Protein AF-0000000084599319 (afdb_homodimer)

Radius of gyration: 26.61 Å; Cα contacts (8 Å, |Δi|>4): 1616; chains: 2; bounding box: 60×81×65 Å

Foldseek 3Di:
DEAEEEEEDCPLQVLLLLVCCVVCVVVLCVPQNYHYFYAKYAYPPQWIKGHQVGDDSVLQVVQCVVPVHSVSRDDDVRIDTDQHLLSCLQPHPGQEYEYEDDEDQPQRPPVLVSLLSNLVNNHAYAYQHLRCLLAPVVVSVVSCVVSLAYYHHQNVFQALFRPQVCCVPPVPPWQFFKKKKQRQLLLQALQQVLLVPDDSVVSNVVCCVVPSAPPPRCCRQFCVSVLSNLSSCCCRRNVDHDHSVQEATGGNVVDDSVNQVVLVVVQKGKGQMWMWGQDPVRDIYTYTGIDIDHCPDPCRPDHHSKMKMWTATDPPGIDMTIDHRDDSNRNSNSRVVSSSVSVVSVVVVVVVVVVD/DEAEEEEEDCPLQVLLLLVCCVVCVVVLCVPQNYHYFYAKYAYPPQWIKGAQVGDDSVLQVVQCVVPVHSVSRDDDVRIDTDQHLLSCLQPHPGQEYEYEDDEDQPQRPPVLVSLLSNLVNNHAYAYQHLRCLLAPVVVSVVSCVVSLAYYHHQCVFQALFRPQVCCVPPVPPWQFFKKKKQRQLLLQALQQVLLVPDDSVRSNVVCCVVPSAPPPRCCRQFCVSVLSNLSSCCCRRNVDHDHSVQEATGGNVVDDSVNQVVLVVVQKGKGQMWMWGQDPVRDIYTYTGIDIDHCPDPCNPDHHSKMKMWTATDPPGIDMTIDHRDDSNRNSNSRVVSSSVSVVSVVVVVVVVVVD

Secondary structure (DSSP, 8-state):
-EEEEEEE--SHHHHHHHHHHHHHHHHHHHHH--EEEEEEEEETTTEEEE-TT---HHHHHHHHHHHS-GGGSPP-TT-EE---HHHHHHHS--SEEEE-----TTT-TTHHHHHHHHHHTT-EEEE--HHHHHHHHHHHHHHHHHTT--EE-GGGTTTTS-TTHHHHHHSTT--EEEEEEE--HHHHHHHHHHHTT--HHHHHHHHHHTTSS-SS-HHHHTTHHHHHHHHHHHHHTS-----GGGEEE--GGG--HHHHHHHHHTTEEEEEEEEEEE-TTS-EEEEEEEEEEETTSTTTT--TT-EEEEEEETTTEEEEEEE-S--HHHHHHHHHHHHHHHHHHHHHHHHHHTT-/-EEEEEEE--SHHHHHHHHHHHHHHHHHHHHH--EEEEEEEEETTTEEEE-TT---HHHHHHHHHHHS-GGGSPP-TT-EE---HHHHHHHS--SEEEE-----TTT-TTHHHHHHHHHHTT-EEEE--HHHHHHHHHHHHHHHHHTT--EE-GGGTTTTS-TTHHHHHHSTT--EEEEEEE--HHHHHHHHHHHTT--HHHHHHHHHHTTSS-SS-HHHHTTHHHHHHHHHHHHHTS-----GGGEEE--GGG--HHHHHHHHHTTEEEEEEEEEEE-TTS-EEEEEEEEEEETTSTTTT--TT-EEEEEEETTTEEEEEEE-S--HHHHHHHHHHHHHHHHHHHHHHHHHHTT-

Nearest PDB structures (foldseek):
  3do5-assembly1_A-2  TM=9.505E-01  e=8.852E-35  Archaeoglobus fulgidus
  3mtj-assembly1_A  TM=9.165E-01  e=1.891E-30  Thiobacillus denitrificans ATCC 25259
  4xb1-assembly1_B  TM=9.194E-01  e=4.320E-30  Pyrococcus horikoshii OT3
  3c8m-assembly1_A-2  TM=9.284E-01  e=1.318E-26  Thermoplasma volcanium GSS1
  3ing-assembly1_A-2  TM=8.716E-01  e=7.290E-26  Thermoplasma acidophilum

pLDDT: mean 95.16, std 7.66, range [28.17, 98.94]

Sequence (712 aa):
MKLKLALLGFGVVGQGLVEHLIQHGEKAKEEVGFHPVVVAISDFKKGSLYDPEGLDLELLLHTLETTGSLEDYPQSKGLIRDLDAIATIIESNADVVVEATYTNVKTGEPAITHCKTAFQHKKSVVMTNKGPIALALKELESLAKENNVFLGYEGTVMSGTPSLRLPKTTLIGNKITKISGILNGTTNYMITQMEKGFSYESALKEAQEKGYAEADPTSDVEGYDAMYKVVILANAVMGKDITVEQVEREGLNTLTREAILASKEKQSCWKMLGTVEERENGVVLASVKPVEIPLTHPLASIGGATNAITYSCNMSGDITLTGAGAGKRETGYALFIDLIYCHLHVQSQSNTTMINMKLKLALLGFGVVGQGLVEHLIQHGEKAKEEVGFHPVVVAISDFKKGSLYDPEGLDLELLLHTLETTGSLEDYPQSKGLIRDLDAIATIIESNADVVVEATYTNVKTGEPAITHCKTAFQHKKSVVMTNKGPIALALKELESLAKENNVFLGYEGTVMSGTPSLRLPKTTLIGNKITKISGILNGTTNYMITQMEKGFSYESALKEAQEKGYAEADPTSDVEGYDAMYKVVILANAVMGKDITVEQVEREGLNTLTREAILASKEKQSCWKMLGTVEERENGVVLASVKPVEIPLTHPLASIGGATNAITYSCNMSGDITLTGAGAGKRETGYALFIDLIYCHLHVQSQSNTTMIN

Solvent-accessible surface area (backbone atoms only — not comparable to full-atom values): 35926 Å² total; per-residue (Å²): 112,76,44,29,28,26,34,30,23,69,51,64,45,40,46,23,29,51,52,45,46,72,75,42,33,67,57,31,28,74,72,74,49,40,39,78,36,50,24,31,38,22,24,96,87,38,37,22,42,33,20,87,89,40,58,62,64,70,60,47,56,50,31,32,72,75,70,61,26,52,71,69,48,80,87,53,94,73,55,42,64,81,39,50,59,67,52,43,60,71,71,45,84,45,47,30,37,38,42,43,51,81,70,27,76,86,76,13,52,65,54,45,57,51,50,53,55,26,29,76,69,59,18,19,39,34,31,46,43,43,17,32,47,39,75,38,41,69,61,51,52,52,48,22,56,75,46,73,37,46,78,31,52,43,21,39,40,40,11,28,29,51,69,57,50,40,56,68,71,56,41,57,81,47,54,64,44,31,40,42,21,37,67,45,27,47,53,36,28,29,48,46,39,35,71,74,66,43,50,73,67,57,23,50,51,48,33,35,74,72,62,60,30,56,95,76,39,57,49,58,44,44,27,51,57,31,37,44,36,39,32,33,48,38,32,73,72,62,67,49,86,66,50,70,89,63,41,48,69,40,32,54,83,74,64,48,71,66,57,56,59,55,26,56,80,66,56,28,42,73,42,59,33,27,31,38,35,50,45,94,86,65,52,73,49,36,34,18,30,71,42,79,40,48,58,85,40,88,67,56,58,64,51,43,53,50,17,34,39,34,42,36,28,76,42,41,39,54,39,34,44,35,24,43,46,59,54,42,52,16,31,7,34,18,50,50,43,36,49,46,50,42,49,52,52,54,52,55,51,52,59,53,53,76,50,104,114,76,43,29,28,27,34,29,22,69,50,64,46,39,46,24,31,51,52,44,47,72,76,44,34,67,57,31,28,73,72,74,48,42,39,76,35,51,23,32,38,20,23,97,87,39,38,22,44,32,20,88,89,42,57,61,62,70,59,48,54,50,31,30,73,72,70,61,25,52,70,69,47,79,88,53,95,73,54,42,64,80,38,50,60,69,51,42,60,70,70,45,81,45,47,29,38,37,40,44,49,84,70,28,78,87,77,13,51,66,55,45,57,52,49,53,54,27,28,74,69,59,17,21,38,33,32,46,45,42,16,32,46,40,76,38,41,68,61,52,52,51,49,22,57,75,46,73,36,46,77,33,51,44,20,39,40,40,10,29,30,50,69,55,51,39,57,68,71,56,41,58,80,47,55,63,44,32,40,42,21,36,67,44,26,45,52,34,28,30,48,48,38,34,72,73,66,42,48,73,67,57,23,51,51,47,34,35,74,72,62,60,30,54,94,78,38,57,49,59,45,44,26,50,56,31,38,43,36,39,34,32,46,37,31,74,72,62,67,48,86,64,50,69,87,64,40,47,69,40,34,55,85,76,61,49,71,66,57,56,59,54,26,57,79,67,56,28,41,71,42,62,33,25,33,37,35,51,44,95,88,65,52,73,48,35,34,17,29,71,41,81,41,48,58,84,40,88,68,56,58,66,52,43,53,50,18,34,38,35,40,36,28,75,41,42,40,52,40,34,43,35,25,41,46,59,54,42,52,16,31,7,35,18,50,50,42,38,50,47,51,41,50,52,52,54,52,55,51,53,60,53,54,76,50,103

InterPro domains:
  IPR001342 Homoserine dehydrogenase, catalytic [PF00742] (164-340)
  IPR006096 Glutamate/phenylalanine/leucine/valine/L-tryptophan dehydrogenase, C-terminal [PF00208] (5-112)
  IPR019811 Homoserine dehydrogenase, conserved site [PS01042] (207-229)
  IPR022697 Homoserine dehydrogenase lacking ACT domain [PIRSF036497] (2-344)
  IPR036291 NAD(P)-binding domain superfamily [SSF51735] (3-183)

Organism: NCBI:txid1246626

Structure (mmCIF, N/CA/C/O backbone):
data_AF-0000000084599319-model_v1
#
loop_
_entity.id
_entity.type
_entity.pdbx_description
1 polymer 'Homoserine dehydrogenase'
#
loop_
_atom_site.group_PDB
_atom_site.id
_atom_site.type_symbol
_atom_site.label_atom_id
_atom_site.label_alt_id
_atom_site.label_comp_id
_atom_site.label_asym_id
_atom_site.label_entity_id
_atom_site.label_seq_id
_atom_site.pdbx_PDB_ins_code
_atom_site.Cartn_x
_atom_site.Cartn_y
_atom_site.Cartn_z
_atom_site.occupancy
_atom_site.B_iso_or_equiv
_atom_site.auth_seq_id
_atom_site.auth_comp_id
_atom_site.auth_asym_id
_atom_site.auth_atom_id
_atom_site.pdbx_PDB_model_num
ATOM 1 N N . MET A 1 1 ? -6.105 -21.359 16.391 1 79.88 1 MET A N 1
ATOM 2 C CA . MET A 1 1 ? -6.703 -22.469 15.648 1 79.88 1 MET A CA 1
ATOM 3 C C . MET A 1 1 ? -5.895 -22.781 14.398 1 79.88 1 MET A C 1
ATOM 5 O O . MET A 1 1 ? -5.352 -21.891 13.758 1 79.88 1 MET A O 1
ATOM 9 N N . LYS A 1 2 ? -5.77 -24.094 14.078 1 93.44 2 LYS A N 1
ATOM 10 C CA . LYS A 1 2 ? -5.055 -24.531 12.883 1 93.44 2 LYS A CA 1
ATOM 11 C C . LYS A 1 2 ? -5.879 -24.281 11.625 1 93.44 2 LYS A C 1
ATOM 13 O O . LYS A 1 2 ? -7.102 -24.453 11.625 1 93.44 2 LYS A O 1
ATOM 18 N N . LEU A 1 3 ? -5.289 -23.828 10.648 1 97.5 3 LEU A N 1
ATOM 19 C CA . LEU A 1 3 ? -5.902 -23.688 9.336 1 97.5 3 LEU A CA 1
ATOM 20 C C . LEU A 1 3 ? -5.41 -24.766 8.383 1 97.5 3 LEU A C 1
ATOM 22 O O . LEU A 1 3 ? -4.246 -24.766 7.973 1 97.5 3 LEU A O 1
ATOM 26 N N . LYS A 1 4 ? -6.242 -25.75 8.047 1 98.62 4 LYS A N 1
ATOM 27 C CA . LYS A 1 4 ? -5.859 -26.875 7.207 1 98.62 4 LYS A CA 1
ATOM 28 C C . LYS A 1 4 ? -5.969 -26.516 5.727 1 98.62 4 LYS A C 1
ATOM 30 O O . LYS A 1 4 ? -6.996 -26.016 5.277 1 98.62 4 LYS A O 1
ATOM 35 N N . LEU A 1 5 ? -4.914 -26.844 4.969 1 98.88 5 LEU A N 1
ATOM 36 C CA . LEU A 1 5 ? -4.805 -26.406 3.58 1 98.88 5 LEU A CA 1
ATOM 37 C C . LEU A 1 5 ? -4.789 -27.609 2.633 1 98.88 5 LEU A C 1
ATOM 39 O O . LEU A 1 5 ? -4.152 -28.625 2.918 1 98.88 5 LEU A O 1
ATOM 43 N N . ALA A 1 6 ? -5.469 -27.516 1.547 1 98.94 6 ALA A N 1
ATOM 44 C CA . ALA A 1 6 ? -5.324 -28.391 0.394 1 98.94 6 ALA A CA 1
ATOM 45 C C . ALA A 1 6 ? -4.785 -27.641 -0.816 1 98.94 6 ALA A C 1
ATOM 47 O O . ALA A 1 6 ? -5.379 -26.656 -1.254 1 98.94 6 ALA A O 1
ATOM 48 N N . LEU A 1 7 ? -3.689 -28.094 -1.34 1 98.88 7 LEU A N 1
ATOM 49 C CA . LEU A 1 7 ? -3.072 -27.438 -2.486 1 98.88 7 LEU A CA 1
ATOM 50 C C . LEU A 1 7 ? -3.441 -28.156 -3.785 1 98.88 7 LEU A C 1
ATOM 52 O O . LEU A 1 7 ? -3.197 -29.359 -3.932 1 98.88 7 LEU A O 1
ATOM 56 N N . LEU A 1 8 ? -4.094 -27.438 -4.668 1 98.81 8 LEU A N 1
ATOM 57 C CA . LEU A 1 8 ? -4.316 -27.906 -6.031 1 98.81 8 LEU A CA 1
ATOM 58 C C . LEU A 1 8 ? -3.281 -27.328 -6.988 1 98.81 8 LEU A C 1
ATOM 60 O O . LEU A 1 8 ? -3.281 -26.125 -7.254 1 98.81 8 LEU A O 1
ATOM 64 N N . GLY A 1 9 ? -2.486 -28.125 -7.559 1 97.44 9 GLY A N 1
ATOM 65 C CA . GLY A 1 9 ? -1.31 -27.672 -8.281 1 97.44 9 GLY A CA 1
ATOM 66 C C . GLY A 1 9 ? -0.09 -27.5 -7.398 1 97.44 9 GLY A C 1
ATOM 67 O O . GLY A 1 9 ? -0.118 -26.734 -6.434 1 97.44 9 GLY A O 1
ATOM 68 N N . PHE A 1 10 ? 0.963 -28.234 -7.715 1 97.69 10 PHE A N 1
ATOM 69 C CA . PHE A 1 10 ? 2.18 -28.188 -6.91 1 97.69 10 PHE A CA 1
ATOM 70 C C . PHE A 1 10 ? 3.398 -27.922 -7.785 1 97.69 10 PHE A C 1
ATOM 72 O O . PHE A 1 10 ? 4.395 -28.641 -7.707 1 97.69 10 PHE A O 1
ATOM 79 N N . GLY A 1 11 ? 3.203 -26.938 -8.703 1 95.56 11 GLY A N 1
ATOM 80 C CA . GLY A 1 11 ? 4.309 -26.422 -9.5 1 95.56 11 GLY A CA 1
ATOM 81 C C . GLY A 1 11 ? 5.156 -25.406 -8.75 1 95.56 11 GLY A C 1
ATOM 82 O O . GLY A 1 11 ? 5.336 -25.516 -7.535 1 95.56 11 GLY A O 1
ATOM 83 N N . VAL A 1 12 ? 5.691 -24.438 -9.477 1 94.25 12 VAL A N 1
ATOM 84 C CA . VAL A 1 12 ? 6.629 -23.453 -8.953 1 94.25 12 VAL A CA 1
ATOM 85 C C . VAL A 1 12 ? 5.965 -22.641 -7.84 1 94.25 12 VAL A C 1
ATOM 87 O O . VAL A 1 12 ? 6.543 -22.453 -6.77 1 94.25 12 VAL A O 1
ATOM 90 N N . VAL A 1 13 ? 4.75 -22.219 -8.016 1 96.56 13 VAL A N 1
ATOM 91 C CA . VAL A 1 13 ? 4.059 -21.328 -7.082 1 96.56 13 VAL A CA 1
ATOM 92 C C . VAL A 1 13 ? 3.682 -22.109 -5.82 1 96.56 13 VAL A C 1
ATOM 94 O O . VAL A 1 13 ? 3.918 -21.641 -4.703 1 96.56 13 VAL A O 1
ATOM 97 N N . GLY A 1 14 ? 3.084 -23.281 -6.012 1 97.56 14 GLY A N 1
ATOM 98 C CA . GLY A 1 14 ? 2.742 -24.094 -4.863 1 97.56 14 GLY A CA 1
ATOM 99 C C . GLY A 1 14 ? 3.941 -24.453 -4.004 1 97.56 14 GLY A C 1
ATOM 100 O O . GLY A 1 14 ? 3.867 -24.406 -2.773 1 97.56 14 GLY A O 1
ATOM 101 N N . GLN A 1 15 ? 5.02 -24.781 -4.648 1 97.69 15 GLN A N 1
ATOM 102 C CA . GLN A 1 15 ? 6.254 -25.094 -3.934 1 97.69 15 GLN A CA 1
ATOM 103 C C . GLN A 1 15 ? 6.805 -23.859 -3.221 1 97.69 15 GLN A C 1
ATOM 105 O O . GLN A 1 15 ? 7.328 -23.969 -2.109 1 97.69 15 GLN A O 1
ATOM 110 N N . GLY A 1 16 ? 6.68 -22.688 -3.895 1 97.88 16 GLY A N 1
ATOM 111 C CA . GLY A 1 16 ? 7.07 -21.438 -3.252 1 97.88 16 GLY A CA 1
ATOM 112 C C . GLY A 1 16 ? 6.328 -21.188 -1.955 1 97.88 16 GLY A C 1
ATOM 113 O O . GLY A 1 16 ? 6.93 -20.766 -0.964 1 97.88 16 GLY A O 1
ATOM 114 N N . LEU A 1 17 ? 5.055 -21.453 -1.984 1 98.5 17 LEU A N 1
ATOM 115 C CA . LEU A 1 17 ? 4.266 -21.297 -0.764 1 98.5 17 LEU A CA 1
ATOM 116 C C . LEU A 1 17 ? 4.777 -22.234 0.329 1 98.5 17 LEU A C 1
ATOM 118 O O . LEU A 1 17 ? 4.973 -21.812 1.472 1 98.5 17 LEU A O 1
ATOM 122 N N . VAL A 1 18 ? 4.996 -23.484 0.005 1 98.5 18 VAL A N 1
ATOM 123 C CA . VAL A 1 18 ? 5.426 -24.484 0.975 1 98.5 18 VAL A CA 1
ATOM 124 C C . VAL A 1 18 ? 6.777 -24.094 1.562 1 98.5 18 VAL A C 1
ATOM 126 O O . VAL A 1 18 ? 7.004 -24.234 2.768 1 98.5 18 VAL A O 1
ATOM 129 N N . GLU A 1 19 ? 7.648 -23.594 0.731 1 98.44 19 GLU A N 1
ATOM 130 C CA . GLU A 1 19 ? 8.93 -23.109 1.225 1 98.44 19 GLU A CA 1
ATOM 131 C C . GLU A 1 19 ? 8.742 -22 2.254 1 98.44 19 GLU A C 1
ATOM 133 O O . GLU A 1 19 ? 9.414 -21.984 3.287 1 98.44 19 GLU A O 1
ATOM 138 N N . HIS A 1 20 ? 7.859 -21.078 1.994 1 98.25 20 HIS A N 1
ATOM 139 C CA . HIS A 1 20 ? 7.574 -20.016 2.941 1 98.25 20 HIS A CA 1
ATOM 140 C C . HIS A 1 20 ? 6.984 -20.562 4.234 1 98.25 20 HIS A C 1
ATOM 142 O O . HIS A 1 20 ? 7.32 -20.094 5.324 1 98.25 20 HIS A O 1
ATOM 148 N N . LEU A 1 21 ? 6.074 -21.531 4.094 1 98.06 21 LEU A N 1
ATOM 149 C CA . LEU A 1 21 ? 5.457 -22.109 5.281 1 98.06 21 LEU A CA 1
ATOM 150 C C . LEU A 1 21 ? 6.508 -22.766 6.176 1 98.06 21 LEU A C 1
ATOM 152 O O . LEU A 1 21 ? 6.434 -22.656 7.402 1 98.06 21 LEU A O 1
ATOM 156 N N . ILE A 1 22 ? 7.465 -23.438 5.555 1 97.62 22 ILE A N 1
ATOM 157 C CA . ILE A 1 22 ? 8.539 -24.094 6.297 1 97.62 22 ILE A CA 1
ATOM 158 C C . ILE A 1 22 ? 9.406 -23.031 6.984 1 97.62 22 ILE A C 1
ATOM 160 O O . ILE A 1 22 ? 9.688 -23.141 8.18 1 97.62 22 ILE A O 1
ATOM 164 N N . GLN A 1 23 ? 9.719 -21.984 6.309 1 96.94 23 GLN A N 1
ATOM 165 C CA . GLN A 1 23 ? 10.727 -21.031 6.758 1 96.94 23 GLN A CA 1
ATOM 166 C C . GLN A 1 23 ? 10.117 -19.984 7.699 1 96.94 23 GLN A C 1
ATOM 168 O O . GLN A 1 23 ? 10.781 -19.516 8.617 1 96.94 23 GLN A O 1
ATOM 173 N N . HIS A 1 24 ? 8.82 -19.641 7.48 1 94.75 24 HIS A N 1
ATOM 174 C CA . HIS A 1 24 ? 8.281 -18.469 8.148 1 94.75 24 HIS A CA 1
ATOM 175 C C . HIS A 1 24 ? 6.992 -18.797 8.891 1 94.75 24 HIS A C 1
ATOM 177 O O . HIS A 1 24 ? 6.391 -17.906 9.508 1 94.75 24 HIS A O 1
ATOM 183 N N . GLY A 1 25 ? 6.531 -19.984 8.875 1 91.69 25 GLY A N 1
ATOM 184 C CA . GLY A 1 25 ? 5.289 -20.375 9.516 1 91.69 25 GLY A CA 1
ATOM 185 C C . GLY A 1 25 ? 5.266 -20.078 11 1 91.69 25 GLY A C 1
ATOM 186 O O . GLY A 1 25 ? 4.266 -19.594 11.531 1 91.69 25 GLY A O 1
ATOM 187 N N . GLU A 1 26 ? 6.367 -20.312 11.672 1 90.75 26 GLU A N 1
ATOM 188 C CA . GLU A 1 26 ? 6.453 -20.094 13.109 1 90.75 26 GLU A CA 1
ATOM 189 C C . GLU A 1 26 ? 6.344 -18.609 13.453 1 90.75 26 GLU A C 1
ATOM 191 O O . GLU A 1 26 ? 5.656 -18.234 14.406 1 90.75 26 GLU A O 1
ATOM 196 N N . LYS A 1 27 ? 6.949 -17.828 12.703 1 89.06 27 LYS A N 1
ATOM 197 C CA . LYS A 1 27 ? 6.879 -16.375 12.922 1 89.06 27 LYS A CA 1
ATOM 198 C C . LYS A 1 27 ? 5.453 -15.867 12.742 1 89.06 27 LYS A C 1
ATOM 200 O O . LYS A 1 27 ? 4.98 -15.039 13.523 1 89.06 27 LYS A O 1
ATOM 205 N N . ALA A 1 28 ? 4.875 -16.328 11.719 1 91 28 ALA A N 1
ATOM 206 C CA . ALA A 1 28 ? 3.502 -15.906 11.445 1 91 28 ALA A CA 1
ATOM 207 C C . ALA A 1 28 ? 2.566 -16.344 12.57 1 91 28 ALA A C 1
ATOM 209 O O . ALA A 1 28 ? 1.645 -15.602 12.938 1 91 28 ALA A O 1
ATOM 210 N N . LYS A 1 29 ? 2.803 -17.516 13.125 1 93.06 29 LYS A N 1
ATOM 211 C CA . LYS A 1 29 ? 2.021 -18 14.258 1 93.06 29 LYS A CA 1
ATOM 212 C C . LYS A 1 29 ? 2.176 -17.078 15.461 1 93.06 29 LYS A C 1
ATOM 214 O O . LYS A 1 29 ? 1.186 -16.688 16.094 1 93.06 29 LYS A O 1
ATOM 219 N N . GLU A 1 30 ? 3.295 -16.656 15.703 1 90.75 30 GLU A N 1
ATOM 220 C CA . GLU A 1 30 ? 3.584 -15.773 16.828 1 90.75 30 GLU A CA 1
ATOM 221 C C . GLU A 1 30 ? 2.994 -14.383 16.609 1 90.75 30 GLU A C 1
ATOM 223 O O . GLU A 1 30 ? 2.482 -13.766 17.547 1 90.75 30 GLU A O 1
ATOM 228 N N . GLU A 1 31 ? 2.982 -13.961 15.438 1 88 31 GLU A N 1
ATOM 229 C CA . GLU A 1 31 ? 2.611 -12.586 15.125 1 88 31 GLU A CA 1
ATOM 230 C C . GLU A 1 31 ? 1.096 -12.422 15.047 1 88 31 GLU A C 1
ATOM 232 O O . GLU A 1 31 ? 0.542 -11.453 15.578 1 88 31 GLU A O 1
ATOM 237 N N . VAL A 1 32 ? 0.439 -13.344 14.406 1 90.12 32 VAL A N 1
ATOM 238 C CA . VAL A 1 32 ? -0.978 -13.094 14.156 1 90.12 32 VAL A CA 1
ATOM 239 C C . VAL A 1 32 ? -1.787 -14.344 14.477 1 90.12 32 VAL A C 1
ATOM 241 O O . VAL A 1 32 ? -2.986 -14.406 14.195 1 90.12 32 VAL A O 1
ATOM 244 N N . GLY A 1 33 ? -1.135 -15.414 14.93 1 93.19 33 GLY A N 1
ATOM 245 C CA . GLY A 1 33 ? -1.834 -16.625 15.305 1 93.19 33 GLY A CA 1
ATOM 246 C C . GLY A 1 33 ? -2.086 -17.562 14.125 1 93.19 33 GLY A C 1
ATOM 247 O O . GLY A 1 33 ? -2.805 -18.547 14.258 1 93.19 33 GLY A O 1
ATOM 248 N N . PHE A 1 34 ? -1.476 -17.25 13.008 1 94.38 34 PHE A N 1
ATOM 249 C CA . PHE A 1 34 ? -1.645 -18.031 11.789 1 94.38 34 PHE A CA 1
ATOM 250 C C . PHE A 1 34 ? -0.888 -19.359 11.883 1 94.38 34 PHE A C 1
ATOM 252 O O . PHE A 1 34 ? 0.345 -19.375 11.883 1 94.38 34 PHE A O 1
ATOM 259 N N . HIS A 1 35 ? -1.61 -20.438 11.992 1 95.75 35 HIS A N 1
ATOM 260 C CA . HIS A 1 35 ? -1.052 -21.781 12.117 1 95.75 35 HIS A CA 1
ATOM 261 C C . HIS A 1 35 ? -1.538 -22.688 10.984 1 95.75 35 HIS A C 1
ATOM 263 O O . HIS A 1 35 ? -2.457 -23.484 11.18 1 95.75 35 HIS A O 1
ATOM 269 N N . PRO A 1 36 ? -0.845 -22.703 9.859 1 97.12 36 PRO A N 1
ATOM 270 C CA . PRO A 1 36 ? -1.26 -23.484 8.695 1 97.12 36 PRO A CA 1
ATOM 271 C C . PRO A 1 36 ? -0.758 -24.938 8.75 1 97.12 36 PRO A C 1
ATOM 273 O O . PRO A 1 36 ? 0.355 -25.188 9.219 1 97.12 36 PRO A O 1
ATOM 276 N N . VAL A 1 37 ? -1.562 -25.875 8.359 1 97.94 37 VAL A N 1
ATOM 277 C CA . VAL A 1 37 ? -1.215 -27.281 8.211 1 97.94 37 VAL A CA 1
ATOM 278 C C . VAL A 1 37 ? -1.64 -27.766 6.832 1 97.94 37 VAL A C 1
ATOM 280 O O . VAL A 1 37 ? -2.83 -27.797 6.512 1 97.94 37 VAL A O 1
ATOM 283 N N . VAL A 1 38 ? -0.653 -28.188 6 1 98.69 38 VAL A N 1
ATOM 284 C CA . VAL A 1 38 ? -0.994 -28.75 4.699 1 98.69 38 VAL A CA 1
ATOM 285 C C . VAL A 1 38 ? -1.423 -30.203 4.863 1 98.69 38 VAL A C 1
ATOM 287 O O . VAL A 1 38 ? -0.625 -31.047 5.277 1 98.69 38 VAL A O 1
ATOM 290 N N . VAL A 1 39 ? -2.643 -30.484 4.488 1 98.75 39 VAL A N 1
ATOM 291 C CA . VAL A 1 39 ? -3.154 -31.828 4.73 1 98.75 39 VAL A CA 1
ATOM 292 C C . VAL A 1 39 ? -3.287 -32.562 3.404 1 98.75 39 VAL A C 1
ATOM 294 O O . VAL A 1 39 ? -3.375 -33.812 3.385 1 98.75 39 VAL A O 1
ATOM 297 N N . ALA A 1 40 ? -3.338 -31.812 2.324 1 98.81 40 ALA A N 1
ATOM 298 C CA . ALA A 1 40 ? -3.527 -32.5 1.039 1 98.81 40 ALA A CA 1
ATOM 299 C C . ALA A 1 40 ? -2.844 -31.719 -0.086 1 98.81 40 ALA A C 1
ATOM 301 O O . ALA A 1 40 ? -2.764 -30.484 -0.045 1 98.81 40 ALA A O 1
ATOM 302 N N . ILE A 1 41 ? -2.34 -32.406 -1.041 1 98.75 41 ILE A N 1
ATOM 303 C CA . ILE A 1 41 ? -1.81 -31.891 -2.297 1 98.75 41 ILE A CA 1
ATOM 304 C C . ILE A 1 41 ? -2.316 -32.719 -3.461 1 98.75 41 ILE A C 1
ATOM 306 O O . ILE A 1 41 ? -2.311 -33.969 -3.387 1 98.75 41 ILE A O 1
ATOM 310 N N . SER A 1 42 ? -2.795 -32.094 -4.477 1 98.5 42 SER A N 1
ATOM 311 C CA . SER A 1 42 ? -3.195 -32.781 -5.699 1 98.5 42 SER A CA 1
ATOM 312 C C . SER A 1 42 ? -2.611 -32.094 -6.934 1 98.5 42 SER A C 1
ATOM 314 O O . SER A 1 42 ? -2.93 -30.938 -7.219 1 98.5 42 SER A O 1
ATOM 316 N N . ASP A 1 43 ? -1.756 -32.75 -7.598 1 97.5 43 ASP A N 1
ATOM 317 C CA . ASP A 1 43 ? -1.158 -32.312 -8.852 1 97.5 43 ASP A CA 1
ATOM 318 C C . ASP A 1 43 ? -1.335 -33.344 -9.945 1 97.5 43 ASP A C 1
ATOM 320 O O . ASP A 1 43 ? -1.089 -34.531 -9.727 1 97.5 43 ASP A O 1
ATOM 324 N N . PHE A 1 44 ? -1.714 -32.969 -11.117 1 93.38 44 PHE A N 1
ATOM 325 C CA . PHE A 1 44 ? -2.08 -33.906 -12.156 1 93.38 44 PHE A CA 1
ATOM 326 C C . PHE A 1 44 ? -0.846 -34.625 -12.688 1 93.38 44 PHE A C 1
ATOM 328 O O . PHE A 1 44 ? -0.945 -35.75 -13.203 1 93.38 44 PHE A O 1
ATOM 335 N N . LYS A 1 45 ? 0.376 -34.062 -12.609 1 93.81 45 LYS A N 1
ATOM 336 C CA . LYS A 1 45 ? 1.6 -34.688 -13.117 1 93.81 45 LYS A CA 1
ATOM 337 C C . LYS A 1 45 ? 2.395 -35.312 -11.984 1 93.81 45 LYS A C 1
ATOM 339 O O . LYS A 1 45 ? 2.957 -36.406 -12.156 1 93.81 45 LYS A O 1
ATOM 344 N N . LYS A 1 46 ? 2.4 -34.719 -10.797 1 96.44 46 LYS A N 1
ATOM 345 C CA . LYS A 1 46 ? 3.324 -35.125 -9.734 1 96.44 46 LYS A CA 1
ATOM 346 C C . LYS A 1 46 ? 2.668 -36.094 -8.773 1 96.44 46 LYS A C 1
ATOM 348 O O . LYS A 1 46 ? 3.352 -36.781 -7.988 1 96.44 46 LYS A O 1
ATOM 353 N N . GLY A 1 47 ? 1.28 -36.156 -8.797 1 96.62 47 GLY A N 1
ATOM 354 C CA . GLY A 1 47 ? 0.571 -37.062 -7.914 1 96.62 47 GLY A CA 1
ATOM 355 C C . GLY A 1 47 ? -0.205 -36.344 -6.824 1 96.62 47 GLY A C 1
ATOM 356 O O . GLY A 1 47 ? -0.356 -35.125 -6.859 1 96.62 47 GLY A O 1
ATOM 357 N N . SER A 1 48 ? -0.769 -37.156 -5.859 1 98 48 SER A N 1
ATOM 358 C CA . SER A 1 48 ? -1.612 -36.594 -4.816 1 98 48 SER A CA 1
ATOM 359 C C . SER A 1 48 ? -1.37 -37.281 -3.473 1 98 48 SER A C 1
ATOM 361 O O . SER A 1 48 ? -1.079 -38.469 -3.42 1 98 48 SER A O 1
ATOM 363 N N . LEU A 1 49 ? -1.436 -36.531 -2.463 1 98.5 49 LEU A N 1
ATOM 364 C CA . LEU A 1 49 ? -1.291 -36.938 -1.076 1 98.5 49 LEU A CA 1
ATOM 365 C C . LEU A 1 49 ? -2.361 -36.312 -0.196 1 98.5 49 LEU A C 1
ATOM 367 O O . LEU A 1 49 ? -2.693 -35.125 -0.368 1 98.5 49 LEU A O 1
ATOM 371 N N . TYR A 1 50 ? -2.936 -37.062 0.681 1 98.75 50 TYR A N 1
ATOM 372 C CA . TYR A 1 50 ? -3.832 -36.531 1.713 1 98.75 50 TYR A CA 1
ATOM 373 C C . TYR A 1 50 ? -3.582 -37.25 3.045 1 98.75 50 TYR A C 1
ATOM 375 O O . TYR A 1 50 ? -3.619 -38.469 3.125 1 98.75 50 TYR A O 1
ATOM 383 N N . ASP A 1 51 ? -3.246 -36.531 4.004 1 98.38 51 ASP A N 1
ATOM 384 C CA . ASP A 1 51 ? -3.135 -36.938 5.395 1 98.38 51 ASP A CA 1
ATOM 385 C C . ASP A 1 51 ? -3.895 -36 6.32 1 98.38 51 ASP A C 1
ATOM 387 O O . ASP A 1 51 ? -3.475 -34.875 6.535 1 98.38 51 ASP A O 1
ATOM 391 N N . PRO A 1 52 ? -5.023 -36.531 6.914 1 97.75 52 PRO A N 1
ATOM 392 C CA . PRO A 1 52 ? -5.867 -35.656 7.723 1 97.75 52 PRO A CA 1
ATOM 393 C C . PRO A 1 52 ? -5.105 -35 8.867 1 97.75 52 PRO A C 1
ATOM 395 O O . PRO A 1 52 ? -5.539 -33.969 9.391 1 97.75 52 PRO A O 1
ATOM 398 N N . GLU A 1 53 ? -4.023 -35.531 9.258 1 96.88 53 GLU A N 1
ATOM 399 C CA . GLU A 1 53 ? -3.27 -35 10.391 1 96.88 53 GLU A CA 1
ATOM 400 C C . GLU A 1 53 ? -2.15 -34.062 9.914 1 96.88 53 GLU A C 1
ATOM 402 O O . GLU A 1 53 ? -1.473 -33.438 10.734 1 96.88 53 GLU A O 1
ATOM 407 N N . GLY A 1 54 ? -1.898 -33.969 8.617 1 97.88 54 GLY A N 1
ATOM 408 C CA . GLY A 1 54 ? -0.898 -33.062 8.07 1 97.88 54 GLY A CA 1
ATOM 409 C C . GLY A 1 54 ? 0.26 -33.781 7.406 1 97.88 54 GLY A C 1
ATOM 410 O O . GLY A 1 54 ? 0.651 -34.875 7.84 1 97.88 54 GLY A O 1
ATOM 411 N N . LEU A 1 55 ? 0.783 -33.219 6.426 1 98.31 55 LEU A N 1
ATOM 412 C CA . LEU A 1 55 ? 1.936 -33.75 5.699 1 98.31 55 LEU A CA 1
ATOM 413 C C . LEU A 1 55 ? 3.234 -33.156 6.25 1 98.31 55 LEU A C 1
ATOM 415 O O . LEU A 1 55 ? 3.25 -32.031 6.754 1 98.31 55 LEU A O 1
ATOM 419 N N . ASP A 1 56 ? 4.301 -33.938 6.211 1 98 56 ASP A N 1
ATOM 420 C CA . ASP A 1 56 ? 5.633 -33.406 6.512 1 98 56 ASP A CA 1
ATOM 421 C C . ASP A 1 56 ? 6.203 -32.625 5.328 1 98 56 ASP A C 1
ATOM 423 O O . ASP A 1 56 ? 6.664 -33.219 4.352 1 98 56 ASP A O 1
ATOM 427 N N . LEU A 1 57 ? 6.254 -31.359 5.469 1 98.12 57 LEU A N 1
ATOM 428 C CA . LEU A 1 57 ? 6.543 -30.484 4.336 1 98.12 57 LEU A CA 1
ATOM 429 C C . LEU A 1 57 ? 8 -30.609 3.906 1 98.12 57 LEU A C 1
ATOM 431 O O . LEU A 1 57 ? 8.312 -30.562 2.713 1 98.12 57 LEU A O 1
ATOM 435 N N . GLU A 1 58 ? 8.922 -30.719 4.824 1 97.88 58 GLU A N 1
ATOM 436 C CA . GLU A 1 58 ? 10.336 -30.906 4.488 1 97.88 58 GLU A CA 1
ATOM 437 C C . GLU A 1 58 ? 10.555 -32.219 3.727 1 97.88 58 GLU A C 1
ATOM 439 O O . GLU A 1 58 ? 11.266 -32.25 2.721 1 97.88 58 GLU A O 1
ATOM 444 N N . LEU A 1 59 ? 9.93 -33.25 4.262 1 97.44 59 LEU A N 1
ATOM 445 C CA . LEU A 1 59 ? 10.031 -34.531 3.605 1 97.44 59 LEU A CA 1
ATOM 446 C C . LEU A 1 59 ? 9.398 -34.5 2.219 1 97.44 59 LEU A C 1
ATOM 448 O O . LEU A 1 59 ? 9.906 -35.125 1.278 1 97.44 59 LEU A O 1
ATOM 452 N N . LEU A 1 60 ? 8.352 -33.844 2.139 1 97.44 60 LEU A N 1
ATOM 453 C CA . LEU A 1 60 ? 7.629 -33.656 0.882 1 97.44 60 LEU A CA 1
ATOM 454 C C . LEU A 1 60 ? 8.516 -33.031 -0.178 1 97.44 60 LEU A C 1
ATOM 456 O O . LEU A 1 60 ? 8.633 -33.531 -1.292 1 97.44 60 LEU A O 1
ATOM 460 N N . LEU A 1 61 ? 9.141 -31.875 0.107 1 97.38 61 LEU A N 1
ATOM 461 C CA . LEU A 1 61 ? 10 -31.172 -0.836 1 97.38 61 LEU A CA 1
ATOM 462 C C . LEU A 1 61 ? 11.219 -32 -1.198 1 97.38 61 LEU A C 1
ATOM 464 O O . LEU A 1 61 ? 11.633 -32.031 -2.357 1 97.38 61 LEU A O 1
ATOM 468 N N . HIS A 1 62 ? 11.773 -32.688 -0.208 1 97 62 HIS A N 1
ATOM 469 C CA . HIS A 1 62 ? 12.922 -33.562 -0.447 1 97 62 HIS A CA 1
ATOM 470 C C . HIS A 1 62 ? 12.562 -34.688 -1.398 1 97 62 HIS A C 1
ATOM 472 O O . HIS A 1 62 ? 13.336 -35 -2.307 1 97 62 HIS A O 1
ATOM 478 N N . THR A 1 63 ? 11.43 -35.312 -1.156 1 96.81 63 THR A N 1
ATOM 479 C CA . THR A 1 63 ? 10.961 -36.406 -2.002 1 96.81 63 THR A CA 1
ATOM 480 C C . THR A 1 63 ? 10.789 -35.938 -3.445 1 96.81 63 THR A C 1
ATOM 482 O O . THR A 1 63 ? 11.258 -36.594 -4.375 1 96.81 63 THR A O 1
ATOM 485 N N . LEU A 1 64 ? 10.156 -34.844 -3.582 1 95.88 64 LEU A N 1
ATOM 486 C CA . LEU A 1 64 ? 9.914 -34.312 -4.918 1 95.88 64 LEU A CA 1
ATOM 487 C C . LEU A 1 64 ? 11.227 -34 -5.621 1 95.88 64 LEU A C 1
ATOM 489 O O . LEU A 1 64 ? 11.383 -34.25 -6.816 1 95.88 64 LEU A O 1
ATOM 493 N N . GLU A 1 65 ? 12.125 -33.375 -4.922 1 95.12 65 GLU A N 1
ATOM 494 C CA . GLU A 1 65 ? 13.422 -33 -5.477 1 95.12 65 GLU A CA 1
ATOM 495 C C . GLU A 1 65 ? 14.219 -34.219 -5.906 1 95.12 65 GLU A C 1
ATOM 497 O O . GLU A 1 65 ? 14.922 -34.188 -6.918 1 95.12 65 GLU A O 1
ATOM 502 N N . THR A 1 66 ? 14.102 -35.281 -5.184 1 96.19 66 THR A N 1
ATOM 503 C CA . THR A 1 66 ? 14.906 -36.469 -5.391 1 96.19 66 THR A CA 1
ATOM 504 C C . THR A 1 66 ? 14.297 -37.344 -6.48 1 96.19 66 THR A C 1
ATOM 506 O O . THR A 1 66 ? 15.023 -37.906 -7.309 1 96.19 66 THR A O 1
ATOM 509 N N . THR A 1 67 ? 12.961 -37.438 -6.496 1 96 67 THR A N 1
ATOM 510 C CA . THR A 1 67 ? 12.359 -38.469 -7.355 1 96 67 THR A CA 1
ATOM 511 C C . THR A 1 67 ? 11.484 -37.812 -8.422 1 96 67 THR A C 1
ATOM 513 O O . THR A 1 67 ? 11.133 -38.438 -9.414 1 96 67 THR A O 1
ATOM 516 N N . GLY A 1 68 ? 10.992 -36.531 -8.109 1 94.75 68 GLY A N 1
ATOM 517 C CA . GLY A 1 68 ? 10.133 -35.844 -9.047 1 94.75 68 GLY A CA 1
ATOM 518 C C . GLY A 1 68 ? 8.664 -36.188 -8.906 1 94.75 68 GLY A C 1
ATOM 519 O O . GLY A 1 68 ? 7.824 -35.719 -9.672 1 94.75 68 GLY A O 1
ATOM 520 N N . SER A 1 69 ? 8.406 -37.094 -7.875 1 96.31 69 SER A N 1
ATOM 521 C CA . SER A 1 69 ? 7.043 -37.594 -7.758 1 96.31 69 SER A CA 1
ATOM 522 C C . SER A 1 69 ? 6.582 -37.625 -6.305 1 96.31 69 SER A C 1
ATOM 524 O O . SER A 1 69 ? 7.316 -38.062 -5.422 1 96.31 69 SER A O 1
ATOM 526 N N . LEU A 1 70 ? 5.32 -37.125 -6.098 1 96.19 70 LEU A N 1
ATOM 527 C CA . LEU A 1 70 ? 4.715 -37.156 -4.773 1 96.19 70 LEU A CA 1
ATOM 528 C C . LEU A 1 70 ? 4.395 -38.594 -4.371 1 96.19 70 LEU A C 1
ATOM 530 O O . LEU A 1 70 ? 4.238 -38.906 -3.186 1 96.19 70 LEU A O 1
ATOM 534 N N . GLU A 1 71 ? 4.344 -39.406 -5.352 1 93.88 71 GLU A N 1
ATOM 535 C CA . GLU A 1 71 ? 3.998 -40.812 -5.102 1 93.88 71 GLU A CA 1
ATOM 536 C C . GLU A 1 71 ? 5.09 -41.5 -4.301 1 93.88 71 GLU A C 1
ATOM 538 O O . GLU A 1 71 ? 4.844 -42.562 -3.688 1 93.88 71 GLU A O 1
ATOM 543 N N . ASP A 1 72 ? 6.266 -40.938 -4.312 1 96.44 72 ASP A N 1
ATOM 544 C CA . ASP A 1 72 ? 7.398 -41.562 -3.621 1 96.44 72 ASP A CA 1
ATOM 545 C C . ASP A 1 72 ? 7.473 -41.094 -2.172 1 96.44 72 ASP A C 1
ATOM 547 O O . ASP A 1 72 ? 8.352 -41.5 -1.419 1 96.44 72 ASP A O 1
ATOM 551 N N . TYR A 1 73 ? 6.562 -40.188 -1.801 1 97 73 TYR A N 1
ATOM 552 C CA . TYR A 1 73 ? 6.418 -39.844 -0.395 1 97 73 TYR A CA 1
ATOM 553 C C . TYR A 1 73 ? 6.117 -41.062 0.454 1 97 73 TYR A C 1
ATOM 555 O O . TYR A 1 73 ? 5.258 -41.875 0.098 1 97 73 TYR A O 1
ATOM 563 N N . PRO A 1 74 ? 6.805 -41.281 1.588 1 95.56 74 PRO A N 1
ATOM 564 C CA . PRO A 1 74 ? 6.66 -42.5 2.357 1 95.56 74 PRO A CA 1
ATOM 565 C C . PRO A 1 74 ? 5.234 -42.719 2.854 1 95.56 74 PRO A C 1
ATOM 567 O O . PRO A 1 74 ? 4.559 -41.781 3.256 1 95.56 74 PRO A O 1
ATOM 570 N N . GLN A 1 75 ? 4.887 -44 2.855 1 93.81 75 GLN A N 1
ATOM 571 C CA . GLN A 1 75 ? 3.549 -44.344 3.316 1 93.81 75 GLN A CA 1
ATOM 572 C C . GLN A 1 75 ? 3.449 -44.281 4.836 1 93.81 75 GLN A C 1
ATOM 574 O O . GLN A 1 75 ? 4.391 -44.625 5.547 1 93.81 75 GLN A O 1
ATOM 579 N N . SER A 1 76 ? 2.398 -43.656 5.262 1 90.06 76 SER A N 1
ATOM 580 C CA . SER A 1 76 ? 2.08 -43.625 6.688 1 90.06 76 SER A CA 1
ATOM 581 C C . SER A 1 76 ? 0.617 -43.969 6.934 1 90.06 76 SER A C 1
ATOM 583 O O . SER A 1 76 ? -0.167 -44.094 5.988 1 90.06 76 SER A O 1
ATOM 585 N N . LYS A 1 77 ? 0.322 -44.219 8.297 1 90.5 77 LYS A N 1
ATOM 586 C CA . LYS A 1 77 ? -1.062 -44.531 8.656 1 90.5 77 LYS A CA 1
ATOM 587 C C . LYS A 1 77 ? -1.984 -43.375 8.312 1 90.5 77 LYS A C 1
ATOM 589 O O . LYS A 1 77 ? -1.702 -42.219 8.672 1 90.5 77 LYS A O 1
ATOM 594 N N . GLY A 1 78 ? -2.953 -43.594 7.477 1 92.94 78 GLY A N 1
ATOM 595 C CA . GLY A 1 78 ? -3.965 -42.594 7.199 1 92.94 78 GLY A CA 1
ATOM 596 C C . GLY A 1 78 ? -3.707 -41.844 5.914 1 92.94 78 GLY A C 1
ATOM 597 O O . GLY A 1 78 ? -4.547 -41.031 5.477 1 92.94 78 GLY A O 1
ATOM 598 N N . LEU A 1 79 ? -2.471 -42.062 5.328 1 97.19 79 LEU A N 1
ATOM 599 C CA . LEU A 1 79 ? -2.131 -41.375 4.094 1 97.19 79 LEU A CA 1
ATOM 600 C C . LEU A 1 79 ? -2.918 -41.938 2.914 1 97.19 79 LEU A C 1
ATOM 602 O O . LEU A 1 79 ? -2.922 -43.125 2.684 1 97.19 79 LEU A O 1
ATOM 606 N N . ILE A 1 80 ? -3.586 -41.094 2.215 1 97.62 80 ILE A N 1
ATOM 607 C CA . ILE A 1 80 ? -4.387 -41.438 1.049 1 97.62 80 ILE A CA 1
ATOM 608 C C . ILE A 1 80 ? -3.754 -40.844 -0.212 1 97.62 80 ILE A C 1
ATOM 610 O O . ILE A 1 80 ? -3.254 -39.719 -0.199 1 97.62 80 ILE A O 1
ATOM 614 N N . ARG A 1 81 ? -3.785 -41.594 -1.29 1 97.19 81 ARG A N 1
ATOM 615 C CA . ARG A 1 81 ? -3.26 -41.156 -2.58 1 97.19 81 ARG A CA 1
ATOM 616 C C . ARG A 1 81 ? -4.348 -41.188 -3.65 1 97.19 81 ARG A C 1
ATOM 618 O O . ARG A 1 81 ? -5.48 -41.594 -3.381 1 97.19 81 ARG A O 1
ATOM 625 N N . ASP A 1 82 ? -4.059 -40.625 -4.805 1 95.81 82 ASP A N 1
ATOM 626 C CA . ASP A 1 82 ? -4.82 -40.75 -6.047 1 95.81 82 ASP A CA 1
ATOM 627 C C . ASP A 1 82 ? -6.141 -40 -5.957 1 95.81 82 ASP A C 1
ATOM 629 O O . ASP A 1 82 ? -7.152 -40.438 -6.523 1 95.81 82 ASP A O 1
ATOM 633 N N . LEU A 1 83 ? -6.203 -38.969 -5.121 1 97.38 83 LEU A N 1
ATOM 634 C CA . LEU A 1 83 ? -7.328 -38.062 -5.168 1 97.38 83 LEU A CA 1
ATOM 635 C C . LEU A 1 83 ? -7.094 -36.969 -6.211 1 97.38 83 LEU A C 1
ATOM 637 O O . LEU A 1 83 ? -6.102 -36.219 -6.145 1 97.38 83 LEU A O 1
ATOM 641 N N . ASP A 1 84 ? -8.008 -36.906 -7.148 1 97.62 84 ASP A N 1
ATOM 642 C CA . ASP A 1 84 ? -7.887 -35.781 -8.062 1 97.62 84 ASP A CA 1
ATOM 643 C C . ASP A 1 84 ? -8.312 -34.469 -7.383 1 97.62 84 ASP A C 1
ATOM 645 O O . ASP A 1 84 ? -8.609 -34.469 -6.188 1 97.62 84 ASP A O 1
ATOM 649 N N . ALA A 1 85 ? -8.32 -33.406 -8.094 1 98.38 85 ALA A N 1
ATOM 650 C CA . ALA A 1 85 ? -8.539 -32.094 -7.516 1 98.38 85 ALA A CA 1
ATOM 651 C C . ALA A 1 85 ? -9.906 -32 -6.844 1 98.38 85 ALA A C 1
ATOM 653 O O . ALA A 1 85 ? -10.023 -31.578 -5.695 1 98.38 85 ALA A O 1
ATOM 654 N N . ILE A 1 86 ? -10.961 -32.438 -7.539 1 98.69 86 ILE A N 1
ATOM 655 C CA . ILE A 1 86 ? -12.328 -32.344 -7.035 1 98.69 86 ILE A CA 1
ATOM 656 C C . ILE A 1 86 ? -12.477 -33.25 -5.805 1 98.69 86 ILE A C 1
ATOM 658 O O . ILE A 1 86 ? -13.031 -32.812 -4.785 1 98.69 86 ILE A O 1
ATOM 662 N N . ALA A 1 87 ? -11.984 -34.469 -5.91 1 98.69 87 ALA A N 1
ATOM 663 C CA . ALA A 1 87 ? -12.039 -35.375 -4.773 1 98.69 87 ALA A CA 1
ATOM 664 C C . ALA A 1 87 ? -11.273 -34.812 -3.578 1 98.69 87 ALA A C 1
ATOM 666 O O . ALA A 1 87 ? -11.695 -34.969 -2.432 1 98.69 87 ALA A O 1
ATOM 667 N N . THR A 1 88 ? -10.148 -34.219 -3.848 1 98.75 88 THR A N 1
ATOM 668 C CA . THR A 1 88 ? -9.352 -33.625 -2.789 1 98.75 88 THR A CA 1
ATOM 669 C C . THR A 1 88 ? -10.156 -32.531 -2.066 1 98.75 88 THR A C 1
ATOM 671 O O . THR A 1 88 ? -10.141 -32.469 -0.835 1 98.75 88 THR A O 1
ATOM 674 N N . ILE A 1 89 ? -10.844 -31.688 -2.818 1 98.88 89 ILE A N 1
ATOM 675 C CA . ILE A 1 89 ? -11.664 -30.641 -2.23 1 98.88 89 ILE A CA 1
ATOM 676 C C . ILE A 1 89 ? -12.75 -31.25 -1.351 1 98.88 89 ILE A C 1
ATOM 678 O O . ILE A 1 89 ? -12.922 -30.844 -0.198 1 98.88 89 ILE A O 1
ATOM 682 N N . ILE A 1 90 ? -13.391 -32.25 -1.865 1 98.69 90 ILE A N 1
ATOM 683 C CA . ILE A 1 90 ? -14.594 -32.781 -1.229 1 98.69 90 ILE A CA 1
ATOM 684 C C . ILE A 1 90 ? -14.203 -33.656 -0.035 1 98.69 90 ILE A C 1
ATOM 686 O O . ILE A 1 90 ? -14.797 -33.531 1.042 1 98.69 90 ILE A O 1
ATOM 690 N N . GLU A 1 91 ? -13.164 -34.469 -0.185 1 98.38 91 GLU A N 1
ATOM 691 C CA . GLU A 1 91 ? -12.914 -35.531 0.757 1 98.38 91 GLU A CA 1
ATOM 692 C C . GLU A 1 91 ? -11.922 -35.125 1.839 1 98.38 91 GLU A C 1
ATOM 694 O O . GLU A 1 91 ? -11.867 -35.75 2.906 1 98.38 91 GLU A O 1
ATOM 699 N N . SER A 1 92 ? -11.102 -34.156 1.587 1 98.62 92 SER A N 1
ATOM 700 C CA . SER A 1 92 ? -10.133 -33.781 2.604 1 98.62 92 SER A CA 1
ATOM 701 C C . SER A 1 92 ? -10.789 -32.969 3.709 1 98.62 92 SER A C 1
ATOM 703 O O . SER A 1 92 ? -11.883 -32.406 3.52 1 98.62 92 SER A O 1
ATOM 705 N N . ASN A 1 93 ? -10.148 -32.844 4.824 1 98.5 93 ASN A N 1
ATOM 706 C CA . ASN A 1 93 ? -10.648 -32.031 5.93 1 98.5 93 ASN A CA 1
ATOM 707 C C . ASN A 1 93 ? -10.086 -30.625 5.887 1 98.5 93 ASN A C 1
ATOM 709 O O . ASN A 1 93 ? -10.008 -29.953 6.918 1 98.5 93 ASN A O 1
ATOM 713 N N . ALA A 1 94 ? -9.695 -30.172 4.699 1 98.62 94 ALA A N 1
ATOM 714 C CA . ALA A 1 94 ? -9.109 -28.844 4.543 1 98.62 94 ALA A CA 1
ATOM 715 C C . ALA A 1 94 ? -10.148 -27.766 4.84 1 98.62 94 ALA A C 1
ATOM 717 O O . ALA A 1 94 ? -11.336 -27.938 4.59 1 98.62 94 ALA A O 1
ATOM 718 N N . ASP A 1 95 ? -9.648 -26.625 5.406 1 98.31 95 ASP A N 1
ATOM 719 C CA . ASP A 1 95 ? -10.453 -25.422 5.594 1 98.31 95 ASP A CA 1
ATOM 720 C C . ASP A 1 95 ? -10.352 -24.5 4.379 1 98.31 95 ASP A C 1
ATOM 722 O O . ASP A 1 95 ? -11.266 -23.734 4.105 1 98.31 95 ASP A O 1
ATOM 726 N N . VAL A 1 96 ? -9.234 -24.609 3.695 1 98.81 96 VAL A N 1
ATOM 727 C CA . VAL A 1 96 ? -8.922 -23.703 2.6 1 98.81 96 VAL A CA 1
ATOM 728 C C . VAL A 1 96 ? -8.297 -24.469 1.443 1 98.81 96 VAL A C 1
ATOM 730 O O . VAL A 1 96 ? -7.461 -25.359 1.66 1 98.81 96 VAL A O 1
ATOM 733 N N . VAL A 1 97 ? -8.734 -24.156 0.255 1 98.94 97 VAL A N 1
ATOM 734 C CA . VAL A 1 97 ? -8.133 -24.672 -0.973 1 98.94 97 VAL A CA 1
ATOM 735 C C . VAL A 1 97 ? -7.203 -23.625 -1.57 1 98.94 97 VAL A C 1
ATOM 737 O O . VAL A 1 97 ? -7.602 -22.469 -1.767 1 98.94 97 VAL A O 1
ATOM 740 N N . VAL A 1 98 ? -5.949 -23.984 -1.758 1 98.94 98 VAL A N 1
ATOM 741 C CA . VAL A 1 98 ? -5.004 -23.172 -2.518 1 98.94 98 VAL A CA 1
ATOM 742 C C . VAL A 1 98 ? -5.027 -23.594 -3.986 1 98.94 98 VAL A C 1
ATOM 744 O O . VAL A 1 98 ? -4.609 -24.703 -4.328 1 98.94 98 VAL A O 1
ATOM 747 N N . GLU A 1 99 ? -5.523 -22.75 -4.809 1 98.75 99 GLU A N 1
ATOM 748 C CA . GLU A 1 99 ? -5.715 -23.062 -6.223 1 98.75 99 GLU A CA 1
ATOM 749 C C . GLU A 1 99 ? -4.59 -22.469 -7.07 1 98.75 99 GLU A C 1
ATOM 751 O O . GLU A 1 99 ? -4.559 -21.266 -7.32 1 98.75 99 GLU A O 1
ATOM 756 N N . ALA A 1 100 ? -3.672 -23.25 -7.422 1 97.06 100 ALA A N 1
ATOM 757 C CA . ALA A 1 100 ? -2.508 -22.859 -8.211 1 97.06 100 ALA A CA 1
ATOM 758 C C . ALA A 1 100 ? -2.309 -23.781 -9.406 1 97.06 100 ALA A C 1
ATOM 760 O O . ALA A 1 100 ? -1.178 -24.141 -9.734 1 97.06 100 ALA A O 1
ATOM 761 N N . THR A 1 101 ? -3.428 -24.234 -9.984 1 96 101 THR A N 1
ATOM 762 C CA . THR A 1 101 ? -3.35 -25.047 -11.195 1 96 101 THR A CA 1
ATOM 763 C C . THR A 1 101 ? -3.064 -24.188 -12.414 1 96 101 THR A C 1
ATOM 765 O O . THR A 1 101 ? -2.807 -22.984 -12.281 1 96 101 THR A O 1
ATOM 768 N N . TYR A 1 102 ? -3.035 -24.766 -13.57 1 92.31 102 TYR A N 1
ATOM 769 C CA . TYR A 1 102 ? -2.703 -24.047 -14.789 1 92.31 102 TYR A CA 1
ATOM 770 C C . TYR A 1 102 ? -3.787 -23.031 -15.133 1 92.31 102 TYR A C 1
ATOM 772 O O . TYR A 1 102 ? -4.961 -23.234 -14.805 1 92.31 102 TYR A O 1
ATOM 780 N N . THR A 1 103 ? -3.398 -22.047 -15.797 1 92 103 THR A N 1
ATOM 781 C CA . THR A 1 103 ? -4.301 -20.953 -16.141 1 92 103 THR A CA 1
ATOM 782 C C . THR A 1 103 ? -4.934 -21.172 -17.5 1 92 103 THR A C 1
ATOM 784 O O . THR A 1 103 ? -4.234 -21.5 -18.469 1 92 103 THR A O 1
ATOM 787 N N . ASN A 1 104 ? -6.203 -21.188 -17.547 1 93.75 104 ASN A N 1
ATOM 788 C CA . ASN A 1 104 ? -6.992 -21.156 -18.781 1 93.75 104 ASN A CA 1
ATOM 789 C C . ASN A 1 104 ? -7.781 -19.844 -18.906 1 93.75 104 ASN A C 1
ATOM 791 O O . ASN A 1 104 ? -8.828 -19.688 -18.266 1 93.75 104 ASN A O 1
ATOM 795 N N . VAL A 1 105 ? -7.32 -18.984 -19.719 1 88.88 105 VAL A N 1
ATOM 796 C CA . VAL A 1 105 ? -7.883 -17.641 -19.781 1 88.88 105 VAL A CA 1
ATOM 797 C C . VAL A 1 105 ? -9.094 -17.625 -20.719 1 88.88 105 VAL A C 1
ATOM 799 O O . VAL A 1 105 ? -9.797 -16.625 -20.797 1 88.88 105 VAL A O 1
ATOM 802 N N . LYS A 1 106 ? -9.328 -18.672 -21.406 1 91.38 106 LYS A N 1
ATOM 803 C CA . LYS A 1 106 ? -10.477 -18.75 -22.297 1 91.38 106 LYS A CA 1
ATOM 804 C C . LYS A 1 106 ? -11.734 -19.172 -21.547 1 91.38 106 LYS A C 1
ATOM 806 O O . LYS A 1 106 ? -12.812 -18.609 -21.75 1 91.38 106 LYS A O 1
ATOM 811 N N . THR A 1 107 ? -11.516 -20.156 -20.656 1 95.12 107 THR A N 1
ATOM 812 C CA . THR A 1 107 ? -12.711 -20.688 -20 1 95.12 107 THR A CA 1
ATOM 813 C C . THR A 1 107 ? -12.641 -20.484 -18.5 1 95.12 107 THR A C 1
ATOM 815 O O . THR A 1 107 ? -13.664 -20.562 -17.812 1 95.12 107 THR A O 1
ATOM 818 N N . GLY A 1 108 ? -11.445 -20.266 -18 1 96.19 108 GLY A N 1
ATOM 819 C CA . GLY A 1 108 ? -11.266 -20.188 -16.562 1 96.19 108 GLY A CA 1
ATOM 820 C C . GLY A 1 108 ? -11.352 -21.547 -15.875 1 96.19 108 GLY A C 1
ATOM 821 O O . GLY A 1 108 ? -11.242 -21.641 -14.656 1 96.19 108 GLY A O 1
ATOM 822 N N . GLU A 1 109 ? -11.641 -22.609 -16.625 1 97.31 109 GLU A N 1
ATOM 823 C CA . GLU A 1 109 ? -11.734 -23.969 -16.094 1 97.31 109 GLU A CA 1
ATOM 824 C C . GLU A 1 109 ? -10.383 -24.656 -16.094 1 97.31 109 GLU A C 1
ATOM 826 O O . GLU A 1 109 ? -9.523 -24.344 -16.922 1 97.31 109 GLU A O 1
ATOM 831 N N . PRO A 1 110 ? -10.164 -25.531 -15.211 1 97.44 110 PRO A N 1
ATOM 832 C CA . PRO A 1 110 ? -11.086 -26.094 -14.227 1 97.44 110 PRO A CA 1
ATOM 833 C C . PRO A 1 110 ? -11.148 -25.266 -12.938 1 97.44 110 PRO A C 1
ATOM 835 O O . PRO A 1 110 ? -11.844 -25.641 -11.992 1 97.44 110 PRO A O 1
ATOM 838 N N . ALA A 1 111 ? -10.5 -24.203 -12.867 1 98.38 111 ALA A N 1
ATOM 839 C CA . ALA A 1 111 ? -10.32 -23.469 -11.617 1 98.38 111 ALA A CA 1
ATOM 840 C C . ALA A 1 111 ? -11.648 -22.906 -11.109 1 98.38 111 ALA A C 1
ATOM 842 O O . ALA A 1 111 ? -11.883 -22.859 -9.898 1 98.38 111 ALA A O 1
ATOM 843 N N . ILE A 1 112 ? -12.5 -22.469 -12.023 1 98.69 112 ILE A N 1
ATOM 844 C CA . ILE A 1 112 ? -13.812 -21.984 -11.609 1 98.69 112 ILE A CA 1
ATOM 845 C C . ILE A 1 112 ? -14.57 -23.109 -10.891 1 98.69 112 ILE A C 1
ATOM 847 O O . ILE A 1 112 ? -15.156 -22.891 -9.836 1 98.69 112 ILE A O 1
ATOM 851 N N . THR A 1 113 ? -14.5 -24.297 -11.484 1 98.75 113 THR A N 1
ATOM 852 C CA . THR A 1 113 ? -15.148 -25.453 -10.875 1 98.75 113 THR A CA 1
ATOM 853 C C . THR A 1 113 ? -14.531 -25.766 -9.516 1 98.75 113 THR A C 1
ATOM 855 O O . THR A 1 113 ? -15.234 -26.109 -8.57 1 98.75 113 THR A O 1
ATOM 858 N N . HIS A 1 114 ? -13.234 -25.672 -9.406 1 98.81 114 HIS A N 1
ATOM 859 C CA . HIS A 1 114 ? -12.578 -25.844 -8.117 1 98.81 114 HIS A CA 1
ATOM 860 C C . HIS A 1 114 ? -13.148 -24.906 -7.07 1 98.81 114 HIS A C 1
ATOM 862 O O . HIS A 1 114 ? -13.477 -25.328 -5.957 1 98.81 114 HIS A O 1
ATOM 868 N N . CYS A 1 115 ? -13.258 -23.641 -7.418 1 98.81 115 CYS A N 1
ATOM 869 C CA . CYS A 1 115 ? -13.766 -22.625 -6.5 1 98.81 115 CYS A CA 1
ATOM 870 C C . CYS A 1 115 ? -15.188 -22.938 -6.07 1 98.81 115 CYS A C 1
ATOM 872 O O . CYS A 1 115 ? -15.492 -22.969 -4.879 1 98.81 115 CYS A O 1
ATOM 874 N N . LYS A 1 116 ? -16.016 -23.156 -7.062 1 98.81 116 LYS A N 1
ATOM 875 C CA . LYS A 1 116 ? -17.422 -23.406 -6.773 1 98.81 116 LYS A CA 1
ATOM 876 C C . LYS A 1 116 ? -17.578 -24.641 -5.879 1 98.81 116 LYS A C 1
ATOM 878 O O . LYS A 1 116 ? -18.359 -24.609 -4.926 1 98.81 116 LYS A O 1
ATOM 883 N N . THR A 1 117 ? -16.844 -25.688 -6.219 1 98.81 117 THR A N 1
ATOM 884 C CA . THR A 1 117 ? -16.891 -26.906 -5.414 1 98.81 117 THR A CA 1
ATOM 885 C C . THR A 1 117 ? -16.422 -26.625 -3.988 1 98.81 117 THR A C 1
ATOM 887 O O . THR A 1 117 ? -17.062 -27.078 -3.027 1 98.81 117 THR A O 1
ATOM 890 N N . ALA A 1 118 ? -15.359 -25.906 -3.809 1 98.94 118 ALA A N 1
ATOM 891 C CA . ALA A 1 118 ? -14.836 -25.562 -2.486 1 98.94 118 ALA A CA 1
ATOM 892 C C . ALA A 1 118 ? -15.867 -24.781 -1.674 1 98.94 118 ALA A C 1
ATOM 894 O O . ALA A 1 118 ? -16.141 -25.125 -0.523 1 98.94 118 ALA A O 1
ATOM 895 N N . PHE A 1 119 ? -16.438 -23.766 -2.285 1 98.81 119 PHE A N 1
ATOM 896 C CA . PHE A 1 119 ? -17.406 -22.922 -1.598 1 98.81 119 PHE A CA 1
ATOM 897 C C . PHE A 1 119 ? -18.625 -23.734 -1.158 1 98.81 119 PHE A C 1
ATOM 899 O O . PHE A 1 119 ? -19.109 -23.578 -0.034 1 98.81 119 PHE A O 1
ATOM 906 N N . GLN A 1 120 ? -19.047 -24.594 -2.041 1 98.25 120 GLN A N 1
ATOM 907 C CA . GLN A 1 120 ? -20.203 -25.438 -1.734 1 98.25 120 GLN A CA 1
ATOM 908 C C . GLN A 1 120 ? -19.922 -26.328 -0.523 1 98.25 120 GLN A C 1
ATOM 910 O O . GLN A 1 120 ? -20.844 -26.703 0.202 1 98.25 120 GLN A O 1
ATOM 915 N N . HIS A 1 121 ? -18.75 -26.656 -0.302 1 98.56 121 HIS A N 1
ATOM 916 C CA . HIS A 1 121 ? -18.359 -27.5 0.819 1 98.56 121 HIS A CA 1
ATOM 917 C C . HIS A 1 121 ? -17.781 -26.672 1.964 1 98.56 121 HIS A C 1
ATOM 919 O O . HIS A 1 121 ? -17.031 -27.188 2.799 1 98.56 121 HIS A O 1
ATOM 925 N N . LYS A 1 122 ? -18.016 -25.344 1.919 1 98.06 122 LYS A N 1
ATOM 926 C CA . LYS A 1 122 ? -17.719 -24.391 2.984 1 98.06 122 LYS A CA 1
ATOM 927 C C . LYS A 1 122 ? -16.203 -24.266 3.186 1 98.06 122 LYS A C 1
ATOM 929 O O . LYS A 1 122 ? -15.734 -24.156 4.32 1 98.06 122 LYS A O 1
ATOM 934 N N . LYS A 1 123 ? -15.508 -24.391 2.133 1 98.75 123 LYS A N 1
ATOM 935 C CA . LYS A 1 123 ? -14.062 -24.188 2.158 1 98.75 123 LYS A CA 1
ATOM 936 C C . LYS A 1 123 ? -13.688 -22.875 1.471 1 98.75 123 LYS A C 1
ATOM 938 O O . LYS A 1 123 ? -14.227 -22.547 0.417 1 98.75 123 LYS A O 1
ATOM 943 N N . SER A 1 124 ? -12.812 -22.078 2.082 1 98.88 124 SER A N 1
ATOM 944 C CA . SER A 1 124 ? -12.281 -20.875 1.474 1 98.88 124 SER A CA 1
ATOM 945 C C . SER A 1 124 ? -11.328 -21.188 0.33 1 98.88 124 SER A C 1
ATOM 947 O O . SER A 1 124 ? -10.898 -22.344 0.184 1 98.88 124 SER A O 1
ATOM 949 N N . VAL A 1 125 ? -11.078 -20.203 -0.531 1 98.94 125 VAL A N 1
ATOM 950 C CA . VAL A 1 125 ? -10.133 -20.391 -1.626 1 98.94 125 VAL A CA 1
ATOM 951 C C . VAL A 1 125 ? -9.156 -19.219 -1.681 1 98.94 125 VAL A C 1
ATOM 953 O O . VAL A 1 125 ? -9.57 -18.062 -1.532 1 98.94 125 VAL A O 1
ATOM 956 N N . VAL A 1 126 ? -7.895 -19.516 -1.79 1 98.88 126 VAL A N 1
ATOM 957 C CA . VAL A 1 126 ? -6.891 -18.531 -2.174 1 98.88 126 VAL A CA 1
ATOM 958 C C . VAL A 1 126 ? -6.211 -18.969 -3.471 1 98.88 126 VAL A C 1
ATOM 960 O O . VAL A 1 126 ? -5.965 -20.156 -3.686 1 98.88 126 VAL A O 1
ATOM 963 N N . MET A 1 127 ? -5.898 -18.016 -4.367 1 98.75 127 MET A N 1
ATOM 964 C CA . MET A 1 127 ? -5.391 -18.453 -5.668 1 98.75 127 MET A CA 1
ATOM 965 C C . MET A 1 127 ? -4.504 -17.375 -6.285 1 98.75 127 MET A C 1
ATOM 967 O O . MET A 1 127 ? -4.539 -16.219 -5.863 1 98.75 127 MET A O 1
ATOM 971 N N . THR A 1 128 ? -3.684 -17.734 -7.266 1 97.5 128 THR A N 1
ATOM 972 C CA . THR A 1 128 ? -2.934 -16.828 -8.125 1 97.5 128 THR A CA 1
ATOM 973 C C . THR A 1 128 ? -3.354 -16.984 -9.586 1 97.5 128 THR A C 1
ATOM 975 O O . THR A 1 128 ? -2.795 -16.344 -10.469 1 97.5 128 THR A O 1
ATOM 978 N N . ASN A 1 129 ? -4.332 -17.859 -9.828 1 97.31 129 ASN A N 1
ATOM 979 C CA . ASN A 1 129 ? -4.844 -18.141 -11.164 1 97.31 129 ASN A CA 1
ATOM 980 C C . ASN A 1 129 ? -5.688 -17 -11.703 1 97.31 129 ASN A C 1
ATOM 982 O O . ASN A 1 129 ? -6.809 -16.781 -11.25 1 97.31 129 ASN A O 1
ATOM 986 N N . LYS A 1 130 ? -5.195 -16.344 -12.719 1 96.44 130 LYS A N 1
ATOM 987 C CA . LYS A 1 130 ? -5.84 -15.125 -13.227 1 96.44 130 LYS A CA 1
ATOM 988 C C . LYS A 1 130 ? -7.102 -15.469 -14.016 1 96.44 130 LYS A C 1
ATOM 990 O O . LYS A 1 130 ? -8.016 -14.648 -14.117 1 96.44 130 LYS A O 1
ATOM 995 N N . GLY A 1 131 ? -7.195 -16.656 -14.594 1 96.56 131 GLY A N 1
ATOM 996 C CA . GLY A 1 131 ? -8.297 -17.047 -15.469 1 96.56 131 GLY A CA 1
ATOM 997 C C . GLY A 1 131 ? -9.656 -16.859 -14.82 1 96.56 131 GLY A C 1
ATOM 998 O O . GLY A 1 131 ? -10.461 -16.031 -15.266 1 96.56 131 GLY A O 1
ATOM 999 N N . PRO A 1 132 ? -9.867 -17.594 -13.703 1 97.94 132 PRO A N 1
ATOM 1000 C CA . PRO A 1 132 ? -11.172 -17.5 -13.047 1 97.94 132 PRO A CA 1
ATOM 1001 C C . PRO A 1 132 ? -11.492 -16.094 -12.57 1 97.94 132 PRO A C 1
ATOM 1003 O O . PRO A 1 132 ? -12.648 -15.664 -12.633 1 97.94 132 PRO A O 1
ATOM 1006 N N . ILE A 1 133 ? -10.531 -15.312 -12.156 1 98.25 133 ILE A N 1
ATOM 1007 C CA . ILE A 1 133 ? -10.758 -13.984 -11.602 1 98.25 133 ILE A CA 1
ATOM 1008 C C . ILE A 1 133 ? -11.078 -13 -12.719 1 98.25 133 ILE A C 1
ATOM 1010 O O . ILE A 1 133 ? -11.953 -12.141 -12.578 1 98.25 133 ILE A O 1
ATOM 1014 N N . ALA A 1 134 ? -10.391 -13.117 -13.82 1 97.75 134 ALA A N 1
ATOM 1015 C CA . ALA A 1 134 ? -10.648 -12.25 -14.961 1 97.75 134 ALA A CA 1
ATOM 1016 C C . ALA A 1 134 ? -12.016 -12.531 -15.57 1 97.75 134 ALA A C 1
ATOM 1018 O O . ALA A 1 134 ? -12.688 -11.625 -16.062 1 97.75 134 ALA A O 1
ATOM 1019 N N . LEU A 1 135 ? -12.477 -13.805 -15.484 1 97.38 135 LEU A N 1
ATOM 1020 C CA . LEU A 1 135 ? -13.648 -14.211 -16.266 1 97.38 135 LEU A CA 1
ATOM 1021 C C . LEU A 1 135 ? -14.891 -14.281 -15.391 1 97.38 135 LEU A C 1
ATOM 1023 O O . LEU A 1 135 ? -16.016 -14.117 -15.875 1 97.38 135 LEU A O 1
ATOM 1027 N N . ALA A 1 136 ? -14.688 -14.477 -14.023 1 97.88 136 ALA A N 1
ATOM 1028 C CA . ALA A 1 136 ? -15.859 -14.82 -13.227 1 97.88 136 ALA A CA 1
ATOM 1029 C C . ALA A 1 136 ? -15.781 -14.203 -11.836 1 97.88 136 ALA A C 1
ATOM 1031 O O . ALA A 1 136 ? -16.375 -14.727 -10.883 1 97.88 136 ALA A O 1
ATOM 1032 N N . LEU A 1 137 ? -15.141 -13.125 -11.672 1 98.25 137 LEU A N 1
ATOM 1033 C CA . LEU A 1 137 ? -14.883 -12.547 -10.359 1 98.25 137 LEU A CA 1
ATOM 1034 C C . LEU A 1 137 ? -16.188 -12.312 -9.602 1 98.25 137 LEU A C 1
ATOM 1036 O O . LEU A 1 137 ? -16.344 -12.758 -8.469 1 98.25 137 LEU A O 1
ATOM 1040 N N . LYS A 1 138 ? -17.141 -11.648 -10.164 1 97.62 138 LYS A N 1
ATOM 1041 C CA . LYS A 1 138 ? -18.391 -11.281 -9.484 1 97.62 138 LYS A CA 1
ATOM 1042 C C . LYS A 1 138 ? -19.156 -12.516 -9.023 1 97.62 138 LYS A C 1
ATOM 1044 O O . LYS A 1 138 ? -19.672 -12.555 -7.91 1 97.62 138 LYS A O 1
ATOM 1049 N N . GLU A 1 139 ? -19.219 -13.453 -9.914 1 98.06 139 GLU A N 1
ATOM 1050 C CA . GLU A 1 139 ? -19.891 -14.695 -9.562 1 98.06 139 GLU A CA 1
ATOM 1051 C C . GLU A 1 139 ? -19.203 -15.391 -8.398 1 98.06 139 GLU A C 1
ATOM 1053 O O . GLU A 1 139 ? -19.859 -15.828 -7.449 1 98.06 139 GLU A O 1
ATOM 1058 N N . LEU A 1 140 ? -17.938 -15.484 -8.477 1 98.69 140 LEU A N 1
ATOM 1059 C CA . LEU A 1 140 ? -17.172 -16.172 -7.438 1 98.69 140 LEU A CA 1
ATOM 1060 C C . LEU A 1 140 ? -17.266 -15.438 -6.109 1 98.69 140 LEU A C 1
ATOM 1062 O O . LEU A 1 140 ? -17.422 -16.062 -5.055 1 98.69 140 LEU A O 1
ATOM 1066 N N . GLU A 1 141 ? -17.172 -14.133 -6.145 1 98.44 141 GLU A N 1
ATOM 1067 C CA . GLU A 1 141 ? -17.312 -13.352 -4.922 1 98.44 141 GLU A CA 1
ATOM 1068 C C . GLU A 1 141 ? -18.688 -13.516 -4.301 1 98.44 141 GLU A C 1
ATOM 1070 O O . GLU A 1 141 ? -18.812 -13.625 -3.08 1 98.44 141 GLU A O 1
ATOM 1075 N N . SER A 1 142 ? -19.719 -13.461 -5.117 1 98.19 142 SER A N 1
ATOM 1076 C CA . SER A 1 142 ? -21.078 -13.648 -4.633 1 98.19 142 SER A CA 1
ATOM 1077 C C . SER A 1 142 ? -21.25 -15.008 -3.977 1 98.19 142 SER A C 1
ATOM 1079 O O . SER A 1 142 ? -21.828 -15.117 -2.896 1 98.19 142 SER A O 1
ATOM 1081 N N . LEU A 1 143 ? -20.734 -16.016 -4.605 1 98.44 143 LEU A N 1
ATOM 1082 C CA . LEU A 1 143 ? -20.844 -17.359 -4.078 1 98.44 143 LEU A CA 1
ATOM 1083 C C . LEU A 1 143 ? -20.078 -17.5 -2.766 1 98.44 143 LEU A C 1
ATOM 1085 O O . LEU A 1 143 ? -20.547 -18.172 -1.838 1 98.44 143 LEU A O 1
ATOM 1089 N N . ALA A 1 144 ? -18.875 -16.938 -2.709 1 98.56 144 ALA A N 1
ATOM 1090 C CA . ALA A 1 144 ? -18.094 -16.969 -1.471 1 98.56 144 ALA A CA 1
ATOM 1091 C C . ALA A 1 144 ? -18.859 -16.312 -0.328 1 98.56 144 ALA A C 1
ATOM 1093 O O . ALA A 1 144 ? -18.938 -16.859 0.775 1 98.56 144 ALA A O 1
ATOM 1094 N N . LYS A 1 145 ? -19.453 -15.172 -0.615 1 97.19 145 LYS A N 1
ATOM 1095 C CA . LYS A 1 145 ? -20.25 -14.445 0.378 1 97.19 145 LYS A CA 1
ATOM 1096 C C . LYS A 1 145 ? -21.438 -15.273 0.835 1 97.19 145 LYS A C 1
ATOM 1098 O O . LYS A 1 145 ? -21.719 -15.367 2.033 1 97.19 145 LYS A O 1
ATOM 1103 N N . GLU A 1 146 ? -22.094 -15.836 -0.105 1 97.5 146 GLU A N 1
ATOM 1104 C CA . GLU A 1 146 ? -23.281 -16.641 0.184 1 97.5 146 GLU A CA 1
ATOM 1105 C C . GLU A 1 146 ? -22.938 -17.828 1.077 1 97.5 146 GLU A C 1
ATOM 1107 O O . GLU A 1 146 ? -23.766 -18.25 1.889 1 97.5 146 GLU A O 1
ATOM 1112 N N . ASN A 1 147 ? -21.797 -18.328 0.949 1 97.5 147 ASN A N 1
ATOM 1113 C CA . ASN A 1 147 ? -21.391 -19.5 1.713 1 97.5 147 ASN A CA 1
ATOM 1114 C C . ASN A 1 147 ? -20.562 -19.109 2.938 1 97.5 147 ASN A C 1
ATOM 1116 O O . ASN A 1 147 ? -20.062 -19.984 3.645 1 97.5 147 ASN A O 1
ATOM 1120 N N . ASN A 1 148 ? -20.344 -17.797 3.133 1 96.38 148 ASN A N 1
ATOM 1121 C CA . ASN A 1 148 ? -19.594 -17.25 4.258 1 96.38 148 ASN A CA 1
ATOM 1122 C C . ASN A 1 148 ? -18.172 -17.781 4.293 1 96.38 148 ASN A C 1
ATOM 1124 O O . ASN A 1 148 ? -17.688 -18.25 5.336 1 96.38 148 ASN A O 1
ATOM 1128 N N . VAL A 1 149 ? -17.578 -17.844 3.15 1 98 149 VAL A N 1
ATOM 1129 C CA . VAL A 1 149 ? -16.172 -18.281 3.045 1 98 149 VAL A CA 1
ATOM 1130 C C . VAL A 1 149 ? -15.344 -17.172 2.408 1 98 149 VAL A C 1
ATOM 1132 O O . VAL A 1 149 ? -15.891 -16.172 1.936 1 98 149 VAL A O 1
ATOM 1135 N N . PHE A 1 150 ? -14.008 -17.328 2.404 1 98.5 150 PHE A N 1
ATOM 1136 C CA . PHE A 1 150 ? -13.047 -16.328 1.977 1 98.5 150 PHE A CA 1
ATOM 1137 C C . PHE A 1 150 ? -12.531 -16.625 0.574 1 98.5 150 PHE A C 1
ATOM 1139 O O . PHE A 1 150 ? -12.273 -17.781 0.235 1 98.5 150 PHE A O 1
ATOM 1146 N N . LEU A 1 151 ? -12.484 -15.664 -0.276 1 98.88 151 LEU A N 1
ATOM 1147 C CA . LEU A 1 151 ? -11.82 -15.727 -1.574 1 98.88 151 LEU A CA 1
ATOM 1148 C C . LEU A 1 151 ? -10.656 -14.742 -1.643 1 98.88 151 LEU A C 1
ATOM 1150 O O . LEU A 1 151 ? -10.867 -13.523 -1.56 1 98.88 151 LEU A O 1
ATOM 1154 N N . GLY A 1 152 ? -9.43 -15.219 -1.712 1 98.81 152 GLY A N 1
ATOM 1155 C CA . GLY A 1 152 ? -8.242 -14.398 -1.879 1 98.81 152 GLY A CA 1
ATOM 1156 C C . GLY A 1 152 ? -7.562 -14.594 -3.221 1 98.81 152 GLY A C 1
ATOM 1157 O O . GLY A 1 152 ? -7.445 -15.719 -3.701 1 98.81 152 GLY A O 1
ATOM 1158 N N . TYR A 1 153 ? -7.117 -13.523 -3.842 1 98.81 153 TYR A N 1
ATOM 1159 C CA . TYR A 1 153 ? -6.543 -13.625 -5.18 1 98.81 153 TYR A CA 1
ATOM 1160 C C . TYR A 1 153 ? -5.523 -12.516 -5.422 1 98.81 153 TYR A C 1
ATOM 1162 O O . TYR A 1 153 ? -5.406 -12.008 -6.539 1 98.81 153 TYR A O 1
ATOM 1170 N N . GLU A 1 154 ? -4.777 -12.094 -4.43 1 98.62 154 GLU A N 1
ATOM 1171 C CA . GLU A 1 154 ? -3.785 -11.031 -4.5 1 98.62 154 GLU A CA 1
ATOM 1172 C C . GLU A 1 154 ? -2.766 -11.297 -5.605 1 98.62 154 GLU A C 1
ATOM 1174 O O . GLU A 1 154 ? -2.381 -10.391 -6.34 1 98.62 154 GLU A O 1
ATOM 1179 N N . GLY A 1 155 ? -2.393 -12.508 -5.766 1 98.12 155 GLY A N 1
ATOM 1180 C CA . GLY A 1 155 ? -1.285 -12.859 -6.645 1 98.12 155 GLY A CA 1
ATOM 1181 C C . GLY A 1 155 ? -1.646 -12.797 -8.117 1 98.12 155 GLY A C 1
ATOM 1182 O O . GLY A 1 155 ? -0.788 -12.984 -8.977 1 98.12 155 GLY A O 1
ATOM 1183 N N . THR A 1 156 ? -2.918 -12.523 -8.414 1 98.19 156 THR A N 1
ATOM 1184 C CA . THR A 1 156 ? -3.359 -12.531 -9.805 1 98.19 156 THR A CA 1
ATOM 1185 C C . THR A 1 156 ? -2.844 -11.297 -10.539 1 98.19 156 THR A C 1
ATOM 1187 O O . THR A 1 156 ? -2.787 -11.281 -11.773 1 98.19 156 THR A O 1
ATOM 1190 N N . VAL A 1 157 ? -2.535 -10.273 -9.805 1 98.56 157 VAL A N 1
ATOM 1191 C CA . VAL A 1 157 ? -1.966 -9.055 -10.375 1 98.56 157 VAL A CA 1
ATOM 1192 C C . VAL A 1 157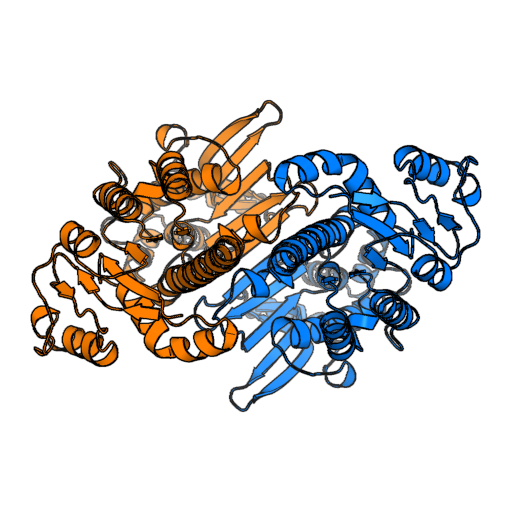 ? -0.688 -8.68 -9.633 1 98.56 157 VAL A C 1
ATOM 1194 O O . VAL A 1 157 ? -0.731 -8.328 -8.453 1 98.56 157 VAL A O 1
ATOM 1197 N N . MET A 1 158 ? 0.461 -8.82 -10.25 1 97.88 158 MET A N 1
ATOM 1198 C CA . MET A 1 158 ? 1.782 -8.398 -9.789 1 97.88 158 MET A CA 1
ATOM 1199 C C . MET A 1 158 ? 2.264 -9.266 -8.633 1 97.88 158 MET A C 1
ATOM 1201 O O . MET A 1 158 ? 2.922 -8.781 -7.715 1 97.88 158 MET A O 1
ATOM 1205 N N . SER A 1 159 ? 1.909 -10.492 -8.594 1 95.75 159 SER A N 1
ATOM 1206 C CA . SER A 1 159 ? 2.479 -11.477 -7.684 1 95.75 159 SER A CA 1
ATOM 1207 C C . SER A 1 159 ? 2.396 -11.016 -6.234 1 95.75 159 SER A C 1
ATOM 1209 O O . SER A 1 159 ? 1.316 -10.672 -5.746 1 95.75 159 SER A O 1
ATOM 1211 N N . GLY A 1 160 ? 3.57 -10.93 -5.562 1 96.81 160 GLY A N 1
ATOM 1212 C CA . GLY A 1 160 ? 3.607 -10.594 -4.148 1 96.81 160 GLY A CA 1
ATOM 1213 C C . GLY A 1 160 ? 3.506 -9.102 -3.883 1 96.81 160 GLY A C 1
ATOM 1214 O O . GLY A 1 160 ? 3.398 -8.68 -2.732 1 96.81 160 GLY A O 1
ATOM 1215 N N . THR A 1 161 ? 3.566 -8.266 -4.879 1 98.12 161 THR A N 1
ATOM 1216 C CA . THR A 1 161 ? 3.314 -6.836 -4.746 1 98.12 161 THR A CA 1
ATOM 1217 C C . THR A 1 161 ? 1.835 -6.566 -4.492 1 98.12 161 THR A C 1
ATOM 1219 O O . THR A 1 161 ? 0.972 -7.082 -5.203 1 98.12 161 THR A O 1
ATOM 1222 N N . PRO A 1 162 ? 1.555 -5.82 -3.459 1 98.62 162 PRO A N 1
ATOM 1223 C CA . PRO A 1 162 ? 0.158 -5.738 -3.025 1 98.62 162 PRO A CA 1
ATOM 1224 C C . PRO A 1 162 ? -0.673 -4.797 -3.895 1 98.62 162 PRO A C 1
ATOM 1226 O O . PRO A 1 162 ? -1.237 -3.822 -3.391 1 98.62 162 PRO A O 1
ATOM 1229 N N . SER A 1 163 ? -0.917 -5.172 -5.125 1 98.69 163 SER A N 1
ATOM 1230 C CA . SER A 1 163 ? -1.577 -4.312 -6.102 1 98.69 163 SER A CA 1
ATOM 1231 C C . SER A 1 163 ? -3.09 -4.312 -5.906 1 98.69 163 SER A C 1
ATOM 1233 O O . SER A 1 163 ? -3.779 -3.395 -6.359 1 98.69 163 SER A O 1
ATOM 1235 N N . LEU A 1 164 ? -3.639 -5.379 -5.289 1 98.75 164 LEU A N 1
ATOM 1236 C CA . LEU A 1 164 ? -5.082 -5.441 -5.086 1 98.75 164 LEU A CA 1
ATOM 1237 C C . LEU A 1 164 ? -5.445 -5.07 -3.652 1 98.75 164 LEU A C 1
ATOM 1239 O O . LEU A 1 164 ? -6.449 -4.398 -3.418 1 98.75 164 LEU A O 1
ATOM 1243 N N . ARG A 1 165 ? -4.605 -5.453 -2.723 1 98.38 165 ARG A N 1
ATOM 1244 C CA . ARG A 1 165 ? -4.902 -5.219 -1.313 1 98.38 165 ARG A CA 1
ATOM 1245 C C . ARG A 1 165 ? -4.645 -3.766 -0.932 1 98.38 165 ARG A C 1
ATOM 1247 O O . ARG A 1 165 ? -5.355 -3.201 -0.097 1 98.38 165 ARG A O 1
ATOM 1254 N N . LEU A 1 166 ? -3.635 -3.084 -1.524 1 98.62 166 LEU A N 1
ATOM 1255 C CA . LEU A 1 166 ? -3.273 -1.721 -1.153 1 98.62 166 LEU A CA 1
ATOM 1256 C C . LEU A 1 166 ? -4.469 -0.785 -1.295 1 98.62 166 LEU A C 1
ATOM 1258 O O . LEU A 1 166 ? -4.887 -0.148 -0.324 1 98.62 166 LEU A O 1
ATOM 1262 N N . PRO A 1 167 ? -5.074 -0.742 -2.486 1 98.25 167 PRO A N 1
ATOM 1263 C CA . PRO A 1 167 ? -6.188 0.203 -2.605 1 98.25 167 PRO A CA 1
ATOM 1264 C C . PRO A 1 167 ? -7.355 -0.139 -1.682 1 98.25 167 PRO A C 1
ATOM 1266 O O . PRO A 1 167 ? -8.047 0.76 -1.199 1 98.25 167 PRO A O 1
ATOM 1269 N N . LYS A 1 168 ? -7.562 -1.402 -1.352 1 96.44 168 LYS A N 1
ATOM 1270 C CA . LYS A 1 168 ? -8.703 -1.845 -0.554 1 96.44 168 LYS A CA 1
ATOM 1271 C C . LYS A 1 168 ? -8.508 -1.498 0.92 1 96.44 168 LYS A C 1
ATOM 1273 O O . LYS A 1 168 ? -9.484 -1.28 1.645 1 96.44 168 LYS A O 1
ATOM 1278 N N . THR A 1 169 ? -7.242 -1.438 1.34 1 96.94 169 THR A N 1
ATOM 1279 C CA . THR A 1 169 ? -7.012 -1.312 2.775 1 96.94 169 THR A CA 1
ATOM 1280 C C . THR A 1 169 ? -6.406 0.049 3.107 1 96.94 169 THR A C 1
ATOM 1282 O O . THR A 1 169 ? -6.535 0.532 4.234 1 96.94 169 THR A O 1
ATOM 1285 N N . THR A 1 170 ? -5.742 0.662 2.125 1 98.19 170 THR A N 1
ATOM 1286 C CA . THR A 1 170 ? -4.953 1.832 2.49 1 98.19 170 THR A CA 1
ATOM 1287 C C . THR A 1 170 ? -5.465 3.076 1.77 1 98.19 170 THR A C 1
ATOM 1289 O O . THR A 1 170 ? -5.012 4.191 2.043 1 98.19 170 THR A O 1
ATOM 1292 N N . LEU A 1 171 ? -6.449 2.93 0.867 1 97.75 171 LEU A N 1
ATOM 1293 C CA . LEU A 1 171 ? -6.953 4.078 0.122 1 97.75 171 LEU A CA 1
ATOM 1294 C C . LEU A 1 171 ? -8.461 4.207 0.28 1 97.75 171 LEU A C 1
ATOM 1296 O O . LEU A 1 171 ? -9.141 4.746 -0.602 1 97.75 171 LEU A O 1
ATOM 1300 N N . ILE A 1 172 ? -8.977 3.635 1.384 1 96.25 172 ILE A N 1
ATOM 1301 C CA . ILE A 1 172 ? -10.414 3.678 1.657 1 96.25 172 ILE A CA 1
ATOM 1302 C C . ILE A 1 172 ? -10.891 5.129 1.676 1 96.25 172 ILE A C 1
ATOM 1304 O O . ILE A 1 172 ? -10.227 6 2.232 1 96.25 172 ILE A O 1
ATOM 1308 N N . GLY A 1 173 ? -12.062 5.367 1.114 1 94.75 173 GLY A N 1
ATOM 1309 C CA . GLY A 1 173 ? -12.641 6.703 1.048 1 94.75 173 GLY A CA 1
ATOM 1310 C C . GLY A 1 173 ? -12.367 7.402 -0.27 1 94.75 173 GLY A C 1
ATOM 1311 O O . GLY A 1 173 ? -13.156 8.242 -0.709 1 94.75 173 GLY A O 1
ATOM 1312 N N . ASN A 1 174 ? -11.203 7.105 -0.949 1 96.69 174 ASN A N 1
ATOM 1313 C CA . ASN A 1 174 ? -10.883 7.664 -2.256 1 96.69 174 ASN A CA 1
ATOM 1314 C C . ASN A 1 174 ? -11.812 7.129 -3.34 1 96.69 174 ASN A C 1
ATOM 1316 O O . ASN A 1 174 ? -12.242 5.973 -3.281 1 96.69 174 ASN A O 1
ATOM 1320 N N . LYS A 1 175 ? -12.094 8.008 -4.242 1 95.31 175 LYS A N 1
ATOM 1321 C CA . LYS A 1 175 ? -12.523 7.535 -5.559 1 95.31 175 LYS A CA 1
ATOM 1322 C C . LYS A 1 175 ? -11.328 7.359 -6.492 1 95.31 175 LYS A C 1
ATOM 1324 O O . LYS A 1 175 ? -10.578 8.305 -6.738 1 95.31 175 LYS A O 1
ATOM 1329 N N . ILE A 1 176 ? -11.109 6.176 -6.945 1 97.5 176 ILE A N 1
ATOM 1330 C CA . ILE A 1 176 ? -10.055 5.895 -7.922 1 97.5 176 ILE A CA 1
ATOM 1331 C C . ILE A 1 176 ? -10.633 5.98 -9.336 1 97.5 176 ILE A C 1
ATOM 1333 O O . ILE A 1 176 ? -11.438 5.145 -9.734 1 97.5 176 ILE A O 1
ATOM 1337 N N . THR A 1 177 ? -10.164 6.961 -10.102 1 97.94 177 THR A N 1
ATOM 1338 C CA . THR A 1 177 ? -10.773 7.215 -11.406 1 97.94 177 THR A CA 1
ATOM 1339 C C . THR A 1 177 ? -9.945 6.594 -12.523 1 97.94 177 THR A C 1
ATOM 1341 O O . THR A 1 177 ? -10.422 6.445 -13.648 1 97.94 177 THR A O 1
ATOM 1344 N N . LYS A 1 178 ? -8.719 6.301 -12.234 1 98.38 178 LYS A N 1
ATOM 1345 C CA . LYS A 1 178 ? -7.82 5.73 -13.234 1 98.38 178 LYS A CA 1
ATOM 1346 C C . LYS A 1 178 ? -6.766 4.844 -12.578 1 98.38 178 LYS A C 1
ATOM 1348 O O . LYS A 1 178 ? -6.27 5.152 -11.492 1 98.38 178 LYS A O 1
ATOM 1353 N N . ILE A 1 179 ? -6.512 3.721 -13.195 1 98.75 179 ILE A N 1
ATOM 1354 C CA . ILE A 1 179 ? -5.375 2.865 -12.875 1 98.75 179 ILE A CA 1
ATOM 1355 C C . ILE A 1 179 ? -4.512 2.666 -14.117 1 98.75 179 ILE A C 1
ATOM 1357 O O . ILE A 1 179 ? -5.023 2.367 -15.195 1 98.75 179 ILE A O 1
ATOM 1361 N N . SER A 1 180 ? -3.229 2.939 -14.008 1 98.44 180 SER A N 1
ATOM 1362 C CA . SER A 1 180 ? -2.248 2.695 -15.062 1 98.44 180 SER A CA 1
ATOM 1363 C C . SER A 1 180 ? -1.067 1.883 -14.539 1 98.44 180 SER A C 1
ATOM 1365 O O . SER A 1 180 ? -0.555 2.15 -13.453 1 98.44 180 SER A O 1
ATOM 1367 N N . GLY A 1 181 ? -0.681 0.889 -15.359 1 98.25 181 GLY A N 1
ATOM 1368 C CA . GLY A 1 181 ? 0.392 0.065 -14.828 1 98.25 181 GLY A CA 1
ATOM 1369 C C . GLY A 1 181 ? 1.268 -0.543 -15.906 1 98.25 181 GLY A C 1
ATOM 1370 O O . GLY A 1 181 ? 0.824 -0.732 -17.047 1 98.25 181 GLY A O 1
ATOM 1371 N N . ILE A 1 182 ? 2.57 -0.629 -15.625 1 98 182 ILE A N 1
ATOM 1372 C CA . ILE A 1 182 ? 3.467 -1.577 -16.281 1 98 182 ILE A CA 1
ATOM 1373 C C . ILE A 1 182 ? 3.264 -2.971 -15.688 1 98 182 ILE A C 1
ATOM 1375 O O . ILE A 1 182 ? 3.879 -3.316 -14.672 1 98 182 ILE A O 1
ATOM 1379 N N . LEU A 1 183 ? 2.428 -3.811 -16.344 1 98.19 183 LEU A N 1
ATOM 1380 C CA . LEU A 1 183 ? 1.888 -5.016 -15.727 1 98.19 183 LEU A CA 1
ATOM 1381 C C . LEU A 1 183 ? 2.555 -6.266 -16.297 1 98.19 183 LEU A C 1
ATOM 1383 O O . LEU A 1 183 ? 2.117 -7.383 -16.016 1 98.19 183 LEU A O 1
ATOM 1387 N N . ASN A 1 184 ? 3.469 -6.039 -17.156 1 96.19 184 ASN A N 1
ATOM 1388 C CA . ASN A 1 184 ? 4.246 -7.109 -17.781 1 96.19 184 ASN A CA 1
ATOM 1389 C C . ASN A 1 184 ? 5.73 -6.766 -17.828 1 96.19 184 ASN A C 1
ATOM 1391 O O . ASN A 1 184 ? 6.145 -5.906 -18.609 1 96.19 184 ASN A O 1
ATOM 1395 N N . GLY A 1 185 ? 6.52 -7.504 -17.094 1 95.19 185 GLY A N 1
ATOM 1396 C CA . GLY A 1 185 ? 7.938 -7.207 -17 1 95.19 185 GLY A CA 1
ATOM 1397 C C . GLY A 1 185 ? 8.695 -7.469 -18.297 1 95.19 185 GLY A C 1
ATOM 1398 O O . GLY A 1 185 ? 9.664 -6.773 -18.609 1 95.19 185 GLY A O 1
ATOM 1399 N N . THR A 1 186 ? 8.273 -8.453 -19.047 1 95.88 186 THR A N 1
ATOM 1400 C CA . THR A 1 186 ? 8.93 -8.82 -20.297 1 95.88 186 THR A CA 1
ATOM 1401 C C . THR A 1 186 ? 8.914 -7.645 -21.281 1 95.88 186 THR A C 1
ATOM 1403 O O . THR A 1 186 ? 9.961 -7.266 -21.812 1 95.88 186 THR A O 1
ATOM 1406 N N . THR A 1 187 ? 7.762 -7.086 -21.5 1 97 187 THR A N 1
ATOM 1407 C CA . THR A 1 187 ? 7.668 -5.988 -22.453 1 97 187 THR A CA 1
ATOM 1408 C C . THR A 1 187 ? 8.406 -4.758 -21.938 1 97 187 THR A C 1
ATOM 1410 O O . THR A 1 187 ? 8.984 -3.996 -22.719 1 97 187 THR A O 1
ATOM 1413 N N . ASN A 1 188 ? 8.344 -4.566 -20.641 1 95.88 188 ASN A N 1
ATOM 1414 C CA . ASN A 1 188 ? 9.078 -3.426 -20.094 1 95.88 188 ASN A CA 1
ATOM 1415 C C . ASN A 1 188 ? 10.578 -3.568 -20.312 1 95.88 188 ASN A C 1
ATOM 1417 O O . ASN A 1 188 ? 11.258 -2.592 -20.641 1 95.88 188 ASN A O 1
ATOM 1421 N N . TYR A 1 189 ? 11.055 -4.746 -20.141 1 95.81 189 TYR A N 1
ATOM 1422 C CA . TYR A 1 189 ? 12.461 -5.023 -20.406 1 95.81 189 TYR A CA 1
ATOM 1423 C C . TYR A 1 189 ? 12.805 -4.77 -21.859 1 95.81 189 TYR A C 1
ATOM 1425 O O . TYR A 1 189 ? 13.812 -4.133 -22.172 1 95.81 189 TYR A O 1
ATOM 1433 N N . MET A 1 190 ? 12.023 -5.273 -22.688 1 96.81 190 MET A N 1
ATOM 1434 C CA . MET A 1 190 ? 12.258 -5.141 -24.125 1 96.81 190 MET A CA 1
ATOM 1435 C C . MET A 1 190 ? 12.281 -3.67 -24.531 1 96.81 190 MET A C 1
ATOM 1437 O O . MET A 1 190 ? 13.172 -3.246 -25.281 1 96.81 190 MET A O 1
ATOM 1441 N N . ILE A 1 191 ? 11.305 -2.883 -24.062 1 96.12 191 ILE A N 1
ATOM 1442 C CA . ILE A 1 191 ? 11.258 -1.463 -24.391 1 96.12 191 ILE A CA 1
ATOM 1443 C C . ILE A 1 191 ? 12.531 -0.773 -23.891 1 96.12 191 ILE A C 1
ATOM 1445 O O . ILE A 1 191 ? 13.109 0.058 -24.594 1 96.12 191 ILE A O 1
ATOM 1449 N N . THR A 1 192 ? 12.906 -1.171 -22.656 1 93.06 192 THR A N 1
ATOM 1450 C CA . THR A 1 192 ? 14.125 -0.619 -22.078 1 93.06 192 THR A CA 1
ATOM 1451 C C . THR A 1 192 ? 15.32 -0.904 -22.984 1 93.06 192 THR A C 1
ATOM 1453 O O . THR A 1 192 ? 16.156 -0.024 -23.203 1 93.06 192 THR A O 1
ATOM 1456 N N . GLN A 1 193 ? 15.438 -2.104 -23.516 1 94.56 193 GLN A N 1
ATOM 1457 C CA . GLN A 1 193 ? 16.516 -2.477 -24.422 1 94.56 193 GLN A CA 1
ATOM 1458 C C . GLN A 1 193 ? 16.406 -1.748 -25.75 1 94.56 193 GLN A C 1
ATOM 1460 O O . GLN A 1 193 ? 17.406 -1.315 -26.328 1 94.56 193 GLN A O 1
ATOM 1465 N N . MET A 1 194 ? 15.234 -1.604 -26.219 1 95 194 MET A N 1
ATOM 1466 C CA . MET A 1 194 ? 15.016 -0.911 -27.484 1 95 194 MET A CA 1
ATOM 1467 C C . MET A 1 194 ? 15.391 0.563 -27.359 1 95 194 MET A C 1
ATOM 1469 O O . MET A 1 194 ? 15.891 1.157 -28.328 1 95 194 MET A O 1
ATOM 1473 N N . GLU A 1 195 ? 15.094 1.113 -26.25 1 92.12 195 GLU A N 1
ATOM 1474 C CA . GLU A 1 195 ? 15.5 2.492 -25.984 1 92.12 195 GLU A CA 1
ATOM 1475 C C . GLU A 1 195 ? 17.016 2.641 -26.062 1 92.12 195 GLU A C 1
ATOM 1477 O O . GLU A 1 195 ? 17.531 3.711 -26.391 1 92.12 195 GLU A O 1
ATOM 1482 N N . LYS A 1 196 ? 17.719 1.579 -25.766 1 90.38 196 LYS A N 1
ATOM 1483 C CA . LYS A 1 196 ? 19.172 1.574 -25.828 1 90.38 196 LYS A CA 1
ATOM 1484 C C . LYS A 1 196 ? 19.672 1.341 -27.25 1 90.38 196 LYS A C 1
ATOM 1486 O O . LYS A 1 196 ? 20.875 1.343 -27.5 1 90.38 196 LYS A O 1
ATOM 1491 N N . GLY A 1 197 ? 18.812 0.995 -28.156 1 91.44 197 GLY A N 1
ATOM 1492 C CA . GLY A 1 197 ? 19.188 0.887 -29.547 1 91.44 197 GLY A CA 1
ATOM 1493 C C . GLY A 1 197 ? 19.016 -0.512 -30.109 1 91.44 197 GLY A C 1
ATOM 1494 O O . GLY A 1 197 ? 19.234 -0.738 -31.297 1 91.44 197 GLY A O 1
ATOM 1495 N N . PHE A 1 198 ? 18.609 -1.428 -29.297 1 94.06 198 PHE A N 1
ATOM 1496 C CA . PHE A 1 198 ? 18.422 -2.793 -29.781 1 94.06 198 PHE A CA 1
ATOM 1497 C C . PHE A 1 198 ? 17.156 -2.902 -30.609 1 94.06 198 PHE A C 1
ATOM 1499 O O . PHE A 1 198 ? 16.219 -2.127 -30.438 1 94.06 198 PHE A O 1
ATOM 1506 N N . SER A 1 199 ? 17.156 -3.846 -31.578 1 94.88 199 SER A N 1
ATOM 1507 C CA . SER A 1 199 ? 15.938 -4.129 -32.344 1 94.88 199 SER A CA 1
ATOM 1508 C C . SER A 1 199 ? 14.93 -4.898 -31.484 1 94.88 199 SER A C 1
ATOM 1510 O O . SER A 1 199 ? 15.273 -5.441 -30.438 1 94.88 199 SER A O 1
ATOM 1512 N N . TYR A 1 200 ? 13.703 -4.898 -31.984 1 95.56 200 TYR A N 1
ATOM 1513 C CA . TYR A 1 200 ? 12.656 -5.703 -31.359 1 95.56 200 TYR A CA 1
ATOM 1514 C C . TYR A 1 200 ? 13.094 -7.16 -31.25 1 95.56 200 TYR A C 1
ATOM 1516 O O . TYR A 1 200 ? 12.984 -7.758 -30.172 1 95.56 200 TYR A O 1
ATOM 1524 N N . GLU A 1 201 ? 13.656 -7.703 -32.25 1 96.19 201 GLU A N 1
ATOM 1525 C CA . GLU A 1 201 ? 14.055 -9.109 -32.312 1 96.19 201 GLU A CA 1
ATOM 1526 C C . GLU A 1 201 ? 15.18 -9.398 -31.312 1 96.19 201 GLU A C 1
ATOM 1528 O O . GLU A 1 201 ? 15.148 -10.414 -30.609 1 96.19 201 GLU A O 1
ATOM 1533 N N . SER A 1 202 ? 16.094 -8.539 -31.312 1 96.5 202 SER A N 1
ATOM 1534 C CA . SER A 1 202 ? 17.219 -8.719 -30.406 1 96.5 202 SER A CA 1
ATOM 1535 C C . SER A 1 202 ? 16.781 -8.609 -28.953 1 96.5 202 SER A C 1
ATOM 1537 O O . SER A 1 202 ? 17.266 -9.352 -28.094 1 96.5 202 SER A O 1
ATOM 1539 N N . ALA A 1 203 ? 15.945 -7.629 -28.719 1 96.38 203 ALA A N 1
ATOM 1540 C CA . ALA A 1 203 ? 15.406 -7.453 -27.359 1 96.38 203 ALA A CA 1
ATOM 1541 C C . ALA A 1 203 ? 14.625 -8.688 -26.922 1 96.38 203 ALA A C 1
ATOM 1543 O O . ALA A 1 203 ? 14.766 -9.141 -25.781 1 96.38 203 ALA A O 1
ATOM 1544 N N . LEU A 1 204 ? 13.805 -9.242 -27.781 1 97.06 204 LEU A N 1
ATOM 1545 C CA . LEU A 1 204 ? 13.023 -10.438 -27.484 1 97.06 204 LEU A CA 1
ATOM 1546 C C . LEU A 1 204 ? 13.938 -11.625 -27.203 1 97.06 204 LEU A C 1
ATOM 1548 O O . LEU A 1 204 ? 13.711 -12.375 -26.25 1 97.06 204 LEU A O 1
ATOM 1552 N N . LYS A 1 205 ? 14.914 -11.766 -28 1 97.31 205 LYS A N 1
ATOM 1553 C CA . LYS A 1 205 ? 15.867 -12.859 -27.828 1 97.31 205 LYS A CA 1
ATOM 1554 C C . LYS A 1 205 ? 16.562 -12.773 -26.469 1 97.31 205 LYS A C 1
ATOM 1556 O O . LYS A 1 205 ? 16.703 -13.781 -25.766 1 97.31 205 LYS A O 1
ATOM 1561 N N . GLU A 1 206 ? 16.953 -11.609 -26.156 1 96.56 206 GLU A N 1
ATOM 1562 C CA . GLU A 1 206 ? 17.609 -11.414 -24.859 1 96.56 206 GLU A CA 1
ATOM 1563 C C . GLU A 1 206 ? 16.656 -11.711 -23.703 1 96.56 206 GLU A C 1
ATOM 1565 O O . GLU A 1 206 ? 17.047 -12.32 -22.703 1 96.56 206 GLU A O 1
ATOM 1570 N N . ALA A 1 207 ? 15.438 -11.188 -23.828 1 95.75 207 ALA A N 1
ATOM 1571 C CA . ALA A 1 207 ? 14.422 -11.477 -22.812 1 95.75 207 ALA A CA 1
ATOM 1572 C C . ALA A 1 207 ? 14.234 -12.977 -22.641 1 95.75 207 ALA A C 1
ATOM 1574 O O . ALA A 1 207 ? 14.062 -13.461 -21.516 1 95.75 207 ALA A O 1
ATOM 1575 N N . GLN A 1 208 ? 14.266 -13.688 -23.703 1 96.06 208 GLN A N 1
ATOM 1576 C CA . GLN A 1 208 ? 14.141 -15.141 -23.656 1 96.06 208 GLN A CA 1
ATOM 1577 C C . GLN A 1 208 ? 15.352 -15.781 -23 1 96.06 208 GLN A C 1
ATOM 1579 O O . GLN A 1 208 ? 15.211 -16.688 -22.156 1 96.06 208 GLN A O 1
ATOM 1584 N N . GLU A 1 209 ? 16.5 -15.297 -23.297 1 96.06 209 GLU A N 1
ATOM 1585 C CA . GLU A 1 209 ? 17.75 -15.797 -22.734 1 96.06 209 GLU A CA 1
ATOM 1586 C C . GLU A 1 209 ? 17.797 -15.57 -21.219 1 96.06 209 GLU A C 1
ATOM 1588 O O . GLU A 1 209 ? 18.344 -16.391 -20.484 1 96.06 209 GLU A O 1
ATOM 1593 N N . LYS A 1 210 ? 17.219 -14.5 -20.859 1 93.56 210 LYS A N 1
ATOM 1594 C CA . LYS A 1 210 ? 17.234 -14.148 -19.438 1 93.56 210 LYS A CA 1
ATOM 1595 C C . LYS A 1 210 ? 16.078 -14.805 -18.688 1 93.56 210 LYS A C 1
ATOM 1597 O O . LYS A 1 210 ? 15.977 -14.68 -17.469 1 93.56 210 LYS A O 1
ATOM 1602 N N . GLY A 1 211 ? 15.172 -15.352 -19.438 1 91.06 211 GLY A N 1
ATOM 1603 C CA . GLY A 1 211 ? 14.07 -16.078 -18.812 1 91.06 211 GLY A CA 1
ATOM 1604 C C . GLY A 1 211 ? 12.859 -15.211 -18.562 1 91.06 211 GLY A C 1
ATOM 1605 O O . GLY A 1 211 ? 11.922 -15.625 -17.875 1 91.06 211 GLY A O 1
ATOM 1606 N N . TYR A 1 212 ? 12.859 -14 -19.031 1 91.75 212 TYR A N 1
ATOM 1607 C CA . TYR A 1 212 ? 11.703 -13.125 -18.891 1 91.75 212 TYR A CA 1
ATOM 1608 C C . TYR A 1 212 ? 10.578 -13.555 -19.828 1 91.75 212 TYR A C 1
ATOM 1610 O O . TYR A 1 212 ? 9.398 -13.43 -19.484 1 91.75 212 TYR A O 1
ATOM 1618 N N . ALA A 1 213 ? 11.008 -14.023 -20.969 1 93 213 ALA A N 1
ATOM 1619 C CA . ALA A 1 213 ? 10.047 -14.461 -21.969 1 93 213 ALA A CA 1
ATOM 1620 C C . ALA A 1 213 ? 10.195 -15.953 -22.266 1 93 213 ALA A C 1
ATOM 1622 O O . ALA A 1 213 ? 11.312 -16.484 -22.297 1 93 213 ALA A O 1
ATOM 1623 N N . GLU A 1 214 ? 9.07 -16.578 -22.484 1 92.06 214 GLU A N 1
ATOM 1624 C CA . GLU A 1 214 ? 9.07 -17.969 -22.906 1 92.06 214 GLU A CA 1
ATOM 1625 C C . GLU A 1 214 ? 9.352 -18.094 -24.406 1 92.06 214 GLU A C 1
ATOM 1627 O O . GLU A 1 214 ? 9.438 -17.094 -25.109 1 92.06 214 GLU A O 1
ATOM 1632 N N . ALA A 1 215 ? 9.5 -19.375 -24.766 1 91.75 215 ALA A N 1
ATOM 1633 C CA . ALA A 1 215 ? 9.742 -19.609 -26.172 1 91.75 215 ALA A CA 1
ATOM 1634 C C . ALA A 1 215 ? 8.625 -19.016 -27.031 1 91.75 215 ALA A C 1
ATOM 1636 O O . ALA A 1 215 ? 8.883 -18.344 -28.031 1 91.75 215 ALA A O 1
ATOM 1637 N N . ASP A 1 216 ? 7.43 -19.281 -26.672 1 94.44 216 ASP A N 1
ATOM 1638 C CA . ASP A 1 216 ? 6.297 -18.578 -27.25 1 94.44 216 ASP A CA 1
ATOM 1639 C C . ASP A 1 216 ? 5.914 -17.359 -26.406 1 94.44 216 ASP A C 1
ATOM 1641 O O . ASP A 1 216 ? 5.23 -17.5 -25.391 1 94.44 216 ASP A O 1
ATOM 1645 N N . PRO A 1 217 ? 6.312 -16.203 -26.766 1 94.88 217 PRO A N 1
ATOM 1646 C CA . PRO A 1 217 ? 6.137 -15.008 -25.938 1 94.88 217 PRO A CA 1
ATOM 1647 C C . PRO A 1 217 ? 4.836 -14.266 -26.25 1 94.88 217 PRO A C 1
ATOM 1649 O O . PRO A 1 217 ? 4.637 -13.141 -25.781 1 94.88 217 PRO A O 1
ATOM 1652 N N . THR A 1 218 ? 3.906 -14.836 -27.016 1 94.88 218 THR A N 1
ATOM 1653 C CA . THR A 1 218 ? 2.732 -14.172 -27.578 1 94.88 218 THR A CA 1
ATOM 1654 C C . THR A 1 218 ? 1.906 -13.516 -26.469 1 94.88 218 THR A C 1
ATOM 1656 O O . THR A 1 218 ? 1.523 -12.352 -26.594 1 94.88 218 THR A O 1
ATOM 1659 N N . SER A 1 219 ? 1.656 -14.211 -25.406 1 93.56 219 SER A N 1
ATOM 1660 C CA . SER A 1 219 ? 0.839 -13.695 -24.312 1 93.56 219 SER A CA 1
ATOM 1661 C C . SER A 1 219 ? 1.419 -12.406 -23.75 1 93.56 219 SER A C 1
ATOM 1663 O O . SER A 1 219 ? 0.676 -11.484 -23.406 1 93.56 219 SER A O 1
ATOM 1665 N N . ASP A 1 220 ? 2.721 -12.336 -23.719 1 94.88 220 ASP A N 1
ATOM 1666 C CA . ASP A 1 220 ? 3.408 -11.164 -23.172 1 94.88 220 ASP A CA 1
ATOM 1667 C C . ASP A 1 220 ? 3.465 -10.039 -24.203 1 94.88 220 ASP A C 1
ATOM 1669 O O . ASP A 1 220 ? 2.939 -8.945 -23.969 1 94.88 220 ASP A O 1
ATOM 1673 N N . VAL A 1 221 ? 3.947 -10.289 -25.375 1 97 221 VAL A N 1
ATOM 1674 C CA . VAL A 1 221 ? 4.32 -9.234 -26.312 1 97 221 VAL A CA 1
ATOM 1675 C C . VAL A 1 221 ? 3.07 -8.703 -27.016 1 97 221 VAL A C 1
ATOM 1677 O O . VAL A 1 221 ? 3.051 -7.562 -27.484 1 97 221 VAL A O 1
ATOM 1680 N N . GLU A 1 222 ? 2.021 -9.539 -27.047 1 96.62 222 GLU A N 1
ATOM 1681 C CA . GLU A 1 222 ? 0.771 -9.086 -27.641 1 96.62 222 GLU A CA 1
ATOM 1682 C C . GLU A 1 222 ? -0.148 -8.453 -26.609 1 96.62 222 GLU A C 1
ATOM 1684 O O . GLU A 1 222 ? -1.214 -7.934 -26.953 1 96.62 222 GLU A O 1
ATOM 1689 N N . GLY A 1 223 ? 0.235 -8.492 -25.312 1 97.31 223 GLY A N 1
ATOM 1690 C CA . GLY A 1 223 ? -0.459 -7.758 -24.266 1 97.31 223 GLY A CA 1
ATOM 1691 C C . GLY A 1 223 ? -1.595 -8.539 -23.641 1 97.31 223 GLY A C 1
ATOM 1692 O O . GLY A 1 223 ? -2.418 -7.98 -22.922 1 97.31 223 GLY A O 1
ATOM 1693 N N . TYR A 1 224 ? -1.717 -9.844 -23.938 1 96.38 224 TYR A N 1
ATOM 1694 C CA . TYR A 1 224 ? -2.824 -10.641 -23.406 1 96.38 224 TYR A CA 1
ATOM 1695 C C . TYR A 1 224 ? -2.732 -10.766 -21.891 1 96.38 224 TYR A C 1
ATOM 1697 O O . TYR A 1 224 ? -3.732 -10.602 -21.188 1 96.38 224 TYR A O 1
ATOM 1705 N N . ASP A 1 225 ? -1.573 -11.062 -21.406 1 96.19 225 ASP A N 1
ATOM 1706 C CA . ASP A 1 225 ? -1.387 -11.188 -19.953 1 96.19 225 ASP A CA 1
ATOM 1707 C C . ASP A 1 225 ? -1.806 -9.906 -19.234 1 96.19 225 ASP A C 1
ATOM 1709 O O . ASP A 1 225 ? -2.549 -9.953 -18.25 1 96.19 225 ASP A O 1
ATOM 1713 N N . ALA A 1 226 ? -1.334 -8.781 -19.734 1 97.94 226 ALA A N 1
ATOM 1714 C CA . ALA A 1 226 ? -1.678 -7.488 -19.156 1 97.94 226 ALA A CA 1
ATOM 1715 C C . ALA A 1 226 ? -3.174 -7.211 -19.281 1 97.94 226 ALA A C 1
ATOM 1717 O O . ALA A 1 226 ? -3.77 -6.59 -18.391 1 97.94 226 ALA A O 1
ATOM 1718 N N . MET A 1 227 ? -3.75 -7.66 -20.344 1 98.19 227 MET A N 1
ATOM 1719 C CA . MET A 1 227 ? -5.176 -7.457 -20.578 1 98.19 227 MET A CA 1
ATOM 1720 C C . MET A 1 227 ? -6.012 -8.078 -19.469 1 98.19 227 MET A C 1
ATOM 1722 O O . MET A 1 227 ? -6.922 -7.438 -18.938 1 98.19 227 MET A O 1
ATOM 1726 N N . TYR A 1 228 ? -5.695 -9.297 -19.109 1 97.88 228 TYR A N 1
ATOM 1727 C CA . TYR A 1 228 ? -6.426 -9.953 -18.047 1 97.88 228 TYR A CA 1
ATOM 1728 C C . TYR A 1 228 ? -6.242 -9.219 -16.719 1 97.88 228 TYR A C 1
ATOM 1730 O O . TYR A 1 228 ? -7.191 -9.062 -15.953 1 97.88 228 TYR A O 1
ATOM 1738 N N . LYS A 1 229 ? -5.051 -8.758 -16.469 1 98.44 229 LYS A N 1
ATOM 1739 C CA . LYS A 1 229 ? -4.766 -8.016 -15.25 1 98.44 229 LYS A CA 1
ATOM 1740 C C . LYS A 1 229 ? -5.543 -6.703 -15.203 1 98.44 229 LYS A C 1
ATOM 1742 O O . LYS A 1 229 ? -6.012 -6.289 -14.141 1 98.44 229 LYS A O 1
ATOM 1747 N N . VAL A 1 230 ? -5.688 -6.066 -16.328 1 98.81 230 VAL A N 1
ATOM 1748 C CA . VAL A 1 230 ? -6.453 -4.832 -16.406 1 98.81 230 VAL A CA 1
ATOM 1749 C C . VAL A 1 230 ? -7.91 -5.105 -16.047 1 98.81 230 VAL A C 1
ATOM 1751 O O . VAL A 1 230 ? -8.523 -4.336 -15.297 1 98.81 230 VAL A O 1
ATOM 1754 N N . VAL A 1 231 ? -8.453 -6.188 -16.531 1 98.69 231 VAL A N 1
ATOM 1755 C CA . VAL A 1 231 ? -9.836 -6.551 -16.234 1 98.69 231 VAL A CA 1
ATOM 1756 C C . VAL A 1 231 ? -9.992 -6.805 -14.734 1 98.69 231 VAL A C 1
ATOM 1758 O O . VAL A 1 231 ? -10.953 -6.344 -14.117 1 98.69 231 VAL A O 1
ATOM 1761 N N . ILE A 1 232 ? -9.062 -7.48 -14.18 1 98.75 232 ILE A N 1
ATOM 1762 C CA . ILE A 1 232 ? -9.109 -7.77 -12.75 1 98.75 232 ILE A CA 1
ATOM 1763 C C . ILE A 1 232 ? -9.039 -6.469 -11.953 1 98.75 232 ILE A C 1
ATOM 1765 O O . ILE A 1 232 ? -9.82 -6.266 -11.023 1 98.75 232 ILE A O 1
ATOM 1769 N N . LEU A 1 233 ? -8.156 -5.566 -12.328 1 98.88 233 LEU A N 1
ATOM 1770 C CA . LEU A 1 233 ? -8.023 -4.285 -11.641 1 98.88 233 LEU A CA 1
ATOM 1771 C C . LEU A 1 233 ? -9.312 -3.477 -11.734 1 98.88 233 LEU A C 1
ATOM 1773 O O . LEU A 1 233 ? -9.781 -2.924 -10.742 1 98.88 233 LEU A O 1
ATOM 1777 N N . ALA A 1 234 ? -9.875 -3.424 -12.922 1 98.69 234 ALA A N 1
ATOM 1778 C CA . ALA A 1 234 ? -11.109 -2.672 -13.141 1 98.69 234 ALA A CA 1
ATOM 1779 C C . ALA A 1 234 ? -12.234 -3.193 -12.25 1 98.69 234 ALA A C 1
ATOM 1781 O O . ALA A 1 234 ? -12.945 -2.412 -11.617 1 98.69 234 ALA A O 1
ATOM 1782 N N . ASN A 1 235 ? -12.352 -4.496 -12.203 1 98.56 235 ASN A N 1
ATOM 1783 C CA . ASN A 1 235 ? -13.492 -5.105 -11.531 1 98.56 235 ASN A CA 1
ATOM 1784 C C . ASN A 1 235 ? -13.266 -5.223 -10.023 1 98.56 235 ASN A C 1
ATOM 1786 O O . ASN A 1 235 ? -14.148 -4.902 -9.227 1 98.56 235 ASN A O 1
ATOM 1790 N N . ALA A 1 236 ? -12.094 -5.586 -9.625 1 98.38 236 ALA A N 1
ATOM 1791 C CA . ALA A 1 236 ? -11.812 -5.848 -8.219 1 98.38 236 ALA A CA 1
ATOM 1792 C C . ALA A 1 236 ? -11.555 -4.547 -7.461 1 98.38 236 ALA A C 1
ATOM 1794 O O . ALA A 1 236 ? -11.906 -4.426 -6.285 1 98.38 236 ALA A O 1
ATOM 1795 N N . VAL A 1 237 ? -10.922 -3.541 -8.109 1 98.31 237 VAL A N 1
ATOM 1796 C CA . VAL A 1 237 ? -10.477 -2.346 -7.402 1 98.31 237 VAL A CA 1
ATOM 1797 C C . VAL A 1 237 ? -11.461 -1.2 -7.648 1 98.31 237 VAL A C 1
ATOM 1799 O O . VAL A 1 237 ? -11.828 -0.48 -6.719 1 98.31 237 VAL A O 1
ATOM 1802 N N . MET A 1 238 ? -11.938 -1.059 -8.875 1 97.69 238 MET A N 1
ATOM 1803 C CA . MET A 1 238 ? -12.789 0.082 -9.211 1 97.69 238 MET A CA 1
ATOM 1804 C C . MET A 1 238 ? -14.266 -0.301 -9.164 1 97.69 238 MET A C 1
ATOM 1806 O O . MET A 1 238 ? -15.133 0.555 -9.32 1 97.69 238 MET A O 1
ATOM 1810 N N . GLY A 1 239 ? -14.57 -1.61 -8.945 1 96.31 239 GLY A N 1
ATOM 1811 C CA . GLY A 1 239 ? -15.953 -2.061 -8.82 1 96.31 239 GLY A CA 1
ATOM 1812 C C . GLY A 1 239 ? -16.719 -1.998 -10.125 1 96.31 239 GLY A C 1
ATOM 1813 O O . GLY A 1 239 ? -17.922 -1.721 -10.133 1 96.31 239 GLY A O 1
ATOM 1814 N N . LYS A 1 240 ? -16 -2.188 -11.164 1 97.25 240 LYS A N 1
ATOM 1815 C CA . LYS A 1 240 ? -16.641 -2.139 -12.477 1 97.25 240 LYS A CA 1
ATOM 1816 C C . LYS A 1 240 ? -17 -3.539 -12.961 1 97.25 240 LYS A C 1
ATOM 1818 O O . LYS A 1 240 ? -16.984 -4.496 -12.188 1 97.25 240 LYS A O 1
ATOM 1823 N N . ASP A 1 241 ? -17.484 -3.625 -14.164 1 96.19 241 ASP A N 1
ATOM 1824 C CA . ASP A 1 241 ? -17.906 -4.898 -14.742 1 96.19 241 ASP A CA 1
ATOM 1825 C C . ASP A 1 241 ? -17.5 -4.988 -16.219 1 96.19 241 ASP A C 1
ATOM 1827 O O . ASP A 1 241 ? -18.344 -5.133 -17.094 1 96.19 241 ASP A O 1
ATOM 1831 N N . ILE A 1 242 ? -16.266 -4.934 -16.438 1 97.44 242 ILE A N 1
ATOM 1832 C CA . ILE A 1 242 ? -15.828 -5.012 -17.828 1 97.44 242 ILE A CA 1
ATOM 1833 C C . ILE A 1 242 ? -15.336 -6.422 -18.141 1 97.44 242 ILE A C 1
ATOM 1835 O O . ILE A 1 242 ? -14.961 -7.168 -17.219 1 97.44 242 ILE A O 1
ATOM 1839 N N . THR A 1 243 ? -15.344 -6.805 -19.406 1 97.12 243 THR A N 1
ATOM 1840 C CA . THR A 1 243 ? -14.859 -8.094 -19.875 1 97.12 243 THR A CA 1
ATOM 1841 C C . THR A 1 243 ? -13.586 -7.93 -20.703 1 97.12 243 THR A C 1
ATOM 1843 O O . THR A 1 243 ? -13.188 -6.809 -21.016 1 97.12 243 THR A O 1
ATOM 1846 N N . VAL A 1 244 ? -12.953 -9.016 -20.969 1 96.38 244 VAL A N 1
ATOM 1847 C CA . VAL A 1 244 ? -11.695 -9.016 -21.703 1 96.38 244 VAL A CA 1
ATOM 1848 C C . VAL A 1 244 ? -11.906 -8.414 -23.094 1 96.38 244 VAL A C 1
ATOM 1850 O O . VAL A 1 244 ? -11.016 -7.762 -23.641 1 96.38 244 VAL A O 1
ATOM 1853 N N . GLU A 1 245 ? -13.086 -8.617 -23.672 1 96.69 245 GLU A N 1
ATOM 1854 C CA . GLU A 1 245 ? -13.391 -8.141 -25.016 1 96.69 245 GLU A CA 1
ATOM 1855 C C . GLU A 1 245 ? -13.484 -6.617 -25.047 1 96.69 245 GLU A C 1
ATOM 1857 O O . GLU A 1 245 ? -13.367 -6.008 -26.125 1 96.69 245 GLU A O 1
ATOM 1862 N N . GLN A 1 246 ? -13.633 -6.02 -23.938 1 98 246 GLN A N 1
ATOM 1863 C CA . GLN A 1 246 ? -13.82 -4.574 -23.859 1 98 246 GLN A CA 1
ATOM 1864 C C . GLN A 1 246 ? -12.492 -3.855 -23.672 1 98 246 GLN A C 1
ATOM 1866 O O . GLN A 1 246 ? -12.445 -2.623 -23.625 1 98 246 GLN A O 1
ATOM 1871 N N . VAL A 1 247 ? -11.43 -4.582 -23.625 1 98.5 247 VAL A N 1
ATOM 1872 C CA . VAL A 1 247 ? -10.102 -3.984 -23.469 1 98.5 247 VAL A CA 1
ATOM 1873 C C . VAL A 1 247 ? -9.453 -3.807 -24.828 1 98.5 247 VAL A C 1
ATOM 1875 O O . VAL A 1 247 ? -9.242 -4.781 -25.562 1 98.5 247 VAL A O 1
ATOM 1878 N N . GLU A 1 248 ? -9.164 -2.568 -25.188 1 98.62 248 GLU A N 1
ATOM 1879 C CA . GLU A 1 248 ? -8.383 -2.316 -26.391 1 98.62 248 GLU A CA 1
ATOM 1880 C C . GLU A 1 248 ? -6.953 -2.826 -26.25 1 98.62 248 GLU A C 1
ATOM 1882 O O . GLU A 1 248 ? -6.258 -2.471 -25.297 1 98.62 248 GLU A O 1
ATOM 1887 N N . ARG A 1 249 ? -6.539 -3.641 -27.141 1 98.19 249 ARG A N 1
ATOM 1888 C CA . ARG A 1 249 ? -5.223 -4.25 -27.016 1 98.19 249 ARG A CA 1
ATOM 1889 C C . ARG A 1 249 ? -4.395 -4.051 -28.281 1 98.19 249 ARG A C 1
ATOM 1891 O O . ARG A 1 249 ? -4.859 -4.344 -29.375 1 98.19 249 ARG A O 1
ATOM 1898 N N . GLU A 1 250 ? -3.25 -3.504 -28.125 1 98.06 250 GLU A N 1
ATOM 1899 C CA . GLU A 1 250 ? -2.232 -3.389 -29.156 1 98.06 250 GLU A CA 1
ATOM 1900 C C . GLU A 1 250 ? -0.907 -3.994 -28.703 1 98.06 250 GLU A C 1
ATOM 1902 O O . GLU A 1 250 ? -0.408 -3.67 -27.625 1 98.06 250 GLU A O 1
ATOM 1907 N N . GLY A 1 251 ? -0.334 -4.84 -29.5 1 97.06 251 GLY A N 1
ATOM 1908 C CA . GLY A 1 251 ? 0.908 -5.508 -29.156 1 97.06 251 GLY A CA 1
ATOM 1909 C C . GLY A 1 251 ? 2.119 -4.598 -29.234 1 97.06 251 GLY A C 1
ATOM 1910 O O . GLY A 1 251 ? 2.055 -3.523 -29.828 1 97.06 251 GLY A O 1
ATOM 1911 N N . LEU A 1 252 ? 3.178 -5.012 -28.578 1 96.94 252 LEU A N 1
ATOM 1912 C CA . LEU A 1 252 ? 4.414 -4.238 -28.547 1 96.94 252 LEU A CA 1
ATOM 1913 C C . LEU A 1 252 ? 5.008 -4.09 -29.938 1 96.94 252 LEU A C 1
ATOM 1915 O O . LEU A 1 252 ? 5.734 -3.133 -30.219 1 96.94 252 LEU A O 1
ATOM 1919 N N . ASN A 1 253 ? 4.75 -5.02 -30.797 1 93.31 253 ASN A N 1
ATOM 1920 C CA . ASN A 1 253 ? 5.309 -5.031 -32.125 1 93.31 253 ASN A CA 1
ATOM 1921 C C . ASN A 1 253 ? 4.852 -3.822 -32.938 1 93.31 253 ASN A C 1
ATOM 1923 O O . ASN A 1 253 ? 5.398 -3.543 -34.031 1 93.31 253 ASN A O 1
ATOM 1927 N N . THR A 1 254 ? 3.859 -3.137 -32.5 1 95.12 254 THR A N 1
ATOM 1928 C CA . THR A 1 254 ? 3.377 -1.946 -33.188 1 95.12 254 THR A CA 1
ATOM 1929 C C . THR A 1 254 ? 4.277 -0.75 -32.875 1 95.12 254 THR A C 1
ATOM 1931 O O . THR A 1 254 ? 4.191 0.278 -33.562 1 95.12 254 THR A O 1
ATOM 1934 N N . LEU A 1 255 ? 5.074 -0.841 -31.875 1 95.75 255 LEU A N 1
ATOM 1935 C CA . LEU A 1 255 ? 5.988 0.235 -31.5 1 95.75 255 LEU A CA 1
ATOM 1936 C C . LEU A 1 255 ? 7.242 0.198 -32.375 1 95.75 255 LEU A C 1
ATOM 1938 O O . LEU A 1 255 ? 7.992 -0.782 -32.344 1 95.75 255 LEU A O 1
ATOM 1942 N N . THR A 1 256 ? 7.523 1.28 -33.062 1 93.38 256 THR A N 1
ATOM 1943 C CA . THR A 1 256 ? 8.641 1.303 -34 1 93.38 256 THR A CA 1
ATOM 1944 C C . THR A 1 256 ? 9.875 1.932 -33.375 1 93.38 256 THR A C 1
ATOM 1946 O O . THR A 1 256 ? 9.75 2.715 -32.406 1 93.38 256 THR A O 1
ATOM 1949 N N . ARG A 1 257 ? 10.938 1.571 -33.969 1 91.06 257 ARG A N 1
ATOM 1950 C CA . ARG A 1 257 ? 12.195 2.178 -33.531 1 91.06 257 ARG A CA 1
ATOM 1951 C C . ARG A 1 257 ? 12.172 3.689 -33.75 1 91.06 257 ARG A C 1
ATOM 1953 O O . ARG A 1 257 ? 12.68 4.441 -32.906 1 91.06 257 ARG A O 1
ATOM 1960 N N . GLU A 1 258 ? 11.656 4.121 -34.781 1 93 258 GLU A N 1
ATOM 1961 C CA . GLU A 1 258 ? 11.555 5.543 -35.094 1 93 258 GLU A CA 1
ATOM 1962 C C . GLU A 1 258 ? 10.758 6.281 -34.031 1 93 258 GLU A C 1
ATOM 1964 O O . GLU A 1 258 ? 11.125 7.387 -33.625 1 93 258 GLU A O 1
ATOM 1969 N N . ALA A 1 259 ? 9.688 5.637 -33.594 1 95 259 ALA A N 1
ATOM 1970 C CA . ALA A 1 259 ? 8.867 6.25 -32.562 1 95 259 ALA A CA 1
ATOM 1971 C C . ALA A 1 259 ? 9.648 6.398 -31.25 1 95 259 ALA A C 1
ATOM 1973 O O . ALA A 1 259 ? 9.555 7.43 -30.578 1 95 259 ALA A O 1
ATOM 1974 N N . ILE A 1 260 ? 10.383 5.453 -30.906 1 94.5 260 ILE A N 1
ATOM 1975 C CA . ILE A 1 260 ? 11.172 5.465 -29.688 1 94.5 260 ILE A CA 1
ATOM 1976 C C . ILE A 1 260 ? 12.219 6.578 -29.75 1 94.5 260 ILE A C 1
ATOM 1978 O O . ILE A 1 260 ? 12.367 7.352 -28.797 1 94.5 260 ILE A O 1
ATOM 1982 N N . LEU A 1 261 ? 12.859 6.699 -30.875 1 91.12 261 LEU A N 1
ATOM 1983 C CA . LEU A 1 261 ? 13.891 7.719 -31.047 1 91.12 261 LEU A CA 1
ATOM 1984 C C . LEU A 1 261 ? 13.281 9.117 -31 1 91.12 261 LEU A C 1
ATOM 1986 O O . LEU A 1 261 ? 13.859 10.031 -30.406 1 91.12 261 LEU A O 1
ATOM 1990 N N . ALA A 1 262 ? 12.172 9.258 -31.594 1 94.06 262 ALA A N 1
ATOM 1991 C CA . ALA A 1 262 ? 11.492 10.547 -31.641 1 94.06 262 ALA A CA 1
ATOM 1992 C C . ALA A 1 262 ? 11.078 11.008 -30.25 1 94.06 262 ALA A C 1
ATOM 1994 O O . ALA A 1 262 ? 11.047 12.211 -29.969 1 94.06 262 ALA A O 1
ATOM 1995 N N . SER A 1 263 ? 10.688 10.102 -29.359 1 94.44 263 SER A N 1
ATOM 1996 C CA . SER A 1 263 ? 10.211 10.445 -28.031 1 94.44 263 SER A CA 1
ATOM 1997 C C . SER A 1 263 ? 11.32 11.055 -27.188 1 94.44 263 SER A C 1
ATOM 1999 O O . SER A 1 263 ? 11.062 11.891 -26.312 1 94.44 263 SER A O 1
ATOM 2001 N N . LYS A 1 264 ? 12.484 10.688 -27.422 1 88.5 264 LYS A N 1
ATOM 2002 C CA . LYS A 1 264 ? 13.625 11.219 -26.672 1 88.5 264 LYS A CA 1
ATOM 2003 C C . LYS A 1 264 ? 13.75 12.727 -26.844 1 88.5 264 LYS A C 1
ATOM 2005 O O . LYS A 1 264 ? 14.023 13.453 -25.891 1 88.5 264 LYS A O 1
ATOM 2010 N N . GLU A 1 265 ? 13.547 13.125 -27.969 1 90.69 265 GLU A N 1
ATOM 2011 C CA . GLU A 1 265 ? 13.641 14.547 -28.281 1 90.69 265 GLU A CA 1
ATOM 2012 C C . GLU A 1 265 ? 12.508 15.336 -27.641 1 90.69 265 GLU A C 1
ATOM 2014 O O . GLU A 1 265 ? 12.648 16.531 -27.375 1 90.69 265 GLU A O 1
ATOM 2019 N N . LYS A 1 266 ? 11.414 14.688 -27.281 1 92 266 LYS A N 1
ATOM 2020 C CA . LYS A 1 266 ? 10.227 15.328 -26.734 1 92 266 LYS A CA 1
ATOM 2021 C C . LYS A 1 266 ? 10.188 15.219 -25.219 1 92 266 LYS A C 1
ATOM 2023 O O . LYS A 1 266 ? 9.172 15.523 -24.594 1 92 266 LYS A O 1
ATOM 2028 N N . GLN A 1 267 ? 11.203 14.781 -24.625 1 90.12 267 GLN A N 1
ATOM 2029 C CA . GLN A 1 267 ? 11.25 14.578 -23.188 1 90.12 267 GLN A CA 1
ATOM 2030 C C . GLN A 1 267 ? 10.141 13.633 -22.719 1 90.12 267 GLN A C 1
ATOM 2032 O O . GLN A 1 267 ? 9.422 13.93 -21.766 1 90.12 267 GLN A O 1
ATOM 2037 N N . SER A 1 268 ? 10 12.602 -23.5 1 95.12 268 SER A N 1
ATOM 2038 C CA . SER A 1 268 ? 9.023 11.555 -23.219 1 95.12 268 SER A CA 1
ATOM 2039 C C . SER A 1 268 ? 9.625 10.172 -23.453 1 95.12 268 SER A C 1
ATOM 2041 O O . SER A 1 268 ? 10.773 10.047 -23.875 1 95.12 268 SER A O 1
ATOM 2043 N N . CYS A 1 269 ? 8.922 9.172 -23.047 1 94.12 269 CYS A N 1
ATOM 2044 C CA . CYS A 1 269 ? 9.32 7.793 -23.281 1 94.12 269 CYS A CA 1
ATOM 2045 C C . CYS A 1 269 ? 8.102 6.906 -23.531 1 94.12 269 CYS A C 1
ATOM 2047 O O . CYS A 1 269 ? 6.969 7.328 -23.297 1 94.12 269 CYS A O 1
ATOM 2049 N N . TRP A 1 270 ? 8.383 5.77 -24.109 1 96.44 270 TRP A N 1
ATOM 2050 C CA . TRP A 1 270 ? 7.301 4.836 -24.406 1 96.44 270 TRP A CA 1
ATOM 2051 C C . TRP A 1 270 ? 7.234 3.734 -23.344 1 96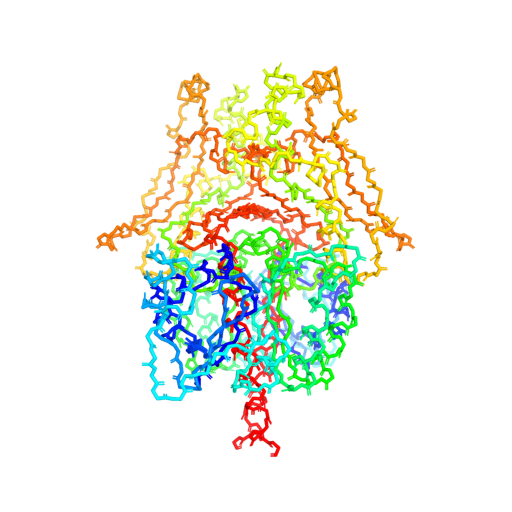.44 270 TRP A C 1
ATOM 2053 O O . TRP A 1 270 ? 8.273 3.256 -22.875 1 96.44 270 TRP A O 1
ATOM 2063 N N . LYS A 1 271 ? 6.051 3.377 -22.969 1 96.81 271 LYS A N 1
ATOM 2064 C CA . LYS A 1 271 ? 5.781 2.248 -22.094 1 96.81 271 LYS A CA 1
ATOM 2065 C C . LYS A 1 271 ? 4.605 1.418 -22.594 1 96.81 271 LYS A C 1
ATOM 2067 O O . LYS A 1 271 ? 3.697 1.947 -23.234 1 96.81 271 LYS A O 1
ATOM 2072 N N . MET A 1 272 ? 4.715 0.102 -22.438 1 97.88 272 MET A N 1
ATOM 2073 C CA . MET A 1 272 ? 3.529 -0.736 -22.578 1 97.88 272 MET A CA 1
ATOM 2074 C C . MET A 1 272 ? 2.635 -0.637 -21.359 1 97.88 272 MET A C 1
ATOM 2076 O O . MET A 1 272 ? 2.904 -1.274 -20.328 1 97.88 272 MET A O 1
ATOM 2080 N N . LEU A 1 273 ? 1.521 0.089 -21.438 1 98.38 273 LEU A N 1
ATOM 2081 C CA . LEU A 1 273 ? 0.714 0.355 -20.25 1 98.38 273 LEU A CA 1
ATOM 2082 C C . LEU A 1 273 ? -0.618 -0.385 -20.312 1 98.38 273 LEU A C 1
ATOM 2084 O O . LEU A 1 273 ? -1.228 -0.472 -21.391 1 98.38 273 LEU A O 1
ATOM 2088 N N . GLY A 1 274 ? -0.964 -1.072 -19.25 1 98.81 274 GLY A N 1
ATOM 2089 C CA . GLY A 1 274 ? -2.354 -1.4 -18.969 1 98.81 274 GLY A CA 1
ATOM 2090 C C . GLY A 1 274 ? -3.094 -0.302 -18.234 1 98.81 274 GLY A C 1
ATOM 2091 O O . GLY A 1 274 ? -2.641 0.157 -17.188 1 98.81 274 GLY A O 1
ATOM 2092 N N . THR A 1 275 ? -4.215 0.136 -18.828 1 98.75 275 THR A N 1
ATOM 2093 C CA . THR A 1 275 ? -4.91 1.276 -18.234 1 98.75 275 THR A CA 1
ATOM 2094 C C . THR A 1 275 ? -6.414 1.017 -18.172 1 98.75 275 THR A C 1
ATOM 2096 O O . THR A 1 275 ? -6.988 0.434 -19.094 1 98.75 275 THR A O 1
ATOM 2099 N N . VAL A 1 276 ? -7.02 1.38 -17.094 1 98.81 276 VAL A N 1
ATOM 2100 C CA . VAL A 1 276 ? -8.469 1.504 -16.984 1 98.81 276 VAL A CA 1
ATOM 2101 C C . VAL A 1 276 ? -8.828 2.869 -16.406 1 98.81 276 VAL A C 1
ATOM 2103 O O . VAL A 1 276 ? -8.227 3.314 -15.422 1 98.81 276 VAL A O 1
ATOM 2106 N N . GLU A 1 277 ? -9.727 3.564 -17.031 1 98.56 277 GLU A N 1
ATOM 2107 C CA . GLU A 1 277 ? -10.109 4.918 -16.641 1 98.56 277 GLU A CA 1
ATOM 2108 C C . GLU A 1 277 ? -11.625 5.102 -16.719 1 98.56 277 GLU A C 1
ATOM 2110 O O . GLU A 1 277 ? -12.266 4.672 -17.672 1 98.56 277 GLU A O 1
ATOM 2115 N N . GLU A 1 278 ? -12.172 5.578 -15.656 1 97.94 278 GLU A N 1
ATOM 2116 C CA . GLU A 1 278 ? -13.57 6.008 -15.672 1 97.94 278 GLU A CA 1
ATOM 2117 C C . GLU A 1 278 ? -13.688 7.488 -16.016 1 97.94 278 GLU A C 1
ATOM 2119 O O . GLU A 1 278 ? -13.242 8.344 -15.242 1 97.94 278 GLU A O 1
ATOM 2124 N N . ARG A 1 279 ? -14.352 7.797 -17.078 1 96.25 279 ARG A N 1
ATOM 2125 C CA . ARG A 1 279 ? -14.562 9.18 -17.5 1 96.25 279 ARG A CA 1
ATOM 2126 C C . ARG A 1 279 ? -15.688 9.82 -16.688 1 96.25 279 ARG A C 1
ATOM 2128 O O . ARG A 1 279 ? -16.422 9.141 -15.977 1 96.25 279 ARG A O 1
ATOM 2135 N N . GLU A 1 280 ? -15.789 11.086 -16.797 1 92.88 280 GLU A N 1
ATOM 2136 C CA . GLU A 1 280 ? -16.766 11.844 -16.031 1 92.88 280 GLU A CA 1
ATOM 2137 C C . GLU A 1 280 ? -18.188 11.391 -16.344 1 92.88 280 GLU A C 1
ATOM 2139 O O . GLU A 1 280 ? -19.062 11.406 -15.469 1 92.88 280 GLU A O 1
ATOM 2144 N N . ASN A 1 281 ? -18.422 10.953 -17.516 1 93.75 281 ASN A N 1
ATOM 2145 C CA . ASN A 1 281 ? -19.766 10.539 -17.922 1 93.75 281 ASN A CA 1
ATOM 2146 C C . ASN A 1 281 ? -20.062 9.102 -17.5 1 93.75 281 ASN A C 1
ATOM 2148 O O . ASN A 1 281 ? -21.109 8.562 -17.828 1 93.75 281 ASN A O 1
ATOM 2152 N N . GLY A 1 282 ? -19.062 8.461 -16.859 1 92.31 282 GLY A N 1
ATOM 2153 C CA . GLY A 1 282 ? -19.297 7.129 -16.328 1 92.31 282 GLY A CA 1
ATOM 2154 C C . GLY A 1 282 ? -18.766 6.031 -17.234 1 92.31 282 GLY A C 1
ATOM 2155 O O . GLY A 1 282 ? -18.719 4.867 -16.844 1 92.31 282 GLY A O 1
ATOM 2156 N N . VAL A 1 283 ? -18.328 6.5 -18.438 1 96.25 283 VAL A N 1
ATOM 2157 C CA . VAL A 1 283 ? -17.797 5.52 -19.375 1 96.25 283 VAL A CA 1
ATOM 2158 C C . VAL A 1 283 ? -16.438 5.016 -18.906 1 96.25 283 VAL A C 1
ATOM 2160 O O . VAL A 1 283 ? -15.586 5.809 -18.516 1 96.25 283 VAL A O 1
ATOM 2163 N N . VAL A 1 284 ? -16.312 3.668 -18.938 1 97.94 284 VAL A N 1
ATOM 2164 C CA . VAL A 1 284 ? -15.047 3.045 -18.547 1 97.94 284 VAL A CA 1
ATOM 2165 C C . VAL A 1 284 ? -14.25 2.652 -19.781 1 97.94 284 VAL A C 1
ATOM 2167 O O . VAL A 1 284 ? -14.75 1.934 -20.656 1 97.94 284 VAL A O 1
ATOM 2170 N N . LEU A 1 285 ? -13.055 3.197 -19.938 1 98.56 285 LEU A N 1
ATOM 2171 C CA . LEU A 1 285 ? -12.125 2.857 -21 1 98.56 285 LEU A CA 1
ATOM 2172 C C . LEU A 1 285 ? -10.977 2.008 -20.469 1 98.56 285 LEU A C 1
ATOM 2174 O O . LEU A 1 285 ? -10.391 2.326 -19.438 1 98.56 285 LEU A O 1
ATOM 2178 N N . ALA A 1 286 ? -10.734 0.901 -21.109 1 98.75 286 ALA A N 1
ATOM 2179 C CA . ALA A 1 286 ? -9.648 -0.001 -20.734 1 98.75 286 ALA A CA 1
ATOM 2180 C C . ALA A 1 286 ? -8.781 -0.342 -21.953 1 98.75 286 ALA A C 1
ATOM 2182 O O . ALA A 1 286 ? -9.297 -0.524 -23.062 1 98.75 286 ALA A O 1
ATOM 2183 N N . SER A 1 287 ? -7.449 -0.362 -21.781 1 98.88 287 SER A N 1
ATOM 2184 C CA . SER A 1 287 ? -6.562 -0.656 -22.891 1 98.88 287 SER A CA 1
ATOM 2185 C C . SER A 1 287 ? -5.238 -1.235 -22.406 1 98.88 287 SER A C 1
ATOM 2187 O O . SER A 1 287 ? -4.875 -1.084 -21.25 1 98.88 287 SER A O 1
ATOM 2189 N N . VAL A 1 288 ? -4.652 -1.979 -23.219 1 98.81 288 VAL A N 1
ATOM 2190 C CA . VAL A 1 288 ? -3.256 -2.4 -23.141 1 98.81 288 VAL A CA 1
ATOM 2191 C C . VAL A 1 288 ? -2.545 -2.078 -24.453 1 98.81 288 VAL A C 1
ATOM 2193 O O . VAL A 1 288 ? -2.855 -2.662 -25.484 1 98.81 288 VAL A O 1
ATOM 2196 N N . LYS A 1 289 ? -1.598 -1.158 -24.375 1 98.62 289 LYS A N 1
ATOM 2197 C CA . LYS A 1 289 ? -0.931 -0.731 -25.609 1 98.62 289 LYS A CA 1
ATOM 2198 C C . LYS A 1 289 ? 0.302 0.113 -25.297 1 98.62 289 LYS A C 1
ATOM 2200 O O . LYS A 1 289 ? 0.479 0.572 -24.172 1 98.62 289 LYS A O 1
ATOM 2205 N N . PRO A 1 290 ? 1.205 0.231 -26.281 1 98.06 290 PRO A N 1
ATOM 2206 C CA . PRO A 1 290 ? 2.275 1.217 -26.109 1 98.06 290 PRO A CA 1
ATOM 2207 C C . PRO A 1 290 ? 1.747 2.645 -25.984 1 98.06 290 PRO A C 1
ATOM 2209 O O . PRO A 1 290 ? 0.898 3.062 -26.781 1 98.06 290 PRO A O 1
ATOM 2212 N N . VAL A 1 291 ? 2.195 3.328 -24.984 1 97.88 291 VAL A N 1
ATOM 2213 C CA . VAL A 1 291 ? 1.773 4.703 -24.75 1 97.88 291 VAL A CA 1
ATOM 2214 C C . VAL A 1 291 ? 3 5.586 -24.516 1 97.88 291 VAL A C 1
ATOM 2216 O O . VAL A 1 291 ? 3.945 5.188 -23.844 1 97.88 291 VAL A O 1
ATOM 2219 N N . GLU A 1 292 ? 3.031 6.719 -25.172 1 97.5 292 GLU A N 1
ATOM 2220 C CA . GLU A 1 292 ? 4.059 7.723 -24.922 1 97.5 292 GLU A CA 1
ATOM 2221 C C . GLU A 1 292 ? 3.695 8.586 -23.703 1 97.5 292 GLU A C 1
ATOM 2223 O O . GLU A 1 292 ? 2.611 9.172 -23.656 1 97.5 292 GLU A O 1
ATOM 2228 N N . ILE A 1 293 ? 4.57 8.648 -22.734 1 95.62 293 ILE A N 1
ATOM 2229 C CA . ILE A 1 293 ? 4.285 9.43 -21.531 1 95.62 293 ILE A CA 1
ATOM 2230 C C . ILE A 1 293 ? 5.441 10.398 -21.266 1 95.62 293 ILE A C 1
ATOM 2232 O O . ILE A 1 293 ? 6.582 10.125 -21.641 1 95.62 293 ILE A O 1
ATOM 2236 N N . PRO A 1 294 ? 5.117 11.578 -20.672 1 93.19 294 PRO A N 1
ATOM 2237 C CA . PRO A 1 294 ? 6.207 12.492 -20.312 1 93.19 294 PRO A CA 1
ATOM 2238 C C . PRO A 1 294 ? 7.16 11.898 -19.281 1 93.19 294 PRO A C 1
ATOM 2240 O O . PRO A 1 294 ? 6.754 11.055 -18.469 1 93.19 294 PRO A O 1
ATOM 2243 N N . LEU A 1 295 ? 8.375 12.336 -19.281 1 87.94 295 LEU A N 1
ATOM 2244 C CA . LEU A 1 295 ? 9.398 11.828 -18.359 1 87.94 295 LEU A CA 1
ATOM 2245 C C . LEU A 1 295 ? 9.031 12.148 -16.906 1 87.94 295 LEU A C 1
ATOM 2247 O O . LEU A 1 295 ? 9.578 11.547 -15.984 1 87.94 295 LEU A O 1
ATOM 2251 N N . THR A 1 296 ? 8.109 13.055 -16.641 1 82.62 296 THR A N 1
ATOM 2252 C CA . THR A 1 296 ? 7.676 13.43 -15.305 1 82.62 296 THR A CA 1
ATOM 2253 C C . THR A 1 296 ? 6.629 12.461 -14.781 1 82.62 296 THR A C 1
ATOM 2255 O O . THR A 1 296 ? 6.309 12.461 -13.594 1 82.62 296 THR A O 1
ATOM 2258 N N . HIS A 1 297 ? 6.141 11.656 -15.695 1 87.25 297 HIS A N 1
ATOM 2259 C CA . HIS A 1 297 ? 5.156 10.664 -15.281 1 87.25 297 HIS A CA 1
ATOM 2260 C C . HIS A 1 297 ? 5.762 9.664 -14.305 1 87.25 297 HIS A C 1
ATOM 2262 O O . HIS A 1 297 ? 6.906 9.242 -14.477 1 87.25 297 HIS A O 1
ATOM 2268 N N . PRO A 1 298 ? 5 9.258 -13.32 1 84.94 298 PRO A N 1
ATOM 2269 C CA . PRO A 1 298 ? 5.523 8.359 -12.289 1 84.94 298 PRO A CA 1
ATOM 2270 C C . PRO A 1 298 ? 6.051 7.047 -12.859 1 84.94 298 PRO A C 1
ATOM 2272 O O . PRO A 1 298 ? 6.969 6.449 -12.289 1 84.94 298 PRO A O 1
ATOM 2275 N N . LEU A 1 299 ? 5.562 6.586 -13.969 1 92.88 299 LEU A N 1
ATOM 2276 C CA . LEU A 1 299 ? 5.91 5.281 -14.523 1 92.88 299 LEU A CA 1
ATOM 2277 C C . LEU A 1 299 ? 7.059 5.402 -15.523 1 92.88 299 LEU A C 1
ATOM 2279 O O . LEU A 1 299 ? 7.582 4.391 -15.992 1 92.88 299 LEU A O 1
ATOM 2283 N N . ALA A 1 300 ? 7.473 6.613 -15.859 1 89.44 300 ALA A N 1
ATOM 2284 C CA . ALA A 1 300 ? 8.461 6.848 -16.906 1 89.44 300 ALA A CA 1
ATOM 2285 C C . ALA A 1 300 ? 9.82 6.273 -16.5 1 89.44 300 ALA A C 1
ATOM 2287 O O . ALA A 1 300 ? 10.562 5.777 -17.359 1 89.44 300 ALA A O 1
ATOM 2288 N N . SER A 1 301 ? 10.039 6.273 -15.258 1 84.44 301 SER A N 1
ATOM 2289 C CA . SER A 1 301 ? 11.383 5.934 -14.789 1 84.44 301 SER A CA 1
ATOM 2290 C C . SER A 1 301 ? 11.508 4.441 -14.508 1 84.44 301 SER A C 1
ATOM 2292 O O . SER A 1 301 ? 12.578 3.967 -14.125 1 84.44 301 SER A O 1
ATOM 2294 N N . ILE A 1 302 ? 10.438 3.732 -14.648 1 89.31 302 ILE A N 1
ATOM 2295 C CA . ILE A 1 302 ? 10.445 2.311 -14.32 1 89.31 302 ILE A CA 1
ATOM 2296 C C . ILE A 1 302 ? 11.047 1.519 -15.477 1 89.31 302 ILE A C 1
ATOM 2298 O O . ILE A 1 302 ? 10.477 1.484 -16.578 1 89.31 302 ILE A O 1
ATOM 2302 N N . GLY A 1 303 ? 12.227 0.919 -15.273 1 88.25 303 GLY A N 1
ATOM 2303 C CA . GLY A 1 303 ? 12.898 0.171 -16.328 1 88.25 303 GLY A CA 1
ATOM 2304 C C . GLY A 1 303 ? 13.055 -1.302 -16 1 88.25 303 GLY A C 1
ATOM 2305 O O . GLY A 1 303 ? 12.5 -1.79 -15.016 1 88.25 303 GLY A O 1
ATOM 2306 N N . GLY A 1 304 ? 13.703 -1.969 -16.906 1 88.44 304 GLY A N 1
ATOM 2307 C CA . GLY A 1 304 ? 13.945 -3.389 -16.703 1 88.44 304 GLY A CA 1
ATOM 2308 C C . GLY A 1 304 ? 12.68 -4.219 -16.703 1 88.44 304 GLY A C 1
ATOM 2309 O O . GLY A 1 304 ? 11.75 -3.945 -17.469 1 88.44 304 GLY A O 1
ATOM 2310 N N . ALA A 1 305 ? 12.703 -5.262 -15.875 1 89.56 305 ALA A N 1
ATOM 2311 C CA . ALA A 1 305 ? 11.562 -6.176 -15.828 1 89.56 305 ALA A CA 1
ATOM 2312 C C . ALA A 1 305 ? 10.664 -5.867 -14.641 1 89.56 305 ALA A C 1
ATOM 2314 O O . ALA A 1 305 ? 9.836 -6.695 -14.25 1 89.56 305 ALA A O 1
ATOM 2315 N N . THR A 1 306 ? 10.742 -4.672 -14.117 1 90.75 306 THR A N 1
ATOM 2316 C CA . THR A 1 306 ? 10.008 -4.266 -12.922 1 90.75 306 THR A CA 1
ATOM 2317 C C . THR A 1 306 ? 8.578 -3.873 -13.281 1 90.75 306 THR A C 1
ATOM 2319 O O . THR A 1 306 ? 8.344 -3.246 -14.32 1 90.75 306 THR A O 1
ATOM 2322 N N . ASN A 1 307 ? 7.625 -4.289 -12.43 1 96.75 307 ASN A N 1
ATOM 2323 C CA . ASN A 1 307 ? 6.23 -3.885 -12.578 1 96.75 307 ASN A CA 1
ATOM 2324 C C . ASN A 1 307 ? 5.898 -2.686 -11.695 1 96.75 307 ASN A C 1
ATOM 2326 O O . ASN A 1 307 ? 6.531 -2.482 -10.656 1 96.75 307 ASN A O 1
ATOM 2330 N N . ALA A 1 308 ? 4.984 -1.901 -12.102 1 97.31 308 ALA A N 1
ATOM 2331 C CA . ALA A 1 308 ? 4.527 -0.724 -11.367 1 97.31 308 ALA A CA 1
ATOM 2332 C C . ALA A 1 308 ? 3.07 -0.409 -11.688 1 97.31 308 ALA A C 1
ATOM 2334 O O . ALA A 1 308 ? 2.598 -0.689 -12.789 1 97.31 308 ALA A O 1
ATOM 2335 N N . ILE A 1 309 ? 2.41 0.165 -10.719 1 98.5 309 ILE A N 1
ATOM 2336 C CA . ILE A 1 309 ? 1.016 0.547 -10.914 1 98.5 309 ILE A CA 1
ATOM 2337 C C . ILE A 1 309 ? 0.75 1.886 -10.227 1 98.5 309 ILE A C 1
ATOM 2339 O O . ILE A 1 309 ? 1.248 2.139 -9.133 1 98.5 309 ILE A O 1
ATOM 2343 N N . THR A 1 310 ? 0.038 2.783 -10.891 1 98.12 310 THR A N 1
ATOM 2344 C CA . THR A 1 310 ? -0.391 4.062 -10.328 1 98.12 310 THR A CA 1
ATOM 2345 C C . THR A 1 310 ? -1.909 4.105 -10.188 1 98.12 310 THR A C 1
ATOM 2347 O O . THR A 1 310 ? -2.639 3.795 -11.133 1 98.12 310 THR A O 1
ATOM 2350 N N . TYR A 1 311 ? -2.373 4.438 -9.016 1 98.62 311 TYR A N 1
ATOM 2351 C CA . TYR A 1 311 ? -3.777 4.719 -8.742 1 98.62 311 TYR A CA 1
ATOM 2352 C C . TYR A 1 311 ? -4.031 6.219 -8.68 1 98.62 311 TYR A C 1
ATOM 2354 O O . TYR A 1 311 ? -3.414 6.93 -7.883 1 98.62 311 TYR A O 1
ATOM 2362 N N . SER A 1 312 ? -4.91 6.703 -9.5 1 98 312 SER A N 1
ATOM 2363 C CA . SER A 1 312 ? -5.301 8.109 -9.438 1 98 312 SER A CA 1
ATOM 2364 C C . SER A 1 312 ? -6.477 8.312 -8.484 1 98 312 SER A C 1
ATOM 2366 O O . SER A 1 312 ? -7.594 7.879 -8.773 1 98 312 SER A O 1
ATOM 2368 N N . CYS A 1 313 ? -6.246 8.984 -7.348 1 97.25 313 CYS A N 1
ATOM 2369 C CA . CYS A 1 313 ? -7.211 9.133 -6.262 1 97.25 313 CYS A CA 1
ATOM 2370 C C . CYS A 1 313 ? -7.641 10.586 -6.105 1 97.25 313 CYS A C 1
ATOM 2372 O O . CYS A 1 313 ? -6.836 11.5 -6.289 1 97.25 313 CYS A O 1
ATOM 2374 N N . ASN A 1 314 ? -8.859 10.82 -5.727 1 96.19 314 ASN A N 1
ATOM 2375 C CA . ASN A 1 314 ? -9.398 12.172 -5.637 1 96.19 314 ASN A CA 1
ATOM 2376 C C . ASN A 1 314 ? -8.953 12.875 -4.355 1 96.19 314 ASN A C 1
ATOM 2378 O O . ASN A 1 314 ? -8.914 14.102 -4.293 1 96.19 314 ASN A O 1
ATOM 2382 N N . MET A 1 315 ? -8.594 12.172 -3.334 1 97.19 315 MET A N 1
ATOM 2383 C CA . MET A 1 315 ? -8.227 12.82 -2.078 1 97.19 315 MET A CA 1
ATOM 2384 C C . MET A 1 315 ? -6.727 12.727 -1.834 1 97.19 315 MET A C 1
ATOM 2386 O O . MET A 1 315 ? -6.086 13.711 -1.464 1 97.19 315 MET A O 1
ATOM 2390 N N . SER A 1 316 ? -6.121 11.602 -2.117 1 96.81 316 SER A N 1
ATOM 2391 C CA . SER A 1 316 ? -4.707 11.391 -1.814 1 96.81 316 SER A CA 1
ATOM 2392 C C . SER A 1 316 ? -3.826 11.75 -3.006 1 96.81 316 SER A C 1
ATOM 2394 O O . SER A 1 316 ? -2.602 11.82 -2.879 1 96.81 316 SER A O 1
ATOM 2396 N N . GLY A 1 317 ? -4.418 12.023 -4.184 1 96 317 GLY A N 1
ATOM 2397 C CA . GLY A 1 317 ? -3.617 12.133 -5.391 1 96 317 GLY A CA 1
ATOM 2398 C C . GLY A 1 317 ? -3.113 10.797 -5.902 1 96 317 GLY A C 1
ATOM 2399 O O . GLY A 1 317 ? -3.627 9.75 -5.516 1 96 317 GLY A O 1
ATOM 2400 N N . ASP A 1 318 ? -2.143 10.852 -6.809 1 96.38 318 ASP A N 1
ATOM 2401 C CA . ASP A 1 318 ? -1.599 9.633 -7.402 1 96.38 318 ASP A CA 1
ATOM 2402 C C . ASP A 1 318 ? -0.763 8.852 -6.391 1 96.38 318 ASP A C 1
ATOM 2404 O O . ASP A 1 318 ? 0.082 9.43 -5.699 1 96.38 318 ASP A O 1
ATOM 2408 N N . ILE A 1 319 ? -1.048 7.629 -6.262 1 98.06 319 ILE A N 1
ATOM 2409 C CA . ILE A 1 319 ? -0.264 6.68 -5.477 1 98.06 319 ILE A CA 1
ATOM 2410 C C . ILE A 1 319 ? 0.355 5.637 -6.402 1 98.06 319 ILE A C 1
ATOM 2412 O O . ILE A 1 319 ? -0.356 4.953 -7.145 1 98.06 319 ILE A O 1
ATOM 2416 N N . THR A 1 320 ? 1.692 5.512 -6.402 1 97.5 320 THR A N 1
ATOM 2417 C CA . THR A 1 320 ? 2.371 4.559 -7.273 1 97.5 320 THR A CA 1
ATOM 2418 C C . THR A 1 320 ? 3.039 3.459 -6.449 1 97.5 320 THR A C 1
ATOM 2420 O O . THR A 1 320 ? 3.674 3.738 -5.43 1 97.5 320 THR A O 1
ATOM 2423 N N . LEU A 1 321 ? 2.812 2.246 -6.867 1 98.12 321 LEU A N 1
ATOM 2424 C CA . LEU A 1 321 ? 3.357 1.043 -6.25 1 98.12 321 LEU A CA 1
ATOM 2425 C C . LEU A 1 321 ? 4.266 0.296 -7.223 1 98.12 321 LEU A C 1
ATOM 2427 O O . LEU A 1 321 ? 3.898 0.079 -8.375 1 98.12 321 LEU A O 1
ATOM 2431 N N . THR A 1 322 ? 5.516 -0.044 -6.77 1 96.94 322 THR A N 1
ATOM 2432 C CA . THR A 1 322 ? 6.465 -0.791 -7.582 1 96.94 322 THR A CA 1
ATOM 2433 C C . THR A 1 322 ? 6.93 -2.051 -6.855 1 96.94 322 THR A C 1
ATOM 2435 O O . THR A 1 322 ? 7.141 -2.029 -5.641 1 96.94 322 THR A O 1
ATOM 2438 N N . GLY A 1 323 ? 7.109 -3.115 -7.57 1 96 323 GLY A N 1
ATOM 2439 C CA . GLY A 1 323 ? 7.605 -4.383 -7.055 1 96 323 GLY A CA 1
ATOM 2440 C C . GLY A 1 323 ? 7.691 -5.465 -8.109 1 96 323 GLY A C 1
ATOM 2441 O O . GLY A 1 323 ? 7.375 -5.227 -9.281 1 96 323 GLY A O 1
ATOM 2442 N N . ALA A 1 324 ? 8.086 -6.613 -7.66 1 93.62 324 ALA A N 1
ATOM 2443 C CA . ALA A 1 324 ? 8.219 -7.734 -8.586 1 93.62 324 ALA A CA 1
ATOM 2444 C C . ALA A 1 324 ? 6.859 -8.18 -9.109 1 93.62 324 ALA A C 1
ATOM 2446 O O . ALA A 1 324 ? 5.875 -8.195 -8.367 1 93.62 324 ALA A O 1
ATOM 2447 N N . GLY A 1 325 ? 6.848 -8.562 -10.398 1 92.94 325 GLY A N 1
ATOM 2448 C CA . GLY A 1 325 ? 5.613 -9.023 -11.008 1 92.94 325 GLY A CA 1
ATOM 2449 C C . GLY A 1 325 ? 5.551 -10.531 -11.172 1 92.94 325 GLY A C 1
ATOM 2450 O O . GLY A 1 325 ? 4.535 -11.07 -11.617 1 92.94 325 GLY A O 1
ATOM 2451 N N . ALA A 1 326 ? 6.617 -11.133 -10.906 1 90.25 326 ALA A N 1
ATOM 2452 C CA . ALA A 1 326 ? 6.754 -12.578 -11.031 1 90.25 326 ALA A CA 1
ATOM 2453 C C . ALA A 1 326 ? 7.82 -13.109 -10.078 1 90.25 326 ALA A C 1
ATOM 2455 O O . ALA A 1 326 ? 8.375 -12.359 -9.273 1 90.25 326 ALA A O 1
ATOM 2456 N N . GLY A 1 327 ? 7.898 -14.461 -10.07 1 92.69 327 GLY A N 1
ATOM 2457 C CA . GLY A 1 327 ? 8.898 -15.117 -9.242 1 92.69 327 GLY A CA 1
ATOM 2458 C C . GLY A 1 327 ? 8.297 -16.109 -8.258 1 92.69 327 GLY A C 1
ATOM 2459 O O . GLY A 1 327 ? 7.23 -15.859 -7.691 1 92.69 327 GLY A O 1
ATOM 2460 N N . LYS A 1 328 ? 9.016 -17.156 -8.047 1 95.62 328 LYS A N 1
ATOM 2461 C CA . LYS A 1 328 ? 8.57 -18.219 -7.16 1 95.62 328 LYS A CA 1
ATOM 2462 C C . LYS A 1 328 ? 8.336 -17.703 -5.746 1 95.62 328 LYS A C 1
ATOM 2464 O O . LYS A 1 328 ? 7.258 -17.891 -5.18 1 95.62 328 LYS A O 1
ATOM 2469 N N . ARG A 1 329 ? 9.32 -16.969 -5.227 1 96.94 329 ARG A N 1
ATOM 2470 C CA . ARG A 1 329 ? 9.258 -16.453 -3.863 1 96.94 329 ARG A CA 1
ATOM 2471 C C . ARG A 1 329 ? 8.148 -15.422 -3.715 1 96.94 329 ARG A C 1
ATOM 2473 O O . ARG A 1 329 ? 7.324 -15.516 -2.801 1 96.94 329 ARG A O 1
ATOM 2480 N N . GLU A 1 330 ? 8.117 -14.492 -4.625 1 97.25 330 GLU A N 1
ATOM 2481 C CA . GLU A 1 330 ? 7.16 -13.391 -4.57 1 97.25 330 GLU A CA 1
ATOM 2482 C C . GLU A 1 330 ? 5.73 -13.891 -4.742 1 97.25 330 GLU A C 1
ATOM 2484 O O . GLU A 1 330 ? 4.828 -13.461 -4.016 1 97.25 330 GLU A O 1
ATOM 2489 N N . THR A 1 331 ? 5.516 -14.812 -5.66 1 97.38 331 THR A N 1
ATOM 2490 C CA . THR A 1 331 ? 4.168 -15.328 -5.883 1 97.38 331 THR A CA 1
ATOM 2491 C C . THR A 1 331 ? 3.744 -16.234 -4.73 1 97.38 331 THR A C 1
ATOM 2493 O O . THR A 1 331 ? 2.572 -16.266 -4.352 1 97.38 331 THR A O 1
ATOM 2496 N N . GLY A 1 332 ? 4.723 -17.031 -4.199 1 98.44 332 GLY A N 1
ATOM 2497 C CA . GLY A 1 332 ? 4.445 -17.781 -2.984 1 98.44 332 GLY A CA 1
ATOM 2498 C C . GLY A 1 332 ? 3.986 -16.906 -1.834 1 98.44 332 GLY A C 1
ATOM 2499 O O . GLY A 1 332 ? 3.086 -17.281 -1.082 1 98.44 332 GLY A O 1
ATOM 2500 N N . TYR A 1 333 ? 4.559 -15.773 -1.722 1 98.44 333 TYR A N 1
ATOM 2501 C CA . TYR A 1 333 ? 4.168 -14.836 -0.675 1 98.44 333 TYR A CA 1
ATOM 2502 C C . TYR A 1 333 ? 2.738 -14.352 -0.883 1 98.44 333 TYR A C 1
ATOM 2504 O O . TYR A 1 333 ? 1.998 -14.148 0.083 1 98.44 333 TYR A O 1
ATOM 2512 N N . ALA A 1 334 ? 2.391 -14.086 -2.109 1 98.56 334 ALA A N 1
ATOM 2513 C CA . ALA A 1 334 ? 1.024 -13.648 -2.375 1 98.56 334 ALA A CA 1
ATOM 2514 C C . ALA A 1 334 ? 0.01 -14.633 -1.798 1 98.56 334 ALA A C 1
ATOM 2516 O O . ALA A 1 334 ? -0.998 -14.227 -1.216 1 98.56 334 ALA A O 1
ATOM 2517 N N . LEU A 1 335 ? 0.278 -15.914 -1.971 1 98.75 335 LEU A N 1
ATOM 2518 C CA . LEU A 1 335 ? -0.586 -16.938 -1.385 1 98.75 335 LEU A CA 1
ATOM 2519 C C . LEU A 1 335 ? -0.504 -16.906 0.138 1 98.75 335 LEU A C 1
ATOM 2521 O O . LEU A 1 335 ? -1.525 -17.016 0.821 1 98.75 335 LEU A O 1
ATOM 2525 N N . PHE A 1 336 ? 0.69 -16.766 0.635 1 98.56 336 PHE A N 1
ATOM 2526 C CA . PHE A 1 336 ? 0.95 -16.734 2.07 1 98.56 336 PHE A CA 1
ATOM 2527 C C . PHE A 1 336 ? 0.131 -15.648 2.752 1 98.56 336 PHE A C 1
ATOM 2529 O O . PHE A 1 336 ? -0.551 -15.906 3.746 1 98.56 336 PHE A O 1
ATOM 2536 N N . ILE A 1 337 ? 0.147 -14.477 2.258 1 98.12 337 ILE A N 1
ATOM 2537 C CA . ILE A 1 337 ? -0.547 -13.375 2.914 1 98.12 337 ILE A CA 1
ATOM 2538 C C . ILE A 1 337 ? -2.057 -13.547 2.752 1 98.12 337 ILE A C 1
ATOM 2540 O O . ILE A 1 337 ? -2.828 -13.195 3.645 1 98.12 337 ILE A O 1
ATOM 2544 N N . ASP A 1 338 ? -2.539 -14.039 1.604 1 98.56 338 ASP A N 1
ATOM 2545 C CA . ASP A 1 338 ? -3.963 -14.328 1.459 1 98.56 338 ASP A CA 1
ATOM 2546 C C . ASP A 1 338 ? -4.426 -15.344 2.5 1 98.56 338 ASP A C 1
ATOM 2548 O O . ASP A 1 338 ? -5.539 -15.25 3.016 1 98.56 338 ASP A O 1
ATOM 2552 N N . LEU A 1 339 ? -3.58 -16.281 2.791 1 98.56 339 LEU A N 1
ATOM 2553 C CA . LEU A 1 339 ? -3.914 -17.266 3.812 1 98.56 339 LEU A CA 1
ATOM 2554 C C . LEU A 1 339 ? -3.996 -16.625 5.188 1 98.56 339 LEU A C 1
ATOM 2556 O O . LEU A 1 339 ? -4.84 -17 6.008 1 98.56 339 LEU A O 1
ATOM 2560 N N . ILE A 1 340 ? -3.115 -15.711 5.453 1 97.44 340 ILE A N 1
ATOM 2561 C CA . ILE A 1 340 ? -3.182 -14.977 6.715 1 97.44 340 ILE A CA 1
ATOM 2562 C C . ILE A 1 340 ? -4.52 -14.258 6.82 1 97.44 340 ILE A C 1
ATOM 2564 O O . ILE A 1 340 ? -5.188 -14.32 7.855 1 97.44 340 ILE A O 1
ATOM 2568 N N . TYR A 1 341 ? -4.922 -13.617 5.793 1 97.31 341 TYR A N 1
ATOM 2569 C CA . TYR A 1 341 ? -6.188 -12.898 5.82 1 97.31 341 TYR A CA 1
ATOM 2570 C C . TYR A 1 341 ? -7.367 -13.859 5.898 1 97.31 341 TYR A C 1
ATOM 2572 O O . TYR A 1 341 ? -8.391 -13.547 6.512 1 97.31 341 TYR A O 1
ATOM 2580 N N . CYS A 1 342 ? -7.207 -14.969 5.254 1 97.75 342 CYS A N 1
ATOM 2581 C CA . CYS A 1 342 ? -8.219 -16 5.406 1 97.75 342 CYS A CA 1
ATOM 2582 C C . CYS A 1 342 ? -8.359 -16.422 6.867 1 97.75 342 CYS A C 1
ATOM 2584 O O . CYS A 1 342 ? -9.477 -16.547 7.379 1 97.75 342 CYS A O 1
ATOM 2586 N N . HIS A 1 343 ? -7.246 -16.625 7.531 1 96.62 343 HIS A N 1
ATOM 2587 C CA . HIS A 1 343 ? -7.23 -16.953 8.953 1 96.62 343 HIS A CA 1
ATOM 2588 C C . HIS A 1 343 ? -7.945 -15.898 9.781 1 96.62 343 HIS A C 1
ATOM 2590 O O . HIS A 1 343 ? -8.758 -16.219 10.648 1 96.62 343 HIS A O 1
ATOM 2596 N N . LEU A 1 344 ? -7.645 -14.656 9.516 1 92.69 344 LEU A N 1
ATOM 2597 C CA . LEU A 1 344 ? -8.266 -13.555 10.242 1 92.69 344 LEU A CA 1
ATOM 2598 C C . LEU A 1 344 ? -9.773 -13.523 10 1 92.69 344 LEU A C 1
ATOM 2600 O O . LEU A 1 344 ? -10.547 -13.227 10.906 1 92.69 344 LEU A O 1
ATOM 2604 N N . HIS A 1 345 ? -10.156 -13.797 8.758 1 92.75 345 HIS A N 1
ATOM 2605 C CA . HIS A 1 345 ? -11.57 -13.867 8.398 1 92.75 345 HIS A CA 1
ATOM 2606 C C . HIS A 1 345 ? -12.289 -14.953 9.203 1 92.75 345 HIS A C 1
ATOM 2608 O O . HIS A 1 345 ? -13.375 -14.719 9.734 1 92.75 345 HIS A O 1
ATOM 2614 N N . VAL A 1 346 ? -11.672 -16.109 9.289 1 90.56 346 VAL A N 1
ATOM 2615 C CA . VAL A 1 346 ? -12.25 -17.234 10.008 1 90.56 346 VAL A CA 1
ATOM 2616 C C . VAL A 1 346 ? -12.367 -16.906 11.492 1 90.56 346 VAL A C 1
ATOM 2618 O O . VAL A 1 346 ? -13.367 -17.234 12.133 1 90.56 346 VAL A O 1
ATOM 2621 N N . GLN A 1 347 ? -11.375 -16.234 12.047 1 87.5 347 GLN A N 1
ATOM 2622 C CA . GLN A 1 347 ? -11.383 -15.867 13.453 1 87.5 347 GLN A CA 1
ATOM 2623 C C . GLN A 1 347 ? -12.5 -14.867 13.75 1 87.5 347 GLN A C 1
ATOM 2625 O O . GLN A 1 347 ? -13.125 -14.922 14.812 1 87.5 347 GLN A O 1
ATOM 2630 N N . SER A 1 348 ? -12.711 -13.953 12.859 1 82.69 348 SER A N 1
ATOM 2631 C CA . SER A 1 348 ? -13.734 -12.93 13.062 1 82.69 348 SER A CA 1
ATOM 2632 C C . SER A 1 348 ? -15.133 -13.539 13.039 1 82.69 348 SER A C 1
ATOM 2634 O O . SER A 1 348 ? -16.047 -13.047 13.719 1 82.69 348 SER A O 1
ATOM 2636 N N . GLN A 1 349 ? -15.352 -14.547 12.234 1 78.25 349 GLN A N 1
ATOM 2637 C CA . GLN A 1 349 ? -16.641 -15.211 12.164 1 78.25 349 GLN A CA 1
ATOM 2638 C C . GLN A 1 349 ? -16.922 -16.016 13.43 1 78.25 349 GLN A C 1
ATOM 2640 O O . GLN A 1 349 ? -18.078 -16.141 13.859 1 78.25 349 GLN A O 1
ATOM 2645 N N . SER A 1 350 ? -15.875 -16.578 13.93 1 69.88 350 SER A N 1
ATOM 2646 C CA . SER A 1 350 ? -16.016 -17.375 15.141 1 69.88 350 SER A CA 1
ATOM 2647 C C . SER A 1 350 ? -16.375 -16.5 16.344 1 69.88 350 SER A C 1
ATOM 2649 O O . SER A 1 350 ? -17.109 -16.938 17.234 1 69.88 350 SER A O 1
ATOM 2651 N N . ASN A 1 351 ? -15.906 -15.328 16.359 1 62.78 351 ASN A N 1
ATOM 2652 C CA . ASN A 1 351 ? -16.203 -14.414 17.469 1 62.78 351 ASN A CA 1
ATOM 2653 C C . ASN A 1 351 ? -17.625 -13.875 17.375 1 62.78 351 ASN A C 1
ATOM 2655 O O . ASN A 1 351 ? -18.25 -13.578 18.391 1 62.78 351 ASN A O 1
ATOM 2659 N N . THR A 1 352 ? -18.25 -13.906 16.203 1 53.62 352 THR A N 1
ATOM 2660 C CA . THR A 1 352 ? -19.625 -13.453 16.031 1 53.62 352 THR A CA 1
ATOM 2661 C C . THR A 1 352 ? -20.609 -14.562 16.375 1 53.62 352 THR A C 1
ATOM 2663 O O . THR A 1 352 ? -21.688 -14.305 16.922 1 53.62 352 THR A O 1
ATOM 2666 N N . THR A 1 353 ? -20.328 -15.906 16.062 1 46.34 353 THR A N 1
ATOM 2667 C CA . THR A 1 353 ? -21.188 -17.047 16.328 1 46.34 353 THR A CA 1
ATOM 2668 C C . THR A 1 353 ? -21.266 -17.328 17.828 1 46.34 353 THR A C 1
ATOM 2670 O O . THR A 1 353 ? -22.234 -17.922 18.312 1 46.34 353 THR A O 1
ATOM 2673 N N . MET A 1 354 ? -20.234 -17.188 18.547 1 38.47 354 MET A N 1
ATOM 2674 C CA . MET A 1 354 ? -20.312 -17.391 20 1 38.47 354 MET A CA 1
ATOM 2675 C C . MET A 1 354 ? -21.281 -16.406 20.625 1 38.47 354 MET A C 1
ATOM 2677 O O . MET A 1 354 ? -21.641 -16.562 21.797 1 38.47 354 MET A O 1
ATOM 2681 N N . ILE A 1 355 ? -21.578 -15.305 19.875 1 35.38 355 ILE A N 1
ATOM 2682 C CA . ILE A 1 355 ? -22.5 -14.32 20.453 1 35.38 355 ILE A CA 1
ATOM 2683 C C . ILE A 1 355 ? -23.938 -14.68 20.078 1 35.38 355 ILE A C 1
ATOM 2685 O O . ILE A 1 355 ? -24.875 -14.125 20.641 1 35.38 355 ILE A O 1
ATOM 2689 N N . ASN A 1 356 ? -24.266 -15.312 19.062 1 28.17 356 ASN A N 1
ATOM 2690 C CA . ASN A 1 356 ? -25.641 -15.75 18.828 1 28.17 356 ASN A CA 1
ATOM 2691 C C . ASN A 1 356 ? -25.969 -17 19.625 1 28.17 356 ASN A C 1
ATOM 2693 O O . ASN A 1 356 ? -25.203 -17.969 19.625 1 28.17 356 ASN A O 1
ATOM 2697 N N . MET B 1 1 ? -23.344 3.887 13.578 1 79.5 1 MET B N 1
ATOM 2698 C CA . MET B 1 1 ? -23.172 4.766 14.727 1 79.5 1 MET B CA 1
ATOM 2699 C C . MET B 1 1 ? -22.359 6.008 14.352 1 79.5 1 MET B C 1
ATOM 2701 O O . MET B 1 1 ? -21.453 5.934 13.523 1 79.5 1 MET B O 1
ATOM 2705 N N . LYS B 1 2 ? -22.734 7.172 14.93 1 93.44 2 LYS B N 1
ATOM 2706 C CA . LYS B 1 2 ? -22.031 8.43 14.695 1 93.44 2 LYS B CA 1
ATOM 2707 C C . LYS B 1 2 ? -20.703 8.461 15.438 1 93.44 2 LYS B C 1
ATOM 2709 O O . LYS B 1 2 ? -20.609 7.984 16.578 1 93.44 2 LYS B O 1
ATOM 2714 N N . LEU B 1 3 ? -19.734 8.906 14.828 1 97.5 3 LEU B N 1
ATOM 2715 C CA . LEU B 1 3 ? -18.438 9.148 15.453 1 97.5 3 LEU B CA 1
ATOM 2716 C C . LEU B 1 3 ? -18.219 10.633 15.688 1 97.5 3 LEU B C 1
ATOM 2718 O O . LEU B 1 3 ? -18.031 11.398 14.734 1 97.5 3 LEU B O 1
ATOM 2722 N N . LYS B 1 4 ? -18.281 11.094 16.938 1 98.62 4 LYS B N 1
ATOM 2723 C CA . LYS B 1 4 ? -18.172 12.516 17.266 1 98.62 4 LYS B CA 1
ATOM 2724 C C . LYS B 1 4 ? -16.703 12.938 17.375 1 98.62 4 LYS B C 1
ATOM 2726 O O . LYS B 1 4 ? -15.922 12.281 18.078 1 98.62 4 LYS B O 1
ATOM 2731 N N . LEU B 1 5 ? -16.375 14.062 16.734 1 98.88 5 LEU B N 1
ATOM 2732 C CA . LEU B 1 5 ? -14.977 14.477 16.609 1 98.88 5 LEU B CA 1
ATOM 2733 C C . LEU B 1 5 ? -14.742 15.812 17.297 1 98.88 5 LEU B C 1
ATOM 2735 O O . LEU B 1 5 ? -15.578 16.719 17.219 1 98.88 5 LEU B O 1
ATOM 2739 N N . ALA B 1 6 ? -13.664 15.945 17.984 1 98.94 6 ALA B N 1
ATOM 2740 C CA . ALA B 1 6 ? -13.125 17.219 18.438 1 98.94 6 ALA B CA 1
ATOM 2741 C C . ALA B 1 6 ? -11.797 17.531 17.75 1 98.94 6 ALA B C 1
ATOM 2743 O O . ALA B 1 6 ? -10.852 16.75 17.844 1 98.94 6 ALA B O 1
ATOM 2744 N N . LEU B 1 7 ? -11.734 18.656 17.109 1 98.88 7 LEU B N 1
ATOM 2745 C CA . LEU B 1 7 ? -10.516 19.047 16.391 1 98.88 7 LEU B CA 1
ATOM 2746 C C . LEU B 1 7 ? -9.688 20.016 17.234 1 98.88 7 LEU B C 1
ATOM 2748 O O . LEU B 1 7 ? -10.18 21.078 17.625 1 98.88 7 LEU B O 1
ATOM 2752 N N . LEU B 1 8 ? -8.484 19.625 17.562 1 98.81 8 LEU B N 1
ATOM 2753 C CA . LEU B 1 8 ? -7.512 20.516 18.172 1 98.81 8 LEU B CA 1
ATOM 2754 C C . LEU B 1 8 ? -6.559 21.078 17.109 1 98.81 8 LEU B C 1
ATOM 2756 O O . LEU B 1 8 ? -5.75 20.344 16.547 1 98.81 8 LEU B O 1
ATOM 2760 N N . GLY B 1 9 ? -6.559 22.312 16.891 1 97.44 9 GLY B N 1
ATOM 2761 C CA . GLY B 1 9 ? -5.887 22.922 15.75 1 97.44 9 GLY B CA 1
ATOM 2762 C C . GLY B 1 9 ? -6.75 22.953 14.508 1 97.44 9 GLY B C 1
ATOM 2763 O O . GLY B 1 9 ? -7.207 21.906 14.031 1 97.44 9 GLY B O 1
ATOM 2764 N N . PHE B 1 10 ? -6.984 24.156 14 1 97.69 10 PHE B N 1
ATOM 2765 C CA . PHE B 1 10 ? -7.836 24.312 12.828 1 97.69 10 PHE B CA 1
ATOM 2766 C C . PHE B 1 10 ? -7.137 25.141 11.758 1 97.69 10 PHE B C 1
ATOM 2768 O O . PHE B 1 10 ? -7.703 26.109 11.25 1 97.69 10 PHE B O 1
ATOM 2775 N N . GLY B 1 11 ? -5.852 24.797 11.555 1 95.5 11 GLY B N 1
ATOM 2776 C CA . GLY B 1 11 ? -5.082 25.344 10.453 1 95.5 11 GLY B CA 1
ATOM 2777 C C . GLY B 1 11 ? -5.352 24.656 9.133 1 95.5 11 GLY B C 1
ATOM 2778 O O . GLY B 1 11 ? -6.477 24.234 8.867 1 95.5 11 GLY B O 1
ATOM 2779 N N . VAL B 1 12 ? -4.328 24.578 8.297 1 94.19 12 VAL B N 1
ATOM 2780 C CA . VAL B 1 12 ? -4.426 24.062 6.938 1 94.19 12 VAL B CA 1
ATOM 2781 C C . VAL B 1 12 ? -4.895 22.594 6.969 1 94.19 12 VAL B C 1
ATOM 2783 O O . VAL B 1 12 ? -5.812 22.219 6.238 1 94.19 12 VAL B O 1
ATOM 2786 N N . VAL B 1 13 ? -4.363 21.781 7.824 1 96.5 13 VAL B N 1
ATOM 2787 C CA . VAL B 1 13 ? -4.637 20.359 7.867 1 96.5 13 VAL B CA 1
ATOM 2788 C C . VAL B 1 13 ? -6.043 20.109 8.406 1 96.5 13 VAL B C 1
ATOM 2790 O O . VAL B 1 13 ? -6.812 19.344 7.82 1 96.5 13 VAL B O 1
ATOM 2793 N N . GLY B 1 14 ? -6.363 20.766 9.516 1 97.56 14 GLY B N 1
ATOM 2794 C CA . GLY B 1 14 ? -7.703 20.625 10.062 1 97.56 14 GLY B CA 1
ATOM 2795 C C . GLY B 1 14 ? -8.789 21.047 9.094 1 97.56 14 GLY B C 1
ATOM 2796 O O . GLY B 1 14 ? -9.82 20.375 8.977 1 97.56 14 GLY B O 1
ATOM 2797 N N . GLN B 1 15 ? -8.555 22.125 8.406 1 97.69 15 GLN B N 1
ATOM 2798 C CA . GLN B 1 15 ? -9.5 22.594 7.402 1 97.69 15 GLN B CA 1
ATOM 2799 C C . GLN B 1 15 ? -9.594 21.625 6.23 1 97.69 15 GLN B C 1
ATOM 2801 O O . GLN B 1 15 ? -10.68 21.422 5.68 1 97.69 15 GLN B O 1
ATOM 2806 N N . GLY B 1 16 ? -8.43 21.047 5.855 1 97.88 16 GLY B N 1
ATOM 2807 C CA . GLY B 1 16 ? -8.43 20.031 4.824 1 97.88 16 GLY B CA 1
ATOM 2808 C C . GLY B 1 16 ? -9.312 18.844 5.168 1 97.88 16 GLY B C 1
ATOM 2809 O O . GLY B 1 16 ? -10.055 18.344 4.316 1 97.88 16 GLY B O 1
ATOM 2810 N N . LEU B 1 17 ? -9.227 18.422 6.398 1 98.5 17 LEU B N 1
ATOM 2811 C CA . LEU B 1 17 ? -10.086 17.328 6.844 1 98.5 17 LEU B CA 1
ATOM 2812 C C . LEU B 1 17 ? -11.562 17.719 6.719 1 98.5 17 LEU B C 1
ATOM 2814 O O . LEU B 1 17 ? -12.367 16.938 6.195 1 98.5 17 LEU B O 1
ATOM 2818 N N . VAL B 1 18 ? -11.922 18.891 7.191 1 98.5 18 VAL B N 1
ATOM 2819 C CA . VAL B 1 18 ? -13.312 19.344 7.188 1 98.5 18 VAL B CA 1
ATOM 2820 C C . VAL B 1 18 ? -13.82 19.422 5.75 1 98.5 18 VAL B C 1
ATOM 2822 O O . VAL B 1 18 ? -14.961 19.047 5.469 1 98.5 18 VAL B O 1
ATOM 2825 N N . GLU B 1 19 ? -13 19.906 4.867 1 98.44 19 GLU B N 1
ATOM 2826 C CA . GLU B 1 19 ? -13.375 19.938 3.459 1 98.44 19 GLU B CA 1
ATOM 2827 C C . GLU B 1 19 ? -13.688 18.531 2.943 1 98.44 19 GLU B C 1
ATOM 2829 O O . GLU B 1 19 ? -14.672 18.344 2.227 1 98.44 19 GLU B O 1
ATOM 2834 N N . HIS B 1 20 ? -12.891 17.578 3.281 1 98.25 20 HIS B N 1
ATOM 2835 C CA . HIS B 1 20 ? -13.141 16.188 2.877 1 98.25 20 HIS B CA 1
ATOM 2836 C C . HIS B 1 20 ? -14.438 15.672 3.488 1 98.25 20 HIS B C 1
ATOM 2838 O O . HIS B 1 20 ? -15.203 14.961 2.826 1 98.25 20 HIS B O 1
ATOM 2844 N N . LEU B 1 21 ? -14.656 15.992 4.773 1 98.06 21 LEU B N 1
ATOM 2845 C CA . LEU B 1 21 ? -15.875 15.523 5.434 1 98.06 21 LEU B CA 1
ATOM 2846 C C . LEU B 1 21 ? -17.109 16.062 4.734 1 98.06 21 LEU B C 1
ATOM 2848 O O . LEU B 1 21 ? -18.109 15.352 4.59 1 98.06 21 LEU B O 1
ATOM 2852 N N . ILE B 1 22 ? -17.047 17.328 4.316 1 97.69 22 ILE B N 1
ATOM 2853 C CA . ILE B 1 22 ? -18.172 17.953 3.613 1 97.69 22 ILE B CA 1
ATOM 2854 C C . ILE B 1 22 ? -18.375 17.281 2.262 1 97.69 22 ILE B C 1
ATOM 2856 O O . ILE B 1 22 ? -19.484 16.906 1.913 1 97.69 22 ILE B O 1
ATOM 2860 N N . GLN B 1 23 ? -17.312 17 1.564 1 96.88 23 GLN B N 1
ATOM 2861 C CA . GLN B 1 23 ? -17.391 16.578 0.17 1 96.88 23 GLN B CA 1
ATOM 2862 C C . GLN B 1 23 ? -17.609 15.078 0.062 1 96.88 23 GLN B C 1
ATOM 2864 O O . GLN B 1 23 ? -18.266 14.602 -0.868 1 96.88 23 GLN B O 1
ATOM 2869 N N . HIS B 1 24 ? -17.047 14.305 1.036 1 94.75 24 HIS B N 1
ATOM 2870 C CA . HIS B 1 24 ? -16.969 12.859 0.831 1 94.75 24 HIS B CA 1
ATOM 2871 C C . HIS B 1 24 ? -17.578 12.102 2.008 1 94.75 24 HIS B C 1
ATOM 2873 O O . HIS B 1 24 ? -17.594 10.867 2.014 1 94.75 24 HIS B O 1
ATOM 2879 N N . GLY B 1 25 ? -18.078 12.742 2.988 1 91.75 25 GLY B N 1
ATOM 2880 C CA . GLY B 1 25 ? -18.641 12.109 4.172 1 91.75 25 GLY B CA 1
ATOM 2881 C C . GLY B 1 25 ? -19.766 11.156 3.857 1 91.75 25 GLY B C 1
ATOM 2882 O O . GLY B 1 25 ? -19.828 10.055 4.406 1 91.75 25 GLY B O 1
ATOM 2883 N N . GLU B 1 26 ? -20.625 11.539 2.938 1 90.75 26 GLU B N 1
ATOM 2884 C CA . GLU B 1 26 ? -21.766 10.719 2.576 1 90.75 26 GLU B CA 1
ATOM 2885 C C . GLU B 1 26 ? -21.328 9.422 1.895 1 90.75 26 GLU B C 1
ATOM 2887 O O . GLU B 1 26 ? -21.875 8.352 2.18 1 90.75 26 GLU B O 1
ATOM 2892 N N . LYS B 1 27 ? -20.391 9.516 1.084 1 89.19 27 LYS B N 1
ATOM 2893 C CA . LYS B 1 27 ? -19.875 8.336 0.404 1 89.19 27 LYS B CA 1
ATOM 2894 C C . LYS B 1 27 ? -19.25 7.355 1.399 1 89.19 27 LYS B C 1
ATOM 2896 O O . LYS B 1 27 ? -19.453 6.145 1.297 1 89.19 27 LYS B O 1
ATOM 2901 N N . ALA B 1 28 ? -18.516 7.906 2.258 1 90.94 28 ALA B N 1
ATOM 2902 C CA . ALA B 1 28 ? -17.859 7.062 3.26 1 90.94 28 ALA B CA 1
ATOM 2903 C C . ALA B 1 28 ? -18.906 6.367 4.137 1 90.94 28 ALA B C 1
ATOM 2905 O O . ALA B 1 28 ? -18.719 5.207 4.523 1 90.94 28 ALA B O 1
ATOM 2906 N N . LYS B 1 29 ? -19.984 7.07 4.445 1 93.12 29 LYS B N 1
ATOM 2907 C CA . LYS B 1 29 ? -21.078 6.48 5.215 1 93.12 29 LYS B CA 1
ATOM 2908 C C . LYS B 1 29 ? -21.688 5.293 4.473 1 93.12 29 LYS B C 1
ATOM 2910 O O . LYS B 1 29 ? -21.906 4.23 5.062 1 93.12 29 LYS B O 1
ATOM 2915 N N . GLU B 1 30 ? -21.859 5.418 3.271 1 90.94 30 GLU B N 1
ATOM 2916 C CA . GLU B 1 30 ? -22.453 4.367 2.449 1 90.94 30 GLU B CA 1
ATOM 2917 C C . GLU B 1 30 ? -21.5 3.184 2.297 1 90.94 30 GLU B C 1
ATOM 2919 O O . GLU B 1 30 ? -21.938 2.029 2.314 1 90.94 30 GLU B O 1
ATOM 2924 N N . GLU B 1 31 ? -20.281 3.453 2.244 1 88.12 31 GLU B N 1
ATOM 2925 C CA . GLU B 1 31 ? -19.281 2.434 1.922 1 88.12 31 GLU B CA 1
ATOM 2926 C C . GLU B 1 31 ? -18.906 1.617 3.156 1 88.12 31 GLU B C 1
ATOM 2928 O O . GLU B 1 31 ? -18.812 0.39 3.09 1 88.12 31 GLU B O 1
ATOM 2933 N N . VAL B 1 32 ? -18.703 2.281 4.258 1 90.19 32 VAL B N 1
ATOM 2934 C CA . VAL B 1 32 ? -18.156 1.533 5.387 1 90.19 32 VAL B CA 1
ATOM 2935 C C . VAL B 1 32 ? -18.922 1.888 6.66 1 90.19 32 VAL B C 1
ATOM 2937 O O . VAL B 1 32 ? -18.531 1.492 7.758 1 90.19 32 VAL B O 1
ATOM 2940 N N . GLY B 1 33 ? -19.922 2.748 6.562 1 93.38 33 GLY B N 1
ATOM 2941 C CA . GLY B 1 33 ? -20.734 3.104 7.715 1 93.38 33 GLY B CA 1
ATOM 2942 C C . GLY B 1 33 ? -20.141 4.23 8.539 1 93.38 33 GLY B C 1
ATOM 2943 O O . GLY B 1 33 ? -20.625 4.527 9.633 1 93.38 33 GLY B O 1
ATOM 2944 N N . PHE B 1 34 ? -19.125 4.852 8.008 1 94.44 34 PHE B N 1
ATOM 2945 C CA . PHE B 1 34 ? -18.422 5.934 8.688 1 94.44 34 PHE B CA 1
ATOM 2946 C C . PHE B 1 34 ? -19.266 7.207 8.68 1 94.44 34 PHE B C 1
ATOM 2948 O O . PHE B 1 34 ? -19.453 7.828 7.625 1 94.44 34 PHE B O 1
ATOM 2955 N N . HIS B 1 35 ? -19.781 7.598 9.82 1 95.81 35 HIS B N 1
ATOM 2956 C CA . HIS B 1 35 ? -20.625 8.773 9.984 1 95.81 35 HIS B CA 1
ATOM 2957 C C . HIS B 1 35 ? -20.031 9.742 11 1 95.81 35 HIS B C 1
ATOM 2959 O O . HIS B 1 35 ? -20.453 9.781 12.156 1 95.81 35 HIS B O 1
ATOM 2965 N N . PRO B 1 36 ? -19.156 10.641 10.555 1 97.12 36 PRO B N 1
ATOM 2966 C CA . PRO B 1 36 ? -18.484 11.578 11.453 1 97.12 36 PRO B CA 1
ATOM 2967 C C . PRO B 1 36 ? -19.297 12.836 11.727 1 97.12 36 PRO B C 1
ATOM 2969 O O . PRO B 1 36 ? -19.984 13.336 10.828 1 97.12 36 PRO B O 1
ATOM 2972 N N . VAL B 1 37 ? -19.312 13.312 12.93 1 98 37 VAL B N 1
ATOM 2973 C CA . VAL B 1 37 ? -19.922 14.578 13.344 1 98 37 VAL B CA 1
ATOM 2974 C C . VAL B 1 37 ? -18.906 15.406 14.133 1 98 37 VAL B C 1
ATOM 2976 O O . VAL B 1 37 ? -18.469 15 15.211 1 98 37 VAL B O 1
ATOM 2979 N N . VAL B 1 38 ? -18.531 16.578 13.578 1 98.75 38 VAL B N 1
ATOM 2980 C CA . VAL B 1 38 ? -17.641 17.469 14.32 1 98.75 38 VAL B CA 1
ATOM 2981 C C . VAL B 1 38 ? -18.422 18.234 15.383 1 98.75 38 VAL B C 1
ATOM 2983 O O . VAL B 1 38 ? -19.312 19.031 15.062 1 98.75 38 VAL B O 1
ATOM 2986 N N . VAL B 1 39 ? -18.062 18.016 16.625 1 98.75 39 VAL B N 1
ATOM 2987 C CA . VAL B 1 39 ? -18.844 18.625 17.703 1 98.75 39 VAL B CA 1
ATOM 2988 C C . VAL B 1 39 ? -18.047 19.75 18.359 1 98.75 39 VAL B C 1
ATOM 2990 O O . VAL B 1 39 ? -18.609 20.609 19.031 1 98.75 39 VAL B O 1
ATOM 2993 N N . ALA B 1 40 ? -16.75 19.719 18.156 1 98.81 40 ALA B N 1
ATOM 2994 C CA . ALA B 1 40 ? -15.93 20.734 18.812 1 98.81 40 ALA B CA 1
ATOM 2995 C C . ALA B 1 40 ? -14.688 21.062 17.984 1 98.81 40 ALA B C 1
ATOM 2997 O O . ALA B 1 40 ? -14.141 20.188 17.312 1 98.81 40 ALA B O 1
ATOM 2998 N N . ILE B 1 41 ? -14.273 22.266 18.016 1 98.75 41 ILE B N 1
ATOM 2999 C CA . ILE B 1 41 ? -13.023 22.766 17.469 1 98.75 41 ILE B CA 1
ATOM 3000 C C . ILE B 1 41 ? -12.359 23.703 18.469 1 98.75 41 ILE B C 1
ATOM 3002 O O . ILE B 1 41 ? -13.023 24.562 19.062 1 98.75 41 ILE B O 1
ATOM 3006 N N . SER B 1 42 ? -11.102 23.516 18.703 1 98.5 42 SER B N 1
ATOM 3007 C CA . SER B 1 42 ? -10.328 24.422 19.531 1 98.5 42 SER B CA 1
ATOM 3008 C C . SER B 1 42 ? -9.016 24.812 18.859 1 98.5 42 SER B C 1
ATOM 3010 O O . SER B 1 42 ? -8.164 23.969 18.609 1 98.5 42 SER B O 1
ATOM 3012 N N . ASP B 1 43 ? -8.891 26.031 18.547 1 97.5 43 ASP B N 1
ATOM 3013 C CA . ASP B 1 43 ? -7.684 26.625 17.969 1 97.5 43 ASP B CA 1
ATOM 3014 C C . ASP B 1 43 ? -7.219 27.828 18.781 1 97.5 43 ASP B C 1
ATOM 3016 O O . ASP B 1 43 ? -8.023 28.703 19.125 1 97.5 43 ASP B O 1
ATOM 3020 N N . PHE B 1 44 ? -5.969 27.938 19.062 1 93.44 44 PHE B N 1
ATOM 3021 C CA . PHE B 1 44 ? -5.484 28.953 19.984 1 93.44 44 PHE B CA 1
ATOM 3022 C C . PHE B 1 44 ? -5.559 30.344 19.344 1 93.44 44 PHE B C 1
ATOM 3024 O O . PHE B 1 44 ? -5.645 31.344 20.047 1 93.44 44 PHE B O 1
ATOM 3031 N N . LYS B 1 45 ? -5.535 30.469 18 1 93.81 45 LYS B N 1
ATOM 3032 C CA . LYS B 1 45 ? -5.582 31.766 17.328 1 93.81 45 LYS B CA 1
ATOM 3033 C C . LYS B 1 45 ? -6.988 32.062 16.812 1 93.81 45 LYS B C 1
ATOM 3035 O O . LYS B 1 45 ? -7.445 33.219 16.875 1 93.81 45 LYS B O 1
ATOM 3040 N N . LYS B 1 46 ? -7.727 31.047 16.375 1 96.38 46 LYS B N 1
ATOM 3041 C CA . LYS B 1 46 ? -8.969 31.266 15.633 1 96.38 46 LYS B CA 1
ATOM 3042 C C . LYS B 1 46 ? -10.18 31.172 16.562 1 96.38 46 LYS B C 1
ATOM 3044 O O . LYS B 1 46 ? -11.273 31.609 16.203 1 96.38 46 LYS B O 1
ATOM 3049 N N . GLY B 1 47 ? -9.961 30.547 17.781 1 96.62 47 GLY B N 1
ATOM 3050 C CA . GLY B 1 47 ? -11.062 30.422 18.719 1 96.62 47 GLY B CA 1
ATOM 3051 C C . GLY B 1 47 ? -11.539 28.984 18.891 1 96.62 47 GLY B C 1
ATOM 3052 O O . GLY B 1 47 ? -10.883 28.047 18.438 1 96.62 47 GLY B O 1
ATOM 3053 N N . SER B 1 48 ? -12.688 28.844 19.641 1 98 48 SER B N 1
ATOM 3054 C CA . SER B 1 48 ? -13.18 27.5 19.953 1 98 48 SER B CA 1
ATOM 3055 C C . SER B 1 48 ? -14.703 27.453 19.891 1 98 48 SER B C 1
ATOM 3057 O O . SER B 1 48 ? -15.375 28.438 20.219 1 98 48 SER B O 1
ATOM 3059 N N . LEU B 1 49 ? -15.195 26.375 19.453 1 98.5 49 LEU B N 1
ATOM 3060 C CA . LEU B 1 49 ? -16.609 26.078 19.375 1 98.5 49 LEU B CA 1
ATOM 3061 C C . LEU B 1 49 ? -16.906 24.656 19.859 1 98.5 49 LEU B C 1
ATOM 3063 O O . LEU B 1 49 ? -16.125 23.734 19.594 1 98.5 49 LEU B O 1
ATOM 3067 N N . TYR B 1 50 ? -17.938 24.484 20.609 1 98.75 50 TYR B N 1
ATOM 3068 C CA . TYR B 1 50 ? -18.438 23.172 20.984 1 98.75 50 TYR B CA 1
ATOM 3069 C C . TYR B 1 50 ? -19.969 23.141 20.938 1 98.75 50 TYR B C 1
ATOM 3071 O O . TYR B 1 50 ? -20.625 23.969 21.562 1 98.75 50 TYR B O 1
ATOM 3079 N N . ASP B 1 51 ? -20.484 22.312 20.172 1 98.38 51 ASP B N 1
ATOM 3080 C CA . ASP B 1 51 ? -21.906 22 20.109 1 98.38 51 ASP B CA 1
ATOM 3081 C C . ASP B 1 51 ? -22.141 20.484 20.188 1 98.38 51 ASP B C 1
ATOM 3083 O O . ASP B 1 51 ? -21.828 19.766 19.234 1 98.38 51 ASP B O 1
ATOM 3087 N N . PRO B 1 52 ? -22.734 20.047 21.328 1 97.75 52 PRO B N 1
ATOM 3088 C CA . PRO B 1 52 ? -22.891 18.594 21.516 1 97.75 52 PRO B CA 1
ATOM 3089 C C . PRO B 1 52 ? -23.672 17.922 20.391 1 97.75 52 PRO B C 1
ATOM 3091 O O . PRO B 1 52 ? -23.547 16.719 20.188 1 97.75 52 PRO B O 1
ATOM 3094 N N . GLU B 1 53 ? -24.422 18.656 19.672 1 96.88 53 GLU B N 1
ATOM 3095 C CA . GLU B 1 53 ? -25.25 18.078 18.609 1 96.88 53 GLU B CA 1
ATOM 3096 C C . GLU B 1 53 ? -24.562 18.188 17.25 1 96.88 53 GLU B C 1
ATOM 3098 O O . GLU B 1 53 ? -25.062 17.672 16.25 1 96.88 53 GLU B O 1
ATOM 3103 N N . GLY B 1 54 ? -23.422 18.875 17.172 1 97.94 54 GLY B N 1
ATOM 3104 C CA . GLY B 1 54 ? -22.656 18.969 15.93 1 97.94 54 GLY B CA 1
ATOM 3105 C C . GLY B 1 54 ? -22.609 20.391 15.375 1 97.94 54 GLY B C 1
ATOM 3106 O O . GLY B 1 54 ? -23.562 21.156 15.516 1 97.94 54 GLY B O 1
ATOM 3107 N N . LEU B 1 55 ? -21.578 20.703 14.773 1 98.31 55 LEU B N 1
ATOM 3108 C CA . LEU B 1 55 ? -21.375 22 14.133 1 98.31 55 LEU B CA 1
ATOM 3109 C C . LEU B 1 55 ? -21.766 21.938 12.656 1 98.31 55 LEU B C 1
ATOM 3111 O O . LEU B 1 55 ? -21.641 20.891 12.023 1 98.31 55 LEU B O 1
ATOM 3115 N N . ASP B 1 56 ? -22.25 23.031 12.117 1 98 56 ASP B N 1
ATOM 3116 C CA . ASP B 1 56 ? -22.453 23.156 10.68 1 98 56 ASP B CA 1
ATOM 3117 C C . ASP B 1 56 ? -21.141 23.453 9.961 1 98 56 ASP B C 1
ATOM 3119 O O . ASP B 1 56 ? -20.656 24.594 9.977 1 98 56 ASP B O 1
ATOM 3123 N N . LEU B 1 57 ? -20.656 22.484 9.258 1 98.12 57 LEU B N 1
ATOM 3124 C CA . LEU B 1 57 ? -19.297 22.562 8.734 1 98.12 57 LEU B CA 1
ATOM 3125 C C . LEU B 1 57 ? -19.203 23.578 7.598 1 98.12 57 LEU B C 1
ATOM 3127 O O . LEU B 1 57 ? -18.203 24.266 7.461 1 98.12 57 LEU B O 1
ATOM 3131 N N . GLU B 1 58 ? -20.188 23.641 6.746 1 97.81 58 GLU B N 1
ATOM 3132 C CA . GLU B 1 58 ? -20.203 24.625 5.668 1 97.81 58 GLU B CA 1
ATOM 3133 C C . GLU B 1 58 ? -20.219 26.047 6.219 1 97.81 58 GLU B C 1
ATOM 3135 O O . GLU B 1 58 ? -19.469 26.922 5.75 1 97.81 58 GLU B O 1
ATOM 3140 N N . LEU B 1 59 ? -21.094 26.234 7.18 1 97.38 59 LEU B N 1
ATOM 3141 C CA . LEU B 1 59 ? -21.172 27.547 7.82 1 97.38 59 LEU B CA 1
ATOM 3142 C C . LEU B 1 59 ? -19.859 27.891 8.523 1 97.38 59 LEU B C 1
ATOM 3144 O O . LEU B 1 59 ? -19.422 29.047 8.508 1 97.38 59 LEU B O 1
ATOM 3148 N N . LEU B 1 60 ? -19.312 26.938 9.102 1 97.44 60 LEU B N 1
ATOM 3149 C CA . LEU B 1 60 ? -18.047 27.094 9.812 1 97.44 60 LEU B CA 1
ATOM 3150 C C . LEU B 1 60 ? -16.953 27.578 8.867 1 97.44 60 LEU B C 1
ATOM 3152 O O . LEU B 1 60 ? -16.25 28.547 9.164 1 97.44 60 LEU B O 1
ATOM 3156 N N . LEU B 1 61 ? -16.719 26.906 7.734 1 97.31 61 LEU B N 1
ATOM 3157 C CA . LEU B 1 61 ? -15.695 27.281 6.77 1 97.31 61 LEU B CA 1
ATOM 3158 C C . LEU B 1 61 ? -15.977 28.656 6.184 1 97.31 61 LEU B C 1
ATOM 3160 O O . LEU B 1 61 ? -15.055 29.453 5.988 1 97.31 61 LEU B O 1
ATOM 3164 N N . HIS B 1 62 ? -17.234 28.938 5.914 1 97 62 HIS B N 1
ATOM 3165 C CA . HIS B 1 62 ? -17.625 30.234 5.387 1 97 62 HIS B CA 1
ATOM 3166 C C . HIS B 1 62 ? -17.312 31.344 6.375 1 97 62 HIS B C 1
ATOM 3168 O O . HIS B 1 62 ? -16.797 32.406 5.984 1 97 62 HIS B O 1
ATOM 3174 N N . THR B 1 63 ? -17.641 31.125 7.613 1 96.75 63 THR B N 1
ATOM 3175 C CA . THR B 1 63 ? -17.375 32.094 8.664 1 96.75 63 THR B CA 1
ATOM 3176 C C . THR B 1 63 ? -15.883 32.375 8.773 1 96.75 63 THR B C 1
ATOM 3178 O O . THR B 1 63 ? -15.477 33.531 8.828 1 96.75 63 THR B O 1
ATOM 3181 N N . LEU B 1 64 ? -15.148 31.375 8.797 1 95.88 64 LEU B N 1
ATOM 3182 C CA . LEU B 1 64 ? -13.703 31.531 8.922 1 95.88 64 LEU B CA 1
ATOM 3183 C C . LEU B 1 64 ? -13.133 32.281 7.723 1 95.88 64 LEU B C 1
ATOM 3185 O O . LEU B 1 64 ? -12.258 33.125 7.879 1 95.88 64 LEU B O 1
ATOM 3189 N N . GLU B 1 65 ? -13.578 31.922 6.559 1 95.12 65 GLU B N 1
ATOM 3190 C CA . GLU B 1 65 ? -13.109 32.562 5.332 1 95.12 65 GLU B CA 1
ATOM 3191 C C . GLU B 1 65 ? -13.453 34.062 5.312 1 95.12 65 GLU B C 1
ATOM 3193 O O . GLU B 1 65 ? -12.68 34.875 4.816 1 95.12 65 GLU B O 1
ATOM 3198 N N . THR B 1 66 ? -14.562 34.406 5.82 1 96.19 66 THR B N 1
ATOM 3199 C CA . THR B 1 66 ? -15.094 35.75 5.75 1 96.19 66 THR B CA 1
ATOM 3200 C C . THR B 1 66 ? -14.492 36.625 6.848 1 96.19 66 THR B C 1
ATOM 3202 O O . THR B 1 66 ? -14.164 37.781 6.613 1 96.19 66 THR B O 1
ATOM 3205 N N . THR B 1 67 ? -14.32 36.031 8.047 1 95.94 67 THR B N 1
ATOM 3206 C CA . THR B 1 67 ? -13.992 36.906 9.172 1 95.94 67 THR B CA 1
ATOM 3207 C C . THR B 1 67 ? -12.625 36.531 9.75 1 95.94 67 THR B C 1
ATOM 3209 O O . THR B 1 67 ? -12.039 37.312 10.5 1 95.94 67 THR B O 1
ATOM 3212 N N . GLY B 1 68 ? -12.211 35.219 9.508 1 94.69 68 GLY B N 1
ATOM 3213 C CA . GLY B 1 68 ? -10.938 34.75 10.023 1 94.69 68 GLY B CA 1
ATOM 3214 C C . GLY B 1 68 ? -11.016 34.219 11.445 1 94.69 68 GLY B C 1
ATOM 3215 O O . GLY B 1 68 ? -10 33.875 12.039 1 94.69 68 GLY B O 1
ATOM 3216 N N . SER B 1 69 ? -12.289 34.25 11.977 1 96.31 69 SER B N 1
ATOM 3217 C CA . SER B 1 69 ? -12.438 33.875 13.383 1 96.31 69 SER B CA 1
ATOM 3218 C C . SER B 1 69 ? -13.625 32.969 13.594 1 96.31 69 SER B C 1
ATOM 3220 O O . SER B 1 69 ? -14.711 33.188 13.062 1 96.31 69 SER B O 1
ATOM 3222 N N . LEU B 1 70 ? -13.359 31.875 14.406 1 96.19 70 LEU B N 1
ATOM 3223 C CA . LEU B 1 70 ? -14.438 30.969 14.781 1 96.19 70 LEU B CA 1
ATOM 3224 C C . LEU B 1 70 ? -15.43 31.641 15.711 1 96.19 70 LEU B C 1
ATOM 3226 O O . LEU B 1 70 ? -16.578 31.203 15.836 1 96.19 70 LEU B O 1
ATOM 3230 N N . GLU B 1 71 ? -14.977 32.688 16.297 1 93.94 71 GLU B N 1
ATOM 3231 C CA . GLU B 1 71 ? -15.82 33.406 17.25 1 93.94 71 GLU B CA 1
ATOM 3232 C C . GLU B 1 71 ? -17.016 34.062 16.547 1 93.94 71 GLU B C 1
ATOM 3234 O O . GLU B 1 71 ? -18.016 34.375 17.188 1 93.94 71 GLU B O 1
ATOM 3239 N N . ASP B 1 72 ? -16.906 34.25 15.266 1 96.44 72 ASP B N 1
ATOM 3240 C CA . ASP B 1 72 ? -17.969 34.875 14.492 1 96.44 72 ASP B CA 1
ATOM 3241 C C . ASP B 1 72 ? -19 33.875 14.008 1 96.44 72 ASP B C 1
ATOM 3243 O O . ASP B 1 72 ? -19.984 34.219 13.367 1 96.44 72 ASP B O 1
ATOM 3247 N N . TYR B 1 73 ? -18.75 32.594 14.297 1 97 73 TYR B N 1
ATOM 3248 C CA . TYR B 1 73 ? -19.766 31.562 14.055 1 97 73 TYR B CA 1
ATOM 3249 C C . TYR B 1 73 ? -21.047 31.891 14.805 1 97 73 TYR B C 1
ATOM 3251 O O . TYR B 1 73 ? -21.016 32.219 15.992 1 97 73 TYR B O 1
ATOM 3259 N N . PRO B 1 74 ? -22.219 31.828 14.172 1 95.56 74 PRO B N 1
ATOM 3260 C CA . PRO B 1 74 ? -23.469 32.25 14.805 1 95.56 74 PRO B CA 1
ATOM 3261 C C . PRO B 1 74 ? -23.797 31.484 16.078 1 95.56 74 PRO B C 1
ATOM 3263 O O . PRO B 1 74 ? -23.578 30.266 16.125 1 95.56 74 PRO B O 1
ATOM 3266 N N . GLN B 1 75 ? -24.359 32.219 17 1 93.75 75 GLN B N 1
ATOM 3267 C CA . GLN B 1 75 ? -24.719 31.609 18.266 1 93.75 75 GLN B CA 1
ATOM 3268 C C . GLN B 1 75 ? -25.969 30.75 18.125 1 93.75 75 GLN B C 1
ATOM 3270 O O . GLN B 1 75 ? -26.891 31.109 17.391 1 93.75 75 GLN B O 1
ATOM 3275 N N . SER B 1 76 ? -25.891 29.578 18.656 1 90 76 SER B N 1
ATOM 3276 C CA . SER B 1 76 ? -27.047 28.703 18.734 1 90 76 SER B CA 1
ATOM 3277 C C . SER B 1 76 ? -27.203 28.109 20.141 1 90 76 SER B C 1
ATOM 3279 O O . SER B 1 76 ? -26.328 28.281 20.984 1 90 76 SER B O 1
ATOM 3281 N N . LYS B 1 77 ? -28.469 27.5 20.328 1 90.5 77 LYS B N 1
ATOM 3282 C CA . LYS B 1 77 ? -28.719 26.859 21.625 1 90.5 77 LYS B CA 1
ATOM 3283 C C . LYS B 1 77 ? -27.719 25.75 21.891 1 90.5 77 LYS B C 1
ATOM 3285 O O . LYS B 1 77 ? -27.5 24.875 21.031 1 90.5 77 LYS B O 1
ATOM 3290 N N . GLY B 1 78 ? -26.969 25.844 22.938 1 93.12 78 GLY B N 1
ATOM 3291 C CA . GLY B 1 78 ? -26.094 24.766 23.359 1 93.12 78 GLY B CA 1
ATOM 3292 C C . GLY B 1 78 ? -24.656 24.969 22.922 1 93.12 78 GLY B C 1
ATOM 3293 O O . GLY B 1 78 ? -23.766 24.219 23.328 1 93.12 78 GLY B O 1
ATOM 3294 N N . LEU B 1 79 ? -24.438 26.031 22.062 1 97.19 79 LEU B N 1
ATOM 3295 C CA . LEU B 1 79 ? -23.078 26.297 21.578 1 97.19 79 LEU B CA 1
ATOM 3296 C C . LEU B 1 79 ? -22.219 26.906 22.688 1 97.19 79 LEU B C 1
ATOM 3298 O O . LEU B 1 79 ? -22.625 27.891 23.312 1 97.19 79 LEU B O 1
ATOM 3302 N N . ILE B 1 80 ? -21.109 26.328 22.938 1 97.62 80 ILE B N 1
ATOM 3303 C CA . ILE B 1 80 ? -20.172 26.766 23.953 1 97.62 80 ILE B CA 1
ATOM 3304 C C . ILE B 1 80 ? -18.891 27.281 23.281 1 97.62 80 ILE B C 1
ATOM 3306 O O . ILE B 1 80 ? -18.438 26.703 22.297 1 97.62 80 ILE B O 1
ATOM 3310 N N . ARG B 1 81 ? -18.328 28.328 23.812 1 97.19 81 ARG B N 1
ATOM 3311 C CA . ARG B 1 81 ? -17.094 28.906 23.312 1 97.19 81 ARG B CA 1
ATOM 3312 C C . ARG B 1 81 ? -16.016 28.922 24.391 1 97.19 81 ARG B C 1
ATOM 3314 O O . ARG B 1 81 ? -16.266 28.516 25.531 1 97.19 81 ARG B O 1
ATOM 3321 N N . ASP B 1 82 ? -14.805 29.234 24.016 1 95.88 82 ASP B N 1
ATOM 3322 C CA . ASP B 1 82 ? -13.688 29.562 24.906 1 95.88 82 ASP B CA 1
ATOM 3323 C C . ASP B 1 82 ? -13.195 28.328 25.656 1 95.88 82 ASP B C 1
ATOM 3325 O O . ASP B 1 82 ? -12.773 28.438 26.812 1 95.88 82 ASP B O 1
ATOM 3329 N N . LEU B 1 83 ? -13.391 27.156 25.094 1 97.44 83 LEU B N 1
ATOM 3330 C CA . LEU B 1 83 ? -12.734 25.953 25.609 1 97.44 83 LEU B CA 1
ATOM 3331 C C . LEU B 1 83 ? -11.344 25.797 25.016 1 97.44 83 LEU B C 1
ATOM 3333 O O . LEU B 1 83 ? -11.195 25.719 23.797 1 97.44 83 LEU B O 1
ATOM 3337 N N . ASP B 1 84 ? -10.375 25.766 25.891 1 97.56 84 ASP B N 1
ATOM 3338 C CA . ASP B 1 84 ? -9.055 25.453 25.344 1 97.56 84 ASP B CA 1
ATOM 3339 C C . ASP B 1 84 ? -8.945 23.984 24.984 1 97.56 84 ASP B C 1
ATOM 3341 O O . ASP B 1 84 ? -9.922 23.234 25.094 1 97.56 84 ASP B O 1
ATOM 3345 N N . ALA B 1 85 ? -7.816 23.562 24.578 1 98.44 85 ALA B N 1
ATOM 3346 C CA . ALA B 1 85 ? -7.641 22.219 24.047 1 98.44 85 ALA B CA 1
ATOM 3347 C C . ALA B 1 85 ? -7.977 21.156 25.109 1 98.44 85 ALA B C 1
ATOM 3349 O O . ALA B 1 85 ? -8.734 20.219 24.844 1 98.44 85 ALA B O 1
ATOM 3350 N N . ILE B 1 86 ? -7.43 21.312 26.312 1 98.69 86 ILE B N 1
ATOM 3351 C CA . ILE B 1 86 ? -7.617 20.328 27.375 1 98.69 86 ILE B CA 1
ATOM 3352 C C . ILE B 1 86 ? -9.086 20.297 27.781 1 98.69 86 ILE B C 1
ATOM 3354 O O . ILE B 1 86 ? -9.672 19.219 27.922 1 98.69 86 ILE B O 1
ATOM 3358 N N . ALA B 1 87 ? -9.664 21.484 27.969 1 98.69 87 ALA B N 1
ATOM 3359 C CA . ALA B 1 87 ? -11.086 21.562 28.312 1 98.69 87 ALA B CA 1
ATOM 3360 C C . ALA B 1 87 ? -11.953 20.938 27.219 1 98.69 87 ALA B C 1
ATOM 3362 O O . ALA B 1 87 ? -12.953 20.281 27.516 1 98.69 87 ALA B O 1
ATOM 3363 N N . THR B 1 88 ? -11.609 21.188 26 1 98.75 88 THR B N 1
ATOM 3364 C CA . THR B 1 88 ? -12.336 20.609 24.891 1 98.75 88 THR B CA 1
ATOM 3365 C C . THR B 1 88 ? -12.312 19.078 24.953 1 98.75 88 THR B C 1
ATOM 3367 O O . THR B 1 88 ? -13.336 18.422 24.75 1 98.75 88 THR B O 1
ATOM 3370 N N . ILE B 1 89 ? -11.156 18.5 25.219 1 98.88 89 ILE B N 1
ATOM 3371 C CA . ILE B 1 89 ? -11.023 17.062 25.328 1 98.88 89 ILE B CA 1
ATOM 3372 C C . ILE B 1 89 ? -11.914 16.531 26.453 1 98.88 89 ILE B C 1
ATOM 3374 O O . ILE B 1 89 ? -12.688 15.594 26.266 1 98.88 89 ILE B O 1
ATOM 3378 N N . ILE B 1 90 ? -11.859 17.203 27.562 1 98.69 90 ILE B N 1
ATOM 3379 C CA . ILE B 1 90 ? -12.484 16.688 28.781 1 98.69 90 ILE B CA 1
ATOM 3380 C C . ILE B 1 90 ? -13.992 16.922 28.719 1 98.69 90 ILE B C 1
ATOM 3382 O O . ILE B 1 90 ? -14.773 16.016 29.031 1 98.69 90 ILE B O 1
ATOM 3386 N N . GLU B 1 91 ? -14.414 18.078 28.234 1 98.38 91 GLU B N 1
ATOM 3387 C CA . GLU B 1 91 ? -15.789 18.531 28.438 1 98.38 91 GLU B CA 1
ATOM 3388 C C . GLU B 1 91 ? -16.672 18.172 27.234 1 98.38 91 GLU B C 1
ATOM 3390 O O . GLU B 1 91 ? -17.891 18.109 27.359 1 98.38 91 GLU B O 1
ATOM 3395 N N . SER B 1 92 ? -16.109 18 26.094 1 98.62 92 SER B N 1
ATOM 3396 C CA . SER B 1 92 ? -16.938 17.688 24.922 1 98.62 92 SER B CA 1
ATOM 3397 C C . SER B 1 92 ? -17.391 16.234 24.953 1 98.62 92 SER B C 1
ATOM 3399 O O . SER B 1 92 ? -16.797 15.406 25.656 1 98.62 92 SER B O 1
ATOM 3401 N N . ASN B 1 93 ? -18.391 15.922 24.219 1 98.5 93 ASN B N 1
ATOM 3402 C CA . ASN B 1 93 ? -18.875 14.547 24.109 1 98.5 93 ASN B CA 1
ATOM 3403 C C . ASN B 1 93 ? -18.234 13.812 22.938 1 98.5 93 ASN B C 1
ATOM 3405 O O . ASN B 1 93 ? -18.812 12.867 22.391 1 98.5 93 ASN B O 1
ATOM 3409 N N . ALA B 1 94 ? -17.047 14.266 22.516 1 98.69 94 ALA B N 1
ATOM 3410 C CA . ALA B 1 94 ? -16.344 13.664 21.391 1 98.69 94 ALA B CA 1
ATOM 3411 C C . ALA B 1 94 ? -15.93 12.227 21.703 1 98.69 94 ALA B C 1
ATOM 3413 O O . ALA B 1 94 ? -15.633 11.906 22.844 1 98.69 94 ALA B O 1
ATOM 3414 N N . ASP B 1 95 ? -15.938 11.383 20.656 1 98.31 95 ASP B N 1
ATOM 3415 C CA . ASP B 1 95 ? -15.398 10.031 20.719 1 98.31 95 ASP B CA 1
ATOM 3416 C C . ASP B 1 95 ? -13.914 10.008 20.344 1 98.31 95 ASP B C 1
ATOM 3418 O O . ASP B 1 95 ? -13.172 9.133 20.781 1 98.31 95 ASP B O 1
ATOM 3422 N N . VAL B 1 96 ? -13.539 10.969 19.516 1 98.81 96 VAL B N 1
ATOM 3423 C CA . VAL B 1 96 ? -12.195 10.992 18.953 1 98.81 96 VAL B CA 1
ATOM 3424 C C . VAL B 1 96 ? -11.672 12.43 18.938 1 98.81 96 VAL B C 1
ATOM 3426 O O . VAL B 1 96 ? -12.414 13.367 18.625 1 98.81 96 VAL B O 1
ATOM 3429 N N . VAL B 1 97 ? -10.438 12.57 19.312 1 98.94 97 VAL B N 1
ATOM 3430 C CA . VAL B 1 97 ? -9.719 13.836 19.203 1 98.94 97 VAL B CA 1
ATOM 3431 C C . VAL B 1 97 ? -8.828 13.82 17.969 1 98.94 97 VAL B C 1
ATOM 3433 O O . VAL B 1 97 ? -8.039 12.891 17.766 1 98.94 97 VAL B O 1
ATOM 3436 N N . VAL B 1 98 ? -9.031 14.789 17.094 1 98.94 98 VAL B N 1
ATOM 3437 C CA . VAL B 1 98 ? -8.125 15.031 15.977 1 98.94 98 VAL B CA 1
ATOM 3438 C C . VAL B 1 98 ? -7.059 16.047 16.391 1 98.94 98 VAL B C 1
ATOM 3440 O O . VAL B 1 98 ? -7.367 17.219 16.625 1 98.94 98 VAL B O 1
ATOM 3443 N N . GLU B 1 99 ? -5.867 15.602 16.5 1 98.75 99 GLU B N 1
ATOM 3444 C CA . GLU B 1 99 ? -4.773 16.438 17 1 98.75 99 GLU B CA 1
ATOM 3445 C C . GLU B 1 99 ? -3.928 16.969 15.852 1 98.75 99 GLU B C 1
ATOM 3447 O O . GLU B 1 99 ? -3.133 16.234 15.258 1 98.75 99 GLU B O 1
ATOM 3452 N N . ALA B 1 100 ? -4.137 18.156 15.5 1 97.06 100 ALA B N 1
ATOM 3453 C CA . ALA B 1 100 ? -3.441 18.812 14.398 1 97.06 100 ALA B CA 1
ATOM 3454 C C . ALA B 1 100 ? -2.885 20.172 14.836 1 97.06 100 ALA B C 1
ATOM 3456 O O . ALA B 1 100 ? -2.947 21.141 14.078 1 97.06 100 ALA B O 1
ATOM 3457 N N . THR B 1 101 ? -2.453 20.25 16.094 1 96.06 101 THR B N 1
ATOM 3458 C CA . THR B 1 101 ? -1.816 21.469 16.594 1 96.06 101 THR B CA 1
ATOM 3459 C C . THR B 1 101 ? -0.384 21.562 16.078 1 96.06 101 THR B C 1
ATOM 3461 O O . THR B 1 101 ? 0.048 20.75 15.25 1 96.06 101 THR B O 1
ATOM 3464 N N . TYR B 1 102 ? 0.318 22.594 16.484 1 92.31 102 TYR B N 1
ATOM 3465 C CA . TYR B 1 102 ? 1.674 22.812 15.992 1 92.31 102 TYR B CA 1
ATOM 3466 C C . TYR B 1 102 ? 2.623 21.734 16.484 1 92.31 102 TYR B C 1
ATOM 3468 O O . TYR B 1 102 ? 2.416 21.156 17.547 1 92.31 102 TYR B O 1
ATOM 3476 N N . THR B 1 103 ? 3.611 21.516 15.742 1 91.94 103 THR B N 1
ATOM 3477 C CA . THR B 1 103 ? 4.566 20.453 16.031 1 91.94 103 THR B CA 1
ATOM 3478 C C . THR B 1 103 ? 5.73 20.984 16.859 1 91.94 103 THR B C 1
ATOM 3480 O O . THR B 1 103 ? 6.309 22.031 16.531 1 91.94 103 THR B O 1
ATOM 3483 N N . ASN B 1 104 ? 5.957 20.406 17.969 1 93.81 104 ASN B N 1
ATOM 3484 C CA . ASN B 1 104 ? 7.148 20.609 18.797 1 93.81 104 ASN B CA 1
ATOM 3485 C C . ASN B 1 104 ? 8.008 19.344 18.844 1 93.81 104 ASN B C 1
ATOM 3487 O O . ASN B 1 104 ? 7.711 18.422 19.609 1 93.81 104 ASN B O 1
ATOM 3491 N N . VAL B 1 105 ? 9.062 19.344 18.141 1 88.94 105 VAL B N 1
ATOM 3492 C CA . VAL B 1 105 ? 9.852 18.125 17.969 1 88.94 105 VAL B CA 1
ATOM 3493 C C . VAL B 1 105 ? 10.852 18 19.109 1 88.94 105 VAL B C 1
ATOM 3495 O O . VAL B 1 105 ? 11.531 16.969 19.234 1 88.94 105 VAL B O 1
ATOM 3498 N N . LYS B 1 106 ? 10.969 18.969 19.922 1 91.31 106 LYS B N 1
ATOM 3499 C CA . LYS B 1 106 ? 11.867 18.922 21.062 1 91.31 106 LYS B CA 1
ATOM 3500 C C . LYS B 1 106 ? 11.203 18.234 22.266 1 91.31 106 LYS B C 1
ATOM 3502 O O . LYS B 1 106 ? 11.82 17.422 22.938 1 91.31 106 LYS B O 1
ATOM 3507 N N . THR B 1 107 ? 9.93 18.625 22.438 1 95.12 107 THR B N 1
ATOM 3508 C CA . THR B 1 107 ? 9.289 18.109 23.641 1 95.12 107 THR B CA 1
ATOM 3509 C C . THR B 1 107 ? 8.086 17.25 23.281 1 95.12 107 THR B C 1
ATOM 3511 O O . THR B 1 107 ? 7.602 16.469 24.125 1 95.12 107 THR B O 1
ATOM 3514 N N . GLY B 1 108 ? 7.578 17.422 22.094 1 96.25 108 GLY B N 1
ATOM 3515 C CA . GLY B 1 108 ? 6.344 16.75 21.719 1 96.25 108 GLY B CA 1
ATOM 3516 C C . GLY B 1 108 ? 5.113 17.359 22.359 1 96.25 108 GLY B C 1
ATOM 3517 O O . GLY B 1 108 ? 3.996 16.875 22.141 1 96.25 108 GLY B O 1
ATOM 3518 N N . GLU B 1 109 ? 5.273 18.344 23.219 1 97.38 109 GLU B N 1
ATOM 3519 C CA . GLU B 1 109 ? 4.172 19.016 23.891 1 97.38 109 GLU B CA 1
ATOM 3520 C C . GLU B 1 109 ? 3.639 20.172 23.062 1 97.38 109 GLU B C 1
ATOM 3522 O O . GLU B 1 109 ? 4.375 20.781 22.281 1 97.38 109 GLU B O 1
ATOM 3527 N N . PRO B 1 110 ? 2.422 20.484 23.219 1 97.44 110 PRO B N 1
ATOM 3528 C CA . PRO B 1 110 ? 1.439 19.938 24.156 1 97.44 110 PRO B CA 1
ATOM 3529 C C . PRO B 1 110 ? 0.741 18.688 23.641 1 97.44 110 PRO B C 1
ATOM 3531 O O . PRO B 1 110 ? -0.15 18.156 24.312 1 97.44 110 PRO B O 1
ATOM 3534 N N . ALA B 1 111 ? 1.091 18.188 22.547 1 98.38 111 ALA B N 1
ATOM 3535 C CA . ALA B 1 111 ? 0.346 17.141 21.859 1 98.38 111 ALA B CA 1
ATOM 3536 C C . ALA B 1 111 ? 0.384 15.836 22.672 1 98.38 111 ALA B C 1
ATOM 3538 O O . ALA B 1 111 ? -0.59 15.078 22.688 1 98.38 111 ALA B O 1
ATOM 3539 N N . ILE B 1 112 ? 1.508 15.57 23.312 1 98.69 112 ILE B N 1
ATOM 3540 C CA . ILE B 1 112 ? 1.584 14.383 24.156 1 98.69 112 ILE B CA 1
ATOM 3541 C C . ILE B 1 112 ? 0.536 14.469 25.25 1 98.69 112 ILE B C 1
ATOM 3543 O O . ILE B 1 112 ? -0.181 13.5 25.516 1 98.69 112 ILE B O 1
ATOM 3547 N N . THR B 1 113 ? 0.459 15.656 25.859 1 98.75 113 THR B N 1
ATOM 3548 C CA . THR B 1 113 ? -0.533 15.867 26.906 1 98.75 113 THR B CA 1
ATOM 3549 C C . THR B 1 113 ? -1.946 15.727 26.359 1 98.75 113 THR B C 1
ATOM 3551 O O . THR B 1 113 ? -2.828 15.172 27.016 1 98.75 113 THR B O 1
ATOM 3554 N N . HIS B 1 114 ? -2.191 16.234 25.188 1 98.81 114 HIS B N 1
ATOM 3555 C CA . HIS B 1 114 ? -3.482 16.047 24.531 1 98.81 114 HIS B CA 1
ATOM 3556 C C . HIS B 1 114 ? -3.836 14.57 24.422 1 98.81 114 HIS B C 1
ATOM 3558 O O . HIS B 1 114 ? -4.949 14.164 24.766 1 98.81 114 HIS B O 1
ATOM 3564 N N . CYS B 1 115 ? -2.906 13.773 23.938 1 98.81 115 CYS B N 1
ATOM 3565 C CA . CYS B 1 115 ? -3.127 12.344 23.766 1 98.81 115 CYS B CA 1
ATOM 3566 C C . CYS B 1 115 ? -3.441 11.672 25.094 1 98.81 115 CYS B C 1
ATOM 3568 O O . CYS B 1 115 ? -4.441 10.961 25.219 1 98.81 115 CYS B O 1
ATOM 3570 N N . LYS B 1 116 ? -2.574 11.914 26.031 1 98.81 116 LYS B N 1
ATOM 3571 C CA . LYS B 1 116 ? -2.742 11.273 27.344 1 98.81 116 LYS B CA 1
ATOM 3572 C C . LYS B 1 116 ? -4.086 11.641 27.969 1 98.81 116 LYS B C 1
ATOM 3574 O O . LYS B 1 116 ? -4.781 10.781 28.5 1 98.81 116 LYS B O 1
ATOM 3579 N N . THR B 1 117 ? -4.414 12.922 27.891 1 98.88 117 THR B N 1
ATOM 3580 C CA . THR B 1 117 ? -5.695 13.391 28.422 1 98.88 117 THR B CA 1
ATOM 3581 C C . THR B 1 117 ? -6.855 12.711 27.703 1 98.88 117 THR B C 1
ATOM 3583 O O . THR B 1 117 ? -7.809 12.258 28.328 1 98.88 117 THR B O 1
ATOM 3586 N N . ALA B 1 118 ? -6.805 12.617 26.391 1 98.94 118 ALA B N 1
ATOM 3587 C CA . ALA B 1 118 ? -7.852 11.977 25.609 1 98.94 118 ALA B CA 1
ATOM 3588 C C . ALA B 1 118 ? -8.023 10.516 26.016 1 98.94 118 ALA B C 1
ATOM 3590 O O . ALA B 1 118 ? -9.141 10.062 26.281 1 98.94 118 ALA B O 1
ATOM 3591 N N . PHE B 1 119 ? -6.922 9.805 26.094 1 98.81 119 PHE B N 1
ATOM 3592 C CA . PHE B 1 119 ? -6.961 8.383 26.422 1 98.81 119 PHE B CA 1
ATOM 3593 C C . PHE B 1 119 ? -7.551 8.164 27.812 1 98.81 119 PHE B C 1
ATOM 3595 O O . PHE B 1 119 ? -8.375 7.266 28.016 1 98.81 119 PHE B O 1
ATOM 3602 N N . GLN B 1 120 ? -7.148 9.008 28.719 1 98.25 120 GLN B N 1
ATOM 3603 C CA . GLN B 1 120 ? -7.656 8.914 30.094 1 98.25 120 GLN B CA 1
ATOM 3604 C C . GLN B 1 120 ? -9.172 9.094 30.125 1 98.25 120 GLN B C 1
ATOM 3606 O O . GLN B 1 120 ? -9.844 8.562 31.016 1 98.25 120 GLN B O 1
ATOM 3611 N N . HIS B 1 121 ? -9.703 9.797 29.25 1 98.56 121 HIS B N 1
ATOM 3612 C CA . HIS B 1 121 ? -11.141 10.047 29.172 1 98.56 121 HIS B CA 1
ATOM 3613 C C . HIS B 1 121 ? -11.805 9.156 28.125 1 98.56 121 HIS B C 1
ATOM 3615 O O . HIS B 1 121 ? -12.875 9.484 27.625 1 98.56 121 HIS B O 1
ATOM 3621 N N . LYS B 1 122 ? -11.07 8.109 27.688 1 98.06 122 LYS B N 1
ATOM 3622 C CA . LYS B 1 122 ? -11.57 7.043 26.812 1 98.06 122 LYS B CA 1
ATOM 3623 C C . LYS B 1 122 ? -11.898 7.578 25.422 1 98.06 122 LYS B C 1
ATOM 3625 O O . LYS B 1 122 ? -12.891 7.168 24.812 1 98.06 122 LYS B O 1
ATOM 3630 N N . LYS B 1 123 ? -11.164 8.531 25.031 1 98.75 123 LYS B N 1
ATOM 3631 C CA . LYS B 1 123 ? -11.305 9.062 23.672 1 98.75 123 LYS B CA 1
ATOM 3632 C C . LYS B 1 123 ? -10.133 8.641 22.797 1 98.75 123 LYS B C 1
ATOM 3634 O O . LYS B 1 123 ? -8.977 8.656 23.234 1 98.75 123 LYS B O 1
ATOM 3639 N N . SER B 1 124 ? -10.398 8.195 21.578 1 98.88 124 SER B N 1
ATOM 3640 C CA . SER B 1 124 ? -9.359 7.875 20.594 1 98.88 124 SER B CA 1
ATOM 3641 C C . SER B 1 124 ? -8.68 9.133 20.078 1 98.88 124 SER B C 1
ATOM 3643 O O . SER B 1 124 ? -9.172 10.25 20.297 1 98.88 124 SER B O 1
ATOM 3645 N N . VAL B 1 125 ? -7.5 8.969 19.484 1 98.94 125 VAL B N 1
ATOM 3646 C CA . VAL B 1 125 ? -6.789 10.102 18.906 1 98.94 125 VAL B CA 1
ATOM 3647 C C . VAL B 1 125 ? -6.312 9.75 17.5 1 98.94 125 VAL B C 1
ATOM 3649 O O . VAL B 1 125 ? -5.82 8.641 17.266 1 98.94 125 VAL B O 1
ATOM 3652 N N . VAL B 1 126 ? -6.547 10.633 16.578 1 98.88 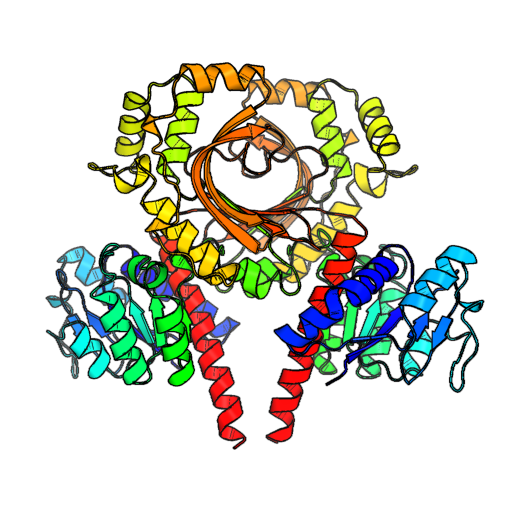126 VAL B N 1
ATOM 3653 C CA . VAL B 1 126 ? -5.887 10.594 15.273 1 98.88 126 VAL B CA 1
ATOM 3654 C C . VAL B 1 126 ? -5.078 11.875 15.07 1 98.88 126 VAL B C 1
ATOM 3656 O O . VAL B 1 126 ? -5.508 12.961 15.477 1 98.88 126 VAL B O 1
ATOM 3659 N N . MET B 1 127 ? -3.896 11.789 14.453 1 98.75 127 MET B N 1
ATOM 3660 C CA . MET B 1 127 ? -3.059 12.984 14.391 1 98.75 127 MET B CA 1
ATOM 3661 C C . MET B 1 127 ? -2.133 12.938 13.18 1 98.75 127 MET B C 1
ATOM 3663 O O . MET B 1 127 ? -1.927 11.867 12.594 1 98.75 127 MET B O 1
ATOM 3667 N N . THR B 1 128 ? -1.589 14.078 12.781 1 97.5 128 THR B N 1
ATOM 3668 C CA . THR B 1 128 ? -0.516 14.203 11.805 1 97.5 128 THR B CA 1
ATOM 3669 C C . THR B 1 128 ? 0.724 14.828 12.438 1 97.5 128 THR B C 1
ATOM 3671 O O . THR B 1 128 ? 1.722 15.07 11.75 1 97.5 128 THR B O 1
ATOM 3674 N N . ASN B 1 129 ? 0.648 15.109 13.742 1 97.38 129 ASN B N 1
ATOM 3675 C CA . ASN B 1 129 ? 1.731 15.727 14.5 1 97.38 129 ASN B CA 1
ATOM 3676 C C . ASN B 1 129 ? 2.881 14.75 14.727 1 97.38 129 ASN B C 1
ATOM 3678 O O . ASN B 1 129 ? 2.758 13.82 15.523 1 97.38 129 ASN B O 1
ATOM 3682 N N . LYS B 1 130 ? 4.008 15.016 14.109 1 96.5 130 LYS B N 1
ATOM 3683 C CA . LYS B 1 130 ? 5.125 14.07 14.141 1 96.5 130 LYS B CA 1
ATOM 3684 C C . LYS B 1 130 ? 5.828 14.086 15.492 1 96.5 130 LYS B C 1
ATOM 3686 O O . LYS B 1 130 ? 6.449 13.102 15.883 1 96.5 130 LYS B O 1
ATOM 3691 N N . GLY B 1 131 ? 5.773 15.188 16.234 1 96.56 131 GLY B N 1
ATOM 3692 C CA . GLY B 1 131 ? 6.496 15.359 17.484 1 96.56 131 GLY B CA 1
ATOM 3693 C C . GLY B 1 131 ? 6.227 14.25 18.484 1 96.56 131 GLY B C 1
ATOM 3694 O O . GLY B 1 131 ? 7.129 13.484 18.828 1 96.56 131 GLY B O 1
ATOM 3695 N N . PRO B 1 132 ? 4.93 14.133 18.875 1 97.94 132 PRO B N 1
ATOM 3696 C CA . PRO B 1 132 ? 4.605 13.102 19.875 1 97.94 132 PRO B CA 1
ATOM 3697 C C . PRO B 1 132 ? 4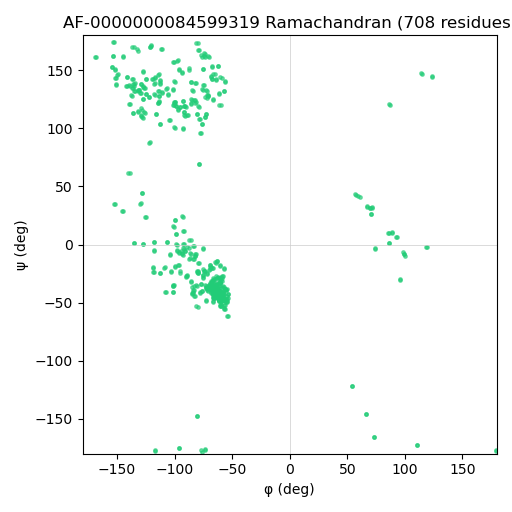.941 11.688 19.391 1 97.94 132 PRO B C 1
ATOM 3699 O O . PRO B 1 132 ? 5.367 10.852 20.188 1 97.94 132 PRO B O 1
ATOM 3702 N N . ILE B 1 133 ? 4.816 11.406 18.125 1 98.19 133 ILE B N 1
ATOM 3703 C CA . ILE B 1 133 ? 5.016 10.055 17.594 1 98.19 133 ILE B CA 1
ATOM 3704 C C . ILE B 1 133 ? 6.508 9.742 17.531 1 98.19 133 ILE B C 1
ATOM 3706 O O . ILE B 1 133 ? 6.926 8.625 17.844 1 98.19 133 ILE B O 1
ATOM 3710 N N . ALA B 1 134 ? 7.297 10.703 17.141 1 97.75 134 ALA B N 1
ATOM 3711 C CA . ALA B 1 134 ? 8.742 10.508 17.078 1 97.75 134 ALA B CA 1
ATOM 3712 C C . ALA B 1 134 ? 9.328 10.352 18.484 1 97.75 134 ALA B C 1
ATOM 3714 O O . ALA B 1 134 ? 10.305 9.617 18.672 1 97.75 134 ALA B O 1
ATOM 3715 N N . LEU B 1 135 ? 8.711 11.008 19.5 1 97.38 135 LEU B N 1
ATOM 3716 C CA . LEU B 1 135 ? 9.359 11.117 20.797 1 97.38 135 LEU B CA 1
ATOM 3717 C C . LEU B 1 135 ? 8.75 10.141 21.797 1 97.38 135 LEU B C 1
ATOM 3719 O O . LEU B 1 135 ? 9.414 9.719 22.75 1 97.38 135 LEU B O 1
ATOM 3723 N N . ALA B 1 136 ? 7.449 9.703 21.531 1 97.88 136 ALA B N 1
ATOM 3724 C CA . ALA B 1 136 ? 6.77 8.992 22.609 1 97.88 136 ALA B CA 1
ATOM 3725 C C . ALA B 1 136 ? 5.859 7.898 22.062 1 97.88 136 ALA B C 1
ATOM 3727 O O . ALA B 1 136 ? 4.879 7.512 22.703 1 97.88 136 ALA B O 1
ATOM 3728 N N . LEU B 1 137 ? 6.145 7.348 20.969 1 98.25 137 LEU B N 1
ATOM 3729 C CA . LEU B 1 137 ? 5.258 6.41 20.297 1 98.25 137 LEU B CA 1
ATOM 3730 C C . LEU B 1 137 ? 4.918 5.234 21.203 1 98.25 137 LEU B C 1
ATOM 3732 O O . LEU B 1 137 ? 3.74 4.922 21.406 1 98.25 137 LEU B O 1
ATOM 3736 N N . LYS B 1 138 ? 5.859 4.57 21.781 1 97.62 138 LYS B N 1
ATOM 3737 C CA . LYS B 1 138 ? 5.641 3.369 22.578 1 97.62 138 LYS B CA 1
ATOM 3738 C C . LYS B 1 138 ? 4.754 3.666 23.781 1 97.62 138 LYS B C 1
ATOM 3740 O O . LYS B 1 138 ? 3.852 2.891 24.094 1 97.62 138 LYS B O 1
ATOM 3745 N N . GLU B 1 139 ? 5.066 4.738 24.422 1 98.06 139 GLU B N 1
ATOM 3746 C CA . GLU B 1 139 ? 4.262 5.145 25.562 1 98.06 139 GLU B CA 1
ATOM 3747 C C . GLU B 1 139 ? 2.816 5.402 25.156 1 98.06 139 GLU B C 1
ATOM 3749 O O . GLU B 1 139 ? 1.887 4.938 25.828 1 98.06 139 GLU B O 1
ATOM 3754 N N . LEU B 1 140 ? 2.646 6.117 24.125 1 98.69 140 LEU B N 1
ATOM 3755 C CA . LEU B 1 140 ? 1.307 6.477 23.672 1 98.69 140 LEU B CA 1
ATOM 3756 C C . LEU B 1 140 ? 0.537 5.242 23.219 1 98.69 140 LEU B C 1
ATOM 3758 O O . LEU B 1 140 ? -0.652 5.102 23.5 1 98.69 140 LEU B O 1
ATOM 3762 N N . GLU B 1 141 ? 1.196 4.375 22.5 1 98.44 141 GLU B N 1
ATOM 3763 C CA . GLU B 1 141 ? 0.547 3.141 22.062 1 98.44 141 GLU B CA 1
ATOM 3764 C C . GLU B 1 141 ? 0.133 2.287 23.266 1 98.44 141 GLU B C 1
ATOM 3766 O O . GLU B 1 141 ? -0.953 1.703 23.266 1 98.44 141 GLU B O 1
ATOM 3771 N N . SER B 1 142 ? 1.013 2.143 24.219 1 98.19 142 SER B N 1
ATOM 3772 C CA . SER B 1 142 ? 0.706 1.379 25.422 1 98.19 142 SER B CA 1
ATOM 3773 C C . SER B 1 142 ? -0.499 1.961 26.156 1 98.19 142 SER B C 1
ATOM 3775 O O . SER B 1 142 ? -1.395 1.224 26.578 1 98.19 142 SER B O 1
ATOM 3777 N N . LEU B 1 143 ? -0.521 3.242 26.297 1 98.44 143 LEU B N 1
ATOM 3778 C CA . LEU B 1 143 ? -1.618 3.912 26.984 1 98.44 143 LEU B CA 1
ATOM 3779 C C . LEU B 1 143 ? -2.928 3.738 26.219 1 98.44 143 LEU B C 1
ATOM 3781 O O . LEU B 1 143 ? -3.982 3.541 26.828 1 98.44 143 LEU B O 1
ATOM 3785 N N . ALA B 1 144 ? -2.879 3.889 24.891 1 98.56 144 ALA B N 1
ATOM 3786 C CA . ALA B 1 144 ? -4.074 3.678 24.078 1 98.56 144 ALA B CA 1
ATOM 3787 C C . ALA B 1 144 ? -4.629 2.27 24.281 1 98.56 144 ALA B C 1
ATOM 3789 O O . ALA B 1 144 ? -5.832 2.088 24.453 1 98.56 144 ALA B O 1
ATOM 3790 N N . LYS B 1 145 ? -3.738 1.298 24.25 1 97.19 145 LYS B N 1
ATOM 3791 C CA . LYS B 1 145 ? -4.125 -0.096 24.453 1 97.19 145 LYS B CA 1
ATOM 3792 C C . LYS B 1 145 ? -4.746 -0.307 25.828 1 97.19 145 LYS B C 1
ATOM 3794 O O . LYS B 1 145 ? -5.785 -0.96 25.953 1 97.19 145 LYS B O 1
ATOM 3799 N N . GLU B 1 146 ? -4.121 0.244 26.797 1 97.5 146 GLU B N 1
ATOM 3800 C CA . GLU B 1 146 ? -4.582 0.102 28.172 1 97.5 146 GLU B CA 1
ATOM 3801 C C . GLU B 1 146 ? -5.98 0.689 28.344 1 97.5 146 GLU B C 1
ATOM 3803 O O . GLU B 1 146 ? -6.766 0.202 29.156 1 97.5 146 GLU B O 1
ATOM 3808 N N . ASN B 1 147 ? -6.277 1.671 27.625 1 97.5 147 ASN B N 1
ATOM 3809 C CA . ASN B 1 147 ? -7.566 2.344 27.75 1 97.5 147 ASN B CA 1
ATOM 3810 C C . ASN B 1 147 ? -8.555 1.864 26.688 1 97.5 147 ASN B C 1
ATOM 3812 O O . ASN B 1 147 ? -9.656 2.395 26.594 1 97.5 147 ASN B O 1
ATOM 3816 N N . ASN B 1 148 ? -8.109 0.923 25.812 1 96.38 148 ASN B N 1
ATOM 3817 C CA . ASN B 1 148 ? -8.93 0.34 24.766 1 96.38 148 ASN B CA 1
ATOM 3818 C C . ASN B 1 148 ? -9.422 1.405 23.781 1 96.38 148 ASN B C 1
ATOM 3820 O O . ASN B 1 148 ? -10.617 1.456 23.469 1 96.38 148 ASN B O 1
ATOM 3824 N N . VAL B 1 149 ? -8.562 2.303 23.453 1 98 149 VAL B N 1
ATOM 3825 C CA . VAL B 1 149 ? -8.883 3.34 22.469 1 98 149 VAL B CA 1
ATOM 3826 C C . VAL B 1 149 ? -7.918 3.254 21.297 1 98 149 VAL B C 1
ATOM 3828 O O . VAL B 1 149 ? -6.945 2.496 21.328 1 98 149 VAL B O 1
ATOM 3831 N N . PHE B 1 150 ? -8.195 4.031 20.219 1 98.5 150 PHE B N 1
ATOM 3832 C CA . PHE B 1 150 ? -7.48 3.979 18.953 1 98.5 150 PHE B CA 1
ATOM 3833 C C . PHE B 1 150 ? -6.492 5.133 18.844 1 98.5 150 PHE B C 1
ATOM 3835 O O . PHE B 1 150 ? -6.797 6.262 19.234 1 98.5 150 PHE B O 1
ATOM 3842 N N . LEU B 1 151 ? -5.297 4.879 18.438 1 98.88 151 LEU B N 1
ATOM 3843 C CA . LEU B 1 151 ? -4.309 5.883 18.062 1 98.88 151 LEU B CA 1
ATOM 3844 C C . LEU B 1 151 ? -3.938 5.766 16.594 1 98.88 151 LEU B C 1
ATOM 3846 O O . LEU B 1 151 ? -3.383 4.75 16.172 1 98.88 151 LEU B O 1
ATOM 3850 N N . GLY B 1 152 ? -4.293 6.742 15.781 1 98.81 152 GLY B N 1
ATOM 3851 C CA . GLY B 1 152 ? -3.926 6.805 14.375 1 98.81 152 GLY B CA 1
ATOM 3852 C C . GLY B 1 152 ? -2.967 7.938 14.062 1 98.81 152 GLY B C 1
ATOM 3853 O O . GLY B 1 152 ? -3.119 9.047 14.57 1 98.81 152 GLY B O 1
ATOM 3854 N N . TYR B 1 153 ? -1.982 7.688 13.227 1 98.81 153 TYR B N 1
ATOM 3855 C CA . TYR B 1 153 ? -0.966 8.695 12.961 1 98.81 153 TYR B CA 1
ATOM 3856 C C . TYR B 1 153 ? -0.365 8.508 11.57 1 98.81 153 TYR B C 1
ATOM 3858 O O . TYR B 1 153 ? 0.829 8.742 11.367 1 98.81 153 TYR B O 1
ATOM 3866 N N . GLU B 1 154 ? -1.117 8.086 10.586 1 98.62 154 GLU B N 1
ATOM 3867 C CA . GLU B 1 154 ? -0.68 7.832 9.219 1 98.62 154 GLU B CA 1
ATOM 3868 C C . GLU B 1 154 ? -0.009 9.062 8.617 1 98.62 154 GLU B C 1
ATOM 3870 O O . GLU B 1 154 ? 1.009 8.945 7.934 1 98.62 154 GLU B O 1
ATOM 3875 N N . GLY B 1 155 ? -0.523 10.203 8.906 1 98.12 155 GLY B N 1
ATOM 3876 C CA . GLY B 1 155 ? -0.102 11.422 8.234 1 98.12 155 GLY B CA 1
ATOM 3877 C C . GLY B 1 155 ? 1.246 11.93 8.711 1 98.12 155 GLY B C 1
ATOM 3878 O O . GLY B 1 155 ? 1.769 12.906 8.18 1 98.12 155 GLY B O 1
ATOM 3879 N N . THR B 1 156 ? 1.83 11.25 9.711 1 98.19 156 THR B N 1
ATOM 3880 C CA . THR B 1 156 ? 3.088 11.727 10.273 1 98.19 156 THR B CA 1
ATOM 3881 C C . THR B 1 156 ? 4.246 11.453 9.32 1 98.19 156 THR B C 1
ATOM 3883 O O . THR B 1 156 ? 5.305 12.078 9.422 1 98.19 156 THR B O 1
ATOM 3886 N N . VAL B 1 157 ? 4.07 10.5 8.461 1 98.56 157 VAL B N 1
ATOM 3887 C CA . VAL B 1 157 ? 5.074 10.188 7.449 1 98.56 157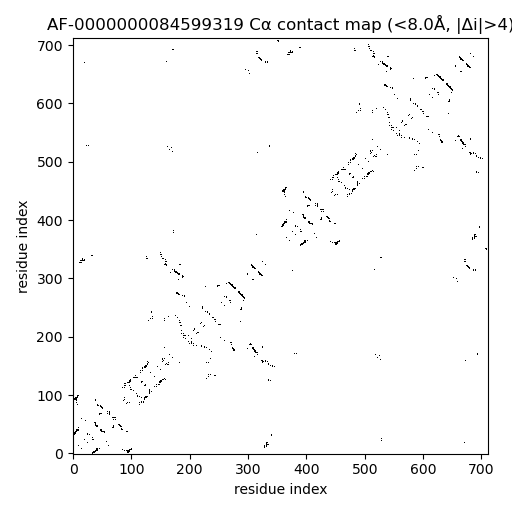 VAL B CA 1
ATOM 3888 C C . VAL B 1 157 ? 4.422 10.164 6.066 1 98.56 157 VAL B C 1
ATOM 3890 O O . VAL B 1 157 ? 3.586 9.312 5.777 1 98.56 157 VAL B O 1
ATOM 3893 N N . MET B 1 158 ? 4.719 11.133 5.223 1 97.94 158 MET B N 1
ATOM 3894 C CA . MET B 1 158 ? 4.34 11.242 3.818 1 97.94 158 MET B CA 1
ATOM 3895 C C . MET B 1 158 ? 2.85 11.539 3.68 1 97.94 158 MET B C 1
ATOM 3897 O O . MET B 1 158 ? 2.201 11.055 2.752 1 97.94 158 MET B O 1
ATOM 3901 N N . SER B 1 159 ? 2.26 12.227 4.578 1 95.81 159 SER B N 1
ATOM 3902 C CA . SER B 1 159 ? 0.912 12.773 4.457 1 95.81 159 SER B CA 1
ATOM 3903 C C . SER B 1 159 ? -0.099 11.688 4.113 1 95.81 159 SER B C 1
ATOM 3905 O O . SER B 1 159 ? -0.194 10.672 4.812 1 95.81 159 SER B O 1
ATOM 3907 N N . GLY B 1 160 ? -0.802 11.859 2.973 1 96.88 160 GLY B N 1
ATOM 3908 C CA . GLY B 1 160 ? -1.863 10.945 2.592 1 96.88 160 GLY B CA 1
ATOM 3909 C C . GLY B 1 160 ? -1.351 9.688 1.913 1 96.88 160 GLY B C 1
ATOM 3910 O O . GLY B 1 160 ? -2.119 8.758 1.644 1 96.88 160 GLY B O 1
ATOM 3911 N N . THR B 1 161 ? -0.098 9.594 1.586 1 98.19 161 THR B N 1
ATOM 3912 C CA . THR B 1 161 ? 0.521 8.375 1.083 1 98.19 161 THR B CA 1
ATOM 3913 C C . THR B 1 161 ? 0.647 7.336 2.193 1 98.19 161 THR B C 1
ATOM 3915 O O . THR B 1 161 ? 1.138 7.641 3.281 1 98.19 161 THR B O 1
ATOM 3918 N N . PRO B 1 162 ? 0.165 6.152 1.93 1 98.62 162 PRO B N 1
ATOM 3919 C CA . PRO B 1 162 ? 0.039 5.203 3.035 1 98.62 162 PRO B CA 1
ATOM 3920 C C . PRO B 1 162 ? 1.367 4.547 3.402 1 98.62 162 PRO B C 1
ATOM 3922 O O . PRO B 1 162 ? 1.49 3.318 3.348 1 98.62 162 PRO B O 1
ATOM 3925 N N . SER B 1 163 ? 2.279 5.309 3.961 1 98.69 163 SER B N 1
ATOM 3926 C CA . SER B 1 163 ? 3.637 4.848 4.238 1 98.69 163 SER B CA 1
ATOM 3927 C C . SER B 1 163 ? 3.689 4.016 5.512 1 98.69 163 SER B C 1
ATOM 3929 O O . SER B 1 163 ? 4.625 3.24 5.715 1 98.69 163 SER B O 1
ATOM 3931 N N . LEU B 1 164 ? 2.723 4.215 6.426 1 98.75 164 LEU B N 1
ATOM 3932 C CA . LEU B 1 164 ? 2.73 3.459 7.672 1 98.75 164 LEU B CA 1
ATOM 3933 C C . LEU B 1 164 ? 1.729 2.311 7.617 1 98.75 164 LEU B C 1
ATOM 3935 O O . LEU B 1 164 ? 2.004 1.217 8.117 1 98.75 164 LEU B O 1
ATOM 3939 N N . ARG B 1 165 ? 0.618 2.537 6.969 1 98.38 165 ARG B N 1
ATOM 3940 C CA . ARG B 1 165 ? -0.438 1.53 6.926 1 98.38 165 ARG B CA 1
ATOM 3941 C C . ARG B 1 165 ? -0.096 0.418 5.941 1 98.38 165 ARG B C 1
ATOM 3943 O O . ARG B 1 165 ? -0.434 -0.745 6.168 1 98.38 165 ARG B O 1
ATOM 3950 N N . LEU B 1 166 ? 0.59 0.71 4.809 1 98.62 166 LEU B N 1
ATOM 3951 C CA . LEU B 1 166 ? 0.881 -0.282 3.781 1 98.62 166 LEU B CA 1
ATOM 3952 C C . LEU B 1 166 ? 1.636 -1.47 4.371 1 98.62 166 LEU B C 1
ATOM 3954 O O . LEU B 1 166 ? 1.174 -2.609 4.285 1 98.62 166 LEU B O 1
ATOM 3958 N N . PRO B 1 167 ? 2.777 -1.208 5.023 1 98.25 167 PRO B N 1
ATOM 3959 C CA . PRO B 1 167 ? 3.504 -2.373 5.531 1 98.25 167 PRO B CA 1
ATOM 3960 C C . PRO B 1 167 ? 2.713 -3.15 6.582 1 98.25 167 PRO B C 1
ATOM 3962 O O . PRO B 1 167 ? 2.84 -4.375 6.676 1 98.25 167 PRO B O 1
ATOM 3965 N N . LYS B 1 168 ? 1.841 -2.506 7.344 1 96.44 168 LYS B N 1
ATOM 3966 C CA . LYS B 1 168 ? 1.108 -3.135 8.438 1 96.44 168 LYS B CA 1
ATOM 3967 C C . LYS B 1 168 ? -0.02 -4.016 7.91 1 96.44 168 LYS B C 1
ATOM 3969 O O . LYS B 1 168 ? -0.395 -5.004 8.547 1 96.44 168 LYS B O 1
ATOM 3974 N N . THR B 1 169 ? -0.531 -3.65 6.734 1 96.94 169 THR B N 1
ATOM 3975 C CA . THR B 1 169 ? -1.738 -4.336 6.285 1 96.94 169 THR B CA 1
ATOM 3976 C C . THR B 1 169 ? -1.451 -5.188 5.051 1 96.94 169 THR B C 1
ATOM 3978 O O . THR B 1 169 ? -2.164 -6.152 4.777 1 96.94 169 THR B O 1
ATOM 3981 N N . THR B 1 170 ? -0.406 -4.824 4.305 1 98.19 170 THR B N 1
ATOM 3982 C CA . THR B 1 170 ? -0.265 -5.461 2.998 1 98.19 170 THR B CA 1
ATOM 3983 C C . THR B 1 170 ? 1.036 -6.254 2.922 1 98.19 170 THR B C 1
ATOM 3985 O O . THR B 1 170 ? 1.273 -6.977 1.952 1 98.19 170 THR B O 1
ATOM 3988 N N . LEU B 1 171 ? 1.889 -6.176 3.955 1 97.75 171 LEU B N 1
ATOM 3989 C CA . LEU B 1 171 ? 3.164 -6.883 3.92 1 97.75 171 LEU B CA 1
ATOM 3990 C C . LEU B 1 171 ? 3.316 -7.789 5.137 1 97.75 171 LEU B C 1
ATOM 3992 O O . LEU B 1 171 ? 4.434 -8.07 5.574 1 97.75 171 LEU B O 1
ATOM 3996 N N . ILE B 1 172 ? 2.17 -8.172 5.715 1 96.25 172 ILE B N 1
ATOM 3997 C CA . ILE B 1 172 ? 2.162 -9.031 6.895 1 96.25 172 ILE B CA 1
ATOM 3998 C C . ILE B 1 172 ? 2.926 -10.32 6.598 1 96.25 172 ILE B C 1
ATOM 4000 O O . ILE B 1 172 ? 2.777 -10.898 5.52 1 96.25 172 ILE B O 1
ATOM 4004 N N . GLY B 1 173 ? 3.686 -10.797 7.566 1 94.75 173 GLY B N 1
ATOM 4005 C CA . GLY B 1 173 ? 4.477 -12.008 7.418 1 94.75 173 GLY B CA 1
ATOM 4006 C C . GLY B 1 173 ? 5.914 -11.734 7.012 1 94.75 173 GLY B C 1
ATOM 4007 O O . GLY B 1 173 ? 6.816 -12.508 7.344 1 94.75 173 GLY B O 1
ATOM 4008 N N . ASN B 1 174 ? 6.18 -10.609 6.246 1 96.69 174 ASN B N 1
ATOM 4009 C CA . ASN B 1 174 ? 7.531 -10.219 5.863 1 96.69 174 ASN B CA 1
ATOM 4010 C C . ASN B 1 174 ? 8.344 -9.758 7.07 1 96.69 174 ASN B C 1
ATOM 4012 O O . ASN B 1 174 ? 7.797 -9.156 8 1 96.69 174 ASN B O 1
ATOM 4016 N N . LYS B 1 175 ? 9.594 -10.086 7 1 95.25 175 LYS B N 1
ATOM 4017 C CA . LYS B 1 175 ? 10.562 -9.305 7.766 1 95.25 175 LYS B CA 1
ATOM 4018 C C . LYS B 1 175 ? 11.102 -8.133 6.945 1 95.25 175 LYS B C 1
ATOM 4020 O O . LYS B 1 175 ? 11.664 -8.336 5.867 1 95.25 175 LYS B O 1
ATOM 4025 N N . ILE B 1 176 ? 10.883 -6.957 7.387 1 97.5 176 ILE B N 1
ATOM 4026 C CA . ILE B 1 176 ? 11.43 -5.762 6.75 1 97.5 176 ILE B CA 1
ATOM 4027 C C . ILE B 1 176 ? 12.766 -5.406 7.383 1 97.5 176 ILE B C 1
ATOM 4029 O O . ILE B 1 176 ? 12.82 -4.996 8.547 1 97.5 176 ILE B O 1
ATOM 4033 N N . THR B 1 177 ? 13.836 -5.504 6.613 1 97.94 177 THR B N 1
ATOM 4034 C CA . THR B 1 177 ? 15.172 -5.344 7.18 1 97.94 177 THR B CA 1
ATOM 4035 C C . THR B 1 177 ? 15.711 -3.939 6.918 1 97.94 177 THR B C 1
ATOM 4037 O O . THR B 1 177 ? 16.672 -3.512 7.547 1 97.94 177 THR B O 1
ATOM 4040 N N . LYS B 1 178 ? 15.133 -3.279 5.965 1 98.38 178 LYS B N 1
ATOM 4041 C CA . LYS B 1 178 ? 15.586 -1.939 5.598 1 98.38 178 LYS B CA 1
ATOM 4042 C C . LYS B 1 178 ? 14.438 -1.106 5.039 1 98.38 178 LYS B C 1
ATOM 4044 O O . LYS B 1 178 ? 13.578 -1.623 4.316 1 98.38 178 LYS B O 1
ATOM 4049 N N . ILE B 1 179 ? 14.383 0.131 5.457 1 98.75 179 ILE B N 1
ATOM 4050 C CA . ILE B 1 179 ? 13.523 1.143 4.855 1 98.75 179 ILE B CA 1
ATOM 4051 C C . ILE B 1 179 ? 14.367 2.318 4.367 1 98.75 179 ILE B C 1
ATOM 4053 O O . ILE B 1 179 ? 15.227 2.814 5.094 1 98.75 179 ILE B O 1
ATOM 4057 N N . SER B 1 180 ? 14.219 2.691 3.121 1 98.44 180 SER B N 1
ATOM 4058 C CA . SER B 1 180 ? 14.859 3.863 2.531 1 98.44 180 SER B CA 1
ATOM 4059 C C . SER B 1 180 ? 13.836 4.77 1.852 1 98.44 180 SER B C 1
ATOM 4061 O O . SER B 1 180 ? 12.953 4.289 1.14 1 98.44 180 SER B O 1
ATOM 4063 N N . GLY B 1 181 ? 14.008 6.074 2.109 1 98.25 181 GLY B N 1
ATOM 4064 C CA . GLY B 1 181 ? 12.984 6.93 1.525 1 98.25 181 GLY B CA 1
ATOM 4065 C C . GLY B 1 181 ? 13.492 8.328 1.206 1 98.25 181 GLY B C 1
ATOM 4066 O O . GLY B 1 181 ? 14.438 8.805 1.832 1 98.25 181 GLY B O 1
ATOM 4067 N N . ILE B 1 182 ? 13.008 8.875 0.093 1 98 182 ILE B N 1
ATOM 4068 C CA . ILE B 1 182 ? 12.977 10.32 -0.13 1 98 182 ILE B CA 1
ATOM 4069 C C . ILE B 1 182 ? 11.812 10.938 0.65 1 98 182 ILE B C 1
ATOM 4071 O O . ILE B 1 182 ? 10.688 10.984 0.158 1 98 182 ILE B O 1
ATOM 4075 N N . LEU B 1 183 ? 12.102 11.461 1.866 1 98.19 183 LEU B N 1
ATOM 4076 C CA . LEU B 1 183 ? 11.062 11.766 2.842 1 98.19 183 LEU B CA 1
ATOM 4077 C C . LEU B 1 183 ? 10.852 13.273 2.955 1 98.19 183 LEU B C 1
ATOM 4079 O O . LEU B 1 183 ? 10.125 13.734 3.842 1 98.19 183 LEU B O 1
ATOM 4083 N N . ASN B 1 184 ? 11.57 13.977 2.17 1 96.19 184 ASN B N 1
ATOM 4084 C CA . ASN B 1 184 ? 11.469 15.43 2.107 1 96.19 184 ASN B CA 1
ATOM 4085 C C . ASN B 1 184 ? 11.461 15.93 0.667 1 96.19 184 ASN B C 1
ATOM 4087 O O . ASN B 1 184 ? 12.492 15.891 -0.01 1 96.19 184 ASN B O 1
ATOM 4091 N N . GLY B 1 185 ? 10.359 16.484 0.248 1 95.25 185 GLY B N 1
ATOM 4092 C CA . GLY B 1 185 ? 10.211 16.922 -1.134 1 95.25 185 GLY B CA 1
ATOM 4093 C C . GLY B 1 185 ? 11.086 18.109 -1.486 1 95.25 185 GLY B C 1
ATOM 4094 O O . GLY B 1 185 ? 11.547 18.234 -2.623 1 95.25 185 GLY B O 1
ATOM 4095 N N . THR B 1 186 ? 11.328 18.984 -0.544 1 95.94 186 THR B N 1
ATOM 4096 C CA . THR B 1 186 ? 12.133 20.172 -0.76 1 95.94 186 THR B CA 1
ATOM 4097 C C . THR B 1 186 ? 13.547 19.797 -1.198 1 95.94 186 THR B C 1
ATOM 4099 O O . THR B 1 186 ? 14.031 20.297 -2.217 1 95.94 186 THR B O 1
ATOM 4102 N N . THR B 1 187 ? 14.18 18.953 -0.451 1 97.06 187 THR B N 1
ATOM 4103 C CA . THR B 1 187 ? 15.547 18.578 -0.785 1 97.06 187 THR B CA 1
ATOM 4104 C C . THR B 1 187 ? 15.594 17.797 -2.092 1 97.06 187 THR B C 1
ATOM 4106 O O . THR B 1 187 ? 16.547 17.906 -2.857 1 97.06 187 THR B O 1
ATOM 4109 N N . ASN B 1 188 ? 14.578 17 -2.303 1 95.94 188 ASN B N 1
ATOM 4110 C CA . ASN B 1 188 ? 14.555 16.25 -3.561 1 95.94 188 ASN B CA 1
ATOM 4111 C C . ASN B 1 188 ? 14.445 17.188 -4.758 1 95.94 188 ASN B C 1
ATOM 4113 O O . ASN B 1 188 ? 15.102 16.969 -5.781 1 95.94 188 ASN B O 1
ATOM 4117 N N . TYR B 1 189 ? 13.648 18.188 -4.617 1 95.81 189 TYR B N 1
ATOM 4118 C CA . TYR B 1 189 ? 13.531 19.203 -5.656 1 95.81 189 TYR B CA 1
ATOM 4119 C C . TYR B 1 189 ? 14.867 19.906 -5.887 1 95.81 189 TYR B C 1
ATOM 4121 O O . TYR B 1 189 ? 15.289 20.094 -7.031 1 95.81 189 TYR B O 1
ATOM 4129 N N . MET B 1 190 ? 15.445 20.297 -4.859 1 96.88 190 MET B N 1
ATOM 4130 C CA . MET B 1 190 ? 16.719 21.016 -4.941 1 96.88 190 MET B CA 1
ATOM 4131 C C . MET B 1 190 ? 17.781 20.172 -5.633 1 96.88 190 MET B C 1
ATOM 4133 O O . MET B 1 190 ? 18.5 20.656 -6.504 1 96.88 190 MET B O 1
ATOM 4137 N N . ILE B 1 191 ? 17.891 18.891 -5.238 1 96.19 191 ILE B N 1
ATOM 4138 C CA . ILE B 1 191 ? 18.875 18 -5.852 1 96.19 191 ILE B CA 1
ATOM 4139 C C . ILE B 1 191 ? 18.594 17.875 -7.348 1 96.19 191 ILE B C 1
ATOM 4141 O O . ILE B 1 191 ? 19.516 17.906 -8.164 1 96.19 191 ILE B O 1
ATOM 4145 N N . THR B 1 192 ? 17.281 17.75 -7.637 1 93.06 192 THR B N 1
ATOM 4146 C CA . THR B 1 192 ? 16.875 17.656 -9.039 1 93.06 192 THR B CA 1
ATOM 4147 C C . THR B 1 192 ? 17.328 18.891 -9.812 1 93.06 192 THR B C 1
ATOM 4149 O O . THR B 1 192 ? 17.844 18.766 -10.93 1 93.06 192 THR B O 1
ATOM 4152 N N . GLN B 1 193 ? 17.203 20.078 -9.242 1 94.56 193 GLN B N 1
ATOM 4153 C CA . GLN B 1 193 ? 17.641 21.312 -9.875 1 94.56 193 GLN B CA 1
ATOM 4154 C C . GLN B 1 193 ? 19.156 21.391 -9.953 1 94.56 193 GLN B C 1
ATOM 4156 O O . GLN B 1 193 ? 19.703 21.844 -10.961 1 94.56 193 GLN B O 1
ATOM 4161 N N . MET B 1 194 ? 19.797 20.922 -8.969 1 95 194 MET B N 1
ATOM 4162 C CA . MET B 1 194 ? 21.266 20.938 -8.945 1 95 194 MET B CA 1
ATOM 4163 C C . MET B 1 194 ? 21.828 20 -10.008 1 95 194 MET B C 1
ATOM 4165 O O . MET B 1 194 ? 22.859 20.281 -10.602 1 95 194 MET B O 1
ATOM 4169 N N . GLU B 1 195 ? 21.172 18.906 -10.172 1 92.12 195 GLU B N 1
ATOM 4170 C CA . GLU B 1 195 ? 21.562 17.984 -11.234 1 92.12 195 GLU B CA 1
ATOM 4171 C C . GLU B 1 195 ? 21.484 18.656 -12.602 1 92.12 195 GLU B C 1
ATOM 4173 O O . GLU B 1 195 ? 22.219 18.281 -13.523 1 92.12 195 GLU B O 1
ATOM 4178 N N . LYS B 1 196 ? 20.609 19.625 -12.719 1 90.25 196 LYS B N 1
ATOM 4179 C CA . LYS B 1 196 ? 20.453 20.359 -13.969 1 90.25 196 LYS B CA 1
ATOM 4180 C C . LYS B 1 196 ? 21.5 21.469 -14.094 1 90.25 196 LYS B C 1
ATOM 4182 O O . LYS B 1 196 ? 21.547 22.172 -15.102 1 90.25 196 LYS B O 1
ATOM 4187 N N . GLY B 1 197 ? 22.219 21.734 -13.047 1 91.38 197 GLY B N 1
ATOM 4188 C CA . GLY B 1 197 ? 23.312 22.688 -13.141 1 91.38 197 GLY B CA 1
ATOM 4189 C C . GLY B 1 197 ? 23.141 23.891 -12.234 1 91.38 197 GLY B C 1
ATOM 4190 O O . GLY B 1 197 ? 24.031 24.734 -12.141 1 91.38 197 GLY B O 1
ATOM 4191 N N . PHE B 1 198 ? 22.062 23.953 -11.539 1 94.12 198 PHE B N 1
ATOM 4192 C CA . PHE B 1 198 ? 21.828 25.078 -10.648 1 94.12 198 PHE B CA 1
ATOM 4193 C C . PHE B 1 198 ? 22.688 24.953 -9.391 1 94.12 198 PHE B C 1
ATOM 4195 O O . PHE B 1 198 ? 23.047 23.859 -8.984 1 94.12 198 PHE B O 1
ATOM 4202 N N . SER B 1 199 ? 23.047 26.109 -8.805 1 94.88 199 SER B N 1
ATOM 4203 C CA . SER B 1 199 ? 23.734 26.094 -7.516 1 94.88 199 SER B CA 1
ATOM 4204 C C . SER B 1 199 ? 22.781 25.75 -6.379 1 94.88 199 SER B C 1
ATOM 4206 O O . SER B 1 199 ? 21.562 25.797 -6.547 1 94.88 199 SER B O 1
ATOM 4208 N N . TYR B 1 200 ? 23.391 25.406 -5.258 1 95.56 200 TYR B N 1
ATOM 4209 C CA . TYR B 1 200 ? 22.625 25.172 -4.043 1 95.56 200 TYR B CA 1
ATOM 4210 C C . TYR B 1 200 ? 21.734 26.375 -3.725 1 95.56 200 TYR B C 1
ATOM 4212 O O . TYR B 1 200 ? 20.547 26.234 -3.475 1 95.56 200 TYR B O 1
ATOM 4220 N N . GLU B 1 201 ? 22.266 27.547 -3.805 1 96.19 201 GLU B N 1
ATOM 4221 C CA . GLU B 1 201 ? 21.562 28.781 -3.453 1 96.19 201 GLU B CA 1
ATOM 4222 C C . GLU B 1 201 ? 20.406 29.047 -4.41 1 96.19 201 GLU B C 1
ATOM 4224 O O . GLU B 1 201 ? 19.312 29.422 -3.979 1 96.19 201 GLU B O 1
ATOM 4229 N N . SER B 1 202 ? 20.703 28.875 -5.613 1 96.5 202 SER B N 1
ATOM 4230 C CA . SER B 1 202 ? 19.672 29.094 -6.617 1 96.5 202 SER B CA 1
ATOM 4231 C C . SER B 1 202 ? 18.531 28.094 -6.48 1 96.5 202 SER B C 1
ATOM 4233 O O . SER B 1 202 ? 17.359 28.438 -6.641 1 96.5 202 SER B O 1
ATOM 4235 N N . ALA B 1 203 ? 18.922 26.859 -6.27 1 96.44 203 ALA B N 1
ATOM 4236 C CA . ALA B 1 203 ? 17.922 25.812 -6.074 1 96.44 203 ALA B CA 1
ATOM 4237 C C . ALA B 1 203 ? 17.062 26.094 -4.852 1 96.44 203 ALA B C 1
ATOM 4239 O O . ALA B 1 203 ? 15.836 25.938 -4.898 1 96.44 203 ALA B O 1
ATOM 4240 N N . LEU B 1 204 ? 17.641 26.531 -3.768 1 97.06 204 LEU B N 1
ATOM 4241 C CA . LEU B 1 204 ? 16.922 26.859 -2.547 1 97.06 204 LEU B CA 1
ATOM 4242 C C . LEU B 1 204 ? 15.969 28.031 -2.787 1 97.06 204 LEU B C 1
ATOM 4244 O O . LEU B 1 204 ? 14.812 28 -2.352 1 97.06 204 LEU B O 1
ATOM 4248 N N . LYS B 1 205 ? 16.438 29 -3.461 1 97.31 205 LYS B N 1
ATOM 4249 C CA . LYS B 1 205 ? 15.617 30.172 -3.77 1 97.31 205 LYS B CA 1
ATOM 4250 C C . LYS B 1 205 ? 14.383 29.781 -4.582 1 97.31 205 LYS B C 1
ATOM 4252 O O . LYS B 1 205 ? 13.273 30.234 -4.301 1 97.31 205 LYS B O 1
ATOM 4257 N N . GLU B 1 206 ? 14.617 28.969 -5.535 1 96.56 206 GLU B N 1
ATOM 4258 C CA . GLU B 1 206 ? 13.508 28.516 -6.359 1 96.56 206 GLU B CA 1
ATOM 4259 C C . GLU B 1 206 ? 12.508 27.703 -5.535 1 96.56 206 GLU B C 1
ATOM 4261 O O . GLU B 1 206 ? 11.297 27.844 -5.703 1 96.56 206 GLU B O 1
ATOM 4266 N N . ALA B 1 207 ? 13.047 26.797 -4.723 1 95.75 207 ALA B N 1
ATOM 4267 C CA . ALA B 1 207 ? 12.18 26 -3.848 1 95.75 207 ALA B CA 1
ATOM 4268 C C . ALA B 1 207 ? 11.328 26.906 -2.967 1 95.75 207 ALA B C 1
ATOM 4270 O O . ALA B 1 207 ? 10.148 26.625 -2.729 1 95.75 207 ALA B O 1
ATOM 4271 N N . GLN B 1 208 ? 11.891 27.969 -2.512 1 96.12 208 GLN B N 1
ATOM 4272 C CA . GLN B 1 208 ? 11.172 28.938 -1.693 1 96.12 208 GLN B CA 1
ATOM 4273 C C . GLN B 1 208 ? 10.109 29.672 -2.512 1 96.12 208 GLN B C 1
ATOM 4275 O O . GLN B 1 208 ? 8.977 29.844 -2.059 1 96.12 208 GLN B O 1
ATOM 4280 N N . GLU B 1 209 ? 10.445 30.031 -3.707 1 96.06 209 GLU B N 1
ATOM 4281 C CA . GLU B 1 209 ? 9.523 30.719 -4.605 1 96.06 209 GLU B CA 1
ATOM 4282 C C . GLU B 1 209 ? 8.328 29.844 -4.961 1 96.06 209 GLU B C 1
ATOM 4284 O O . GLU B 1 209 ? 7.211 30.328 -5.117 1 96.06 209 GLU B O 1
ATOM 4289 N N . LYS B 1 210 ? 8.609 28.594 -5.027 1 93.62 210 LYS B N 1
ATOM 4290 C CA . LYS B 1 210 ? 7.559 27.656 -5.406 1 93.62 210 LYS B CA 1
ATOM 4291 C C . LYS B 1 210 ? 6.762 27.203 -4.188 1 93.62 210 LYS B C 1
ATOM 4293 O O . LYS B 1 210 ? 5.789 26.453 -4.316 1 93.62 210 LYS B O 1
ATOM 4298 N N . GLY B 1 211 ? 7.289 27.516 -3.031 1 91.06 211 GLY B N 1
ATOM 4299 C CA . GLY B 1 211 ? 6.562 27.203 -1.812 1 91.06 211 GLY B CA 1
ATOM 4300 C C . GLY B 1 211 ? 6.945 25.859 -1.223 1 91.06 211 GLY B C 1
ATOM 4301 O O . GLY B 1 211 ? 6.289 25.375 -0.302 1 91.06 211 GLY B O 1
ATOM 4302 N N . TYR B 1 212 ? 7.938 25.219 -1.766 1 91.88 212 TYR B N 1
ATOM 4303 C CA . TYR B 1 212 ? 8.406 23.953 -1.214 1 91.88 212 TYR B CA 1
ATOM 4304 C C . TYR B 1 212 ? 9.164 24.172 0.087 1 91.88 212 TYR B C 1
ATOM 4306 O O . TYR B 1 212 ? 9.109 23.344 0.995 1 91.88 212 TYR B O 1
ATOM 4314 N N . ALA B 1 213 ? 9.867 25.281 0.086 1 93.19 213 ALA B N 1
ATOM 4315 C CA . ALA B 1 213 ? 10.664 25.625 1.263 1 93.19 213 ALA B CA 1
ATOM 4316 C C . ALA B 1 213 ? 10.164 26.922 1.901 1 93.19 213 ALA B C 1
ATOM 4318 O O . ALA B 1 213 ? 9.789 27.859 1.199 1 93.19 213 ALA B O 1
ATOM 4319 N N . GLU B 1 214 ? 10.227 26.953 3.201 1 92.19 214 GLU B N 1
ATOM 4320 C CA . GLU B 1 214 ? 9.914 28.172 3.936 1 92.19 214 GLU B CA 1
ATOM 4321 C C . GLU B 1 214 ? 11.102 29.125 3.947 1 92.19 214 GLU B C 1
ATOM 4323 O O . GLU B 1 214 ? 12.188 28.781 3.471 1 92.19 214 GLU B O 1
ATOM 4328 N N . ALA B 1 215 ? 10.773 30.297 4.492 1 91.88 215 ALA B N 1
ATOM 4329 C CA . ALA B 1 215 ? 11.852 31.281 4.578 1 91.88 215 ALA B CA 1
ATOM 4330 C C . ALA B 1 215 ? 13.031 30.719 5.367 1 91.88 215 ALA B C 1
ATOM 4332 O O . ALA B 1 215 ? 14.188 30.844 4.941 1 91.88 215 ALA B O 1
ATOM 4333 N N . ASP B 1 216 ? 12.75 30.141 6.492 1 94.56 216 ASP B N 1
ATOM 4334 C CA . ASP B 1 216 ? 13.758 29.359 7.199 1 94.56 216 ASP B CA 1
ATOM 4335 C C . ASP B 1 216 ? 13.672 27.891 6.82 1 94.56 216 ASP B C 1
ATOM 4337 O O . ASP B 1 216 ? 12.828 27.156 7.348 1 94.56 216 ASP B O 1
ATOM 4341 N N . PRO B 1 217 ? 14.492 27.422 5.973 1 94.94 217 PRO B N 1
ATOM 4342 C CA . PRO B 1 217 ? 14.391 26.062 5.43 1 94.94 217 PRO B CA 1
ATOM 4343 C C . PRO B 1 217 ? 15.211 25.047 6.227 1 94.94 217 PRO B C 1
ATOM 4345 O O . PRO B 1 217 ? 15.375 23.906 5.785 1 94.94 217 PRO B O 1
ATOM 4348 N N . THR B 1 218 ? 15.719 25.391 7.402 1 94.88 218 THR B N 1
ATOM 4349 C CA . THR B 1 218 ? 16.688 24.609 8.164 1 94.88 218 THR B CA 1
ATOM 4350 C C . THR B 1 218 ? 16.188 23.188 8.406 1 94.88 218 THR B C 1
ATOM 4352 O O . THR B 1 218 ? 16.906 22.219 8.18 1 94.88 218 THR B O 1
ATOM 4355 N N . SER B 1 219 ? 14.969 23.047 8.828 1 93.62 219 SER B N 1
ATOM 4356 C CA . SER B 1 219 ? 14.398 21.75 9.133 1 93.62 219 SER B CA 1
ATOM 4357 C C . SER B 1 219 ? 14.461 20.812 7.926 1 93.62 219 SER B C 1
ATOM 4359 O O . SER B 1 219 ? 14.719 19.625 8.07 1 93.62 219 SER B O 1
ATOM 4361 N N . ASP B 1 220 ? 14.266 21.375 6.762 1 94.94 220 ASP B N 1
ATOM 4362 C CA . ASP B 1 220 ? 14.266 20.609 5.527 1 94.94 220 ASP B CA 1
ATOM 4363 C C . ASP B 1 220 ? 15.695 20.312 5.055 1 94.94 220 ASP B C 1
ATOM 4365 O O . ASP B 1 220 ? 16.094 19.156 4.941 1 94.94 220 ASP B O 1
ATOM 4369 N N . VAL B 1 221 ? 16.5 21.312 4.922 1 97.06 221 VAL B N 1
ATOM 4370 C CA . VAL B 1 221 ? 17.766 21.188 4.203 1 97.06 221 VAL B CA 1
ATOM 4371 C C . VAL B 1 221 ? 18.812 20.547 5.109 1 97.06 221 VAL B C 1
ATOM 4373 O O . VAL B 1 221 ? 19.781 19.938 4.629 1 97.06 221 VAL B O 1
ATOM 4376 N N . GLU B 1 222 ? 18.594 20.656 6.43 1 96.62 222 GLU B N 1
ATOM 4377 C CA . GLU B 1 222 ? 19.516 20.016 7.363 1 96.62 222 GLU B CA 1
ATOM 4378 C C . GLU B 1 222 ? 19.062 18.609 7.711 1 96.62 222 GLU B C 1
ATOM 4380 O O . GLU B 1 222 ? 19.766 17.891 8.422 1 96.62 222 GLU B O 1
ATOM 4385 N N . GLY B 1 223 ? 17.875 18.188 7.238 1 97.31 223 GLY B N 1
ATOM 4386 C CA . GLY B 1 223 ? 17.438 16.797 7.34 1 97.31 223 GLY B CA 1
ATOM 4387 C C . GLY B 1 223 ? 16.688 16.5 8.625 1 97.31 223 GLY B C 1
ATOM 4388 O O . GLY B 1 223 ? 16.453 15.344 8.961 1 97.31 223 GLY B O 1
ATOM 4389 N N . TYR B 1 224 ? 16.312 17.531 9.398 1 96.38 224 TYR B N 1
ATOM 4390 C CA . TYR B 1 224 ? 15.641 17.312 10.672 1 96.38 224 TYR B CA 1
ATOM 4391 C C . TYR B 1 224 ? 14.266 16.703 10.461 1 96.38 224 TYR B C 1
ATOM 4393 O O . TYR B 1 224 ? 13.883 15.75 11.156 1 96.38 224 TYR B O 1
ATOM 4401 N N . ASP B 1 225 ? 13.523 17.234 9.539 1 96.19 225 ASP B N 1
ATOM 4402 C CA . ASP B 1 225 ? 12.195 16.703 9.25 1 96.19 225 ASP B CA 1
ATOM 4403 C C . ASP B 1 225 ? 12.258 15.227 8.891 1 96.19 225 ASP B C 1
ATOM 4405 O O . ASP B 1 225 ? 11.5 14.422 9.43 1 96.19 225 ASP B O 1
ATOM 4409 N N . ALA B 1 226 ? 13.172 14.891 8 1 97.94 226 ALA B N 1
ATOM 4410 C CA . ALA B 1 226 ? 13.352 13.508 7.582 1 97.94 226 ALA B CA 1
ATOM 4411 C C . ALA B 1 226 ? 13.805 12.633 8.75 1 97.94 226 ALA B C 1
ATOM 4413 O O . ALA B 1 226 ? 13.438 11.461 8.844 1 97.94 226 ALA B O 1
ATOM 4414 N N . MET B 1 227 ? 14.594 13.203 9.602 1 98.12 227 MET B N 1
ATOM 4415 C CA . MET B 1 227 ? 15.117 12.484 10.766 1 98.12 227 MET B CA 1
ATOM 4416 C C . MET B 1 227 ? 13.977 11.977 11.641 1 98.12 227 MET B C 1
ATOM 4418 O O . MET B 1 227 ? 13.969 10.812 12.047 1 98.12 227 MET B O 1
ATOM 4422 N N . TYR B 1 228 ? 13.023 12.828 11.914 1 97.88 228 TYR B N 1
ATOM 4423 C CA . TYR B 1 228 ? 11.883 12.43 12.734 1 97.88 228 TYR B CA 1
ATOM 4424 C C . TYR B 1 228 ? 11.078 11.336 12.039 1 97.88 228 TYR B C 1
ATOM 4426 O O . TYR B 1 228 ? 10.633 10.383 12.688 1 97.88 228 TYR B O 1
ATOM 4434 N N . LYS B 1 229 ? 10.922 11.461 10.758 1 98.44 229 LYS B N 1
ATOM 4435 C CA . LYS B 1 229 ? 10.18 10.461 9.984 1 98.44 229 LYS B CA 1
ATOM 4436 C C . LYS B 1 229 ? 10.898 9.109 10.008 1 98.44 229 LYS B C 1
ATOM 4438 O O . LYS B 1 229 ? 10.258 8.062 10.07 1 98.44 229 LYS B O 1
ATOM 4443 N N . VAL B 1 230 ? 12.203 9.141 9.961 1 98.81 230 VAL B N 1
ATOM 4444 C CA . VAL B 1 230 ? 12.984 7.91 10.023 1 98.81 230 VAL B CA 1
ATOM 4445 C C . VAL B 1 230 ? 12.75 7.219 11.367 1 98.81 230 VAL B C 1
ATOM 4447 O O . VAL B 1 230 ? 12.57 6 11.422 1 98.81 230 VAL B O 1
ATOM 4450 N N . VAL B 1 231 ? 12.727 7.98 12.43 1 98.69 231 VAL B N 1
ATOM 4451 C CA . VAL B 1 231 ? 12.5 7.422 13.758 1 98.69 231 VAL B CA 1
ATOM 4452 C C . VAL B 1 231 ? 11.109 6.797 13.828 1 98.69 231 VAL B C 1
ATOM 4454 O O . VAL B 1 231 ? 10.945 5.691 14.352 1 98.69 231 VAL B O 1
ATOM 4457 N N . ILE B 1 232 ? 10.156 7.453 13.289 1 98.75 232 ILE B N 1
ATOM 4458 C CA . ILE B 1 232 ? 8.789 6.941 13.281 1 98.75 232 ILE B CA 1
ATOM 4459 C C . ILE B 1 232 ? 8.734 5.641 12.484 1 98.75 232 ILE B C 1
ATOM 4461 O O . ILE B 1 232 ? 8.141 4.656 12.93 1 98.75 232 ILE B O 1
ATOM 4465 N N . LEU B 1 233 ? 9.359 5.605 11.328 1 98.88 233 LEU B N 1
ATOM 4466 C CA . LEU B 1 233 ? 9.375 4.41 10.492 1 98.88 233 LEU B CA 1
ATOM 4467 C C . LEU B 1 233 ? 10.039 3.246 11.219 1 98.88 233 LEU B C 1
ATOM 4469 O O . LEU B 1 233 ? 9.516 2.129 11.219 1 98.88 233 LEU B O 1
ATOM 4473 N N . ALA B 1 234 ? 11.172 3.514 11.828 1 98.69 234 ALA B N 1
ATOM 4474 C CA . ALA B 1 234 ? 11.906 2.48 12.547 1 98.69 234 ALA B CA 1
ATOM 4475 C C . ALA B 1 234 ? 11.055 1.871 13.656 1 98.69 234 ALA B C 1
ATOM 4477 O O . ALA B 1 234 ? 11 0.647 13.805 1 98.69 234 ALA B O 1
ATOM 4478 N N . ASN B 1 235 ? 10.391 2.725 14.398 1 98.56 235 ASN B N 1
ATOM 4479 C CA . ASN B 1 235 ? 9.688 2.279 15.594 1 98.56 235 ASN B CA 1
ATOM 4480 C C . ASN B 1 235 ? 8.297 1.735 15.25 1 98.56 235 ASN B C 1
ATOM 4482 O O . ASN B 1 235 ? 7.902 0.682 15.75 1 98.56 235 ASN B O 1
ATOM 4486 N N . ALA B 1 236 ? 7.602 2.373 14.383 1 98.38 236 ALA B N 1
ATOM 4487 C CA . ALA B 1 236 ? 6.223 2.008 14.078 1 98.38 236 ALA B CA 1
ATOM 4488 C C . ALA B 1 236 ? 6.164 0.823 13.125 1 98.38 236 ALA B C 1
ATOM 4490 O O . ALA B 1 236 ? 5.266 -0.016 13.211 1 98.38 236 ALA B O 1
ATOM 4491 N N . VAL B 1 237 ? 7.121 0.731 12.164 1 98.25 237 VAL B N 1
ATOM 4492 C CA . VAL B 1 237 ? 7.023 -0.263 11.102 1 98.25 237 VAL B CA 1
ATOM 4493 C C . VAL B 1 237 ? 7.941 -1.445 11.414 1 98.25 237 VAL B C 1
ATOM 4495 O O . VAL B 1 237 ? 7.543 -2.602 11.258 1 98.25 237 VAL B O 1
ATOM 4498 N N . MET B 1 238 ? 9.141 -1.178 11.922 1 97.69 238 MET B N 1
ATOM 4499 C CA . MET B 1 238 ? 10.109 -2.248 12.133 1 97.69 238 MET B CA 1
ATOM 4500 C C . MET B 1 238 ? 10.102 -2.715 13.586 1 97.69 238 MET B C 1
ATOM 4502 O O . MET B 1 238 ? 10.781 -3.68 13.938 1 97.69 238 MET B O 1
ATOM 4506 N N . GLY B 1 239 ? 9.312 -2.029 14.461 1 96.25 239 GLY B N 1
ATOM 4507 C CA . GLY B 1 239 ? 9.195 -2.434 15.852 1 96.25 239 GLY B CA 1
ATOM 4508 C C . GLY B 1 239 ? 10.461 -2.211 16.656 1 96.25 239 GLY B C 1
ATOM 4509 O O . GLY B 1 239 ? 10.789 -2.998 17.547 1 96.25 239 GLY B O 1
ATOM 4510 N N . LYS B 1 240 ? 11.164 -1.208 16.266 1 97.25 240 LYS B N 1
ATOM 4511 C CA . LYS B 1 240 ? 12.406 -0.91 16.969 1 97.25 240 LYS B CA 1
ATOM 4512 C C . LYS B 1 240 ? 12.195 0.165 18.031 1 97.25 240 LYS B C 1
ATOM 4514 O O . LYS B 1 240 ? 11.062 0.488 18.375 1 97.25 240 LYS B O 1
ATOM 4519 N N . ASP B 1 241 ? 13.266 0.575 18.656 1 96.19 241 ASP B N 1
ATOM 4520 C CA . ASP B 1 241 ? 13.211 1.58 19.703 1 96.19 241 ASP B CA 1
ATOM 4521 C C . ASP B 1 241 ? 14.367 2.568 19.594 1 96.19 241 ASP B C 1
ATOM 4523 O O . ASP B 1 241 ? 15.18 2.693 20.5 1 96.19 241 ASP B O 1
ATOM 4527 N N . ILE B 1 242 ? 14.406 3.238 18.531 1 97.44 242 ILE B N 1
ATOM 4528 C CA . ILE B 1 242 ? 15.5 4.188 18.375 1 97.44 242 ILE B CA 1
ATOM 4529 C C . ILE B 1 242 ? 15.008 5.602 18.672 1 97.44 242 ILE B C 1
ATOM 4531 O O . ILE B 1 242 ? 13.812 5.875 18.594 1 97.44 242 ILE B O 1
ATOM 4535 N N . THR B 1 243 ? 15.914 6.492 19.031 1 97.06 243 THR B N 1
ATOM 4536 C CA . THR B 1 243 ? 15.617 7.891 19.312 1 97.06 243 THR B CA 1
ATOM 4537 C C . THR B 1 243 ? 16.219 8.797 18.25 1 97.06 243 THR B C 1
ATOM 4539 O O . THR B 1 243 ? 17 8.336 17.406 1 97.06 243 THR B O 1
ATOM 4542 N N . VAL B 1 244 ? 15.836 10.023 18.266 1 96.31 244 VAL B N 1
ATOM 4543 C CA . VAL B 1 244 ? 16.297 10.992 17.281 1 96.31 244 VAL B CA 1
ATOM 4544 C C . VAL B 1 244 ? 17.812 11.141 17.344 1 96.31 244 VAL B C 1
ATOM 4546 O O . VAL B 1 244 ? 18.469 11.367 16.328 1 96.31 244 VAL B O 1
ATOM 4549 N N . GLU B 1 245 ? 18.375 10.992 18.547 1 96.62 245 GLU B N 1
ATOM 4550 C CA . GLU B 1 245 ? 19.812 11.164 18.75 1 96.62 245 GLU B CA 1
ATOM 4551 C C . GLU B 1 245 ? 20.609 10.031 18.078 1 96.62 245 GLU B C 1
ATOM 4553 O O . GLU B 1 245 ? 21.797 10.172 17.828 1 96.62 245 GLU B O 1
ATOM 4558 N N . GLN B 1 246 ? 19.953 8.984 17.781 1 97.94 246 GLN B N 1
ATOM 4559 C CA . GLN B 1 246 ? 20.609 7.809 17.219 1 97.94 246 GLN B CA 1
ATOM 4560 C C . GLN B 1 246 ? 20.609 7.848 15.688 1 97.94 246 GLN B C 1
ATOM 4562 O O . GLN B 1 246 ? 21.156 6.953 15.039 1 97.94 246 GLN B O 1
ATOM 4567 N N . VAL B 1 247 ? 20.062 8.867 15.125 1 98.44 247 VAL B N 1
ATOM 4568 C CA . VAL B 1 247 ? 20.016 9 13.672 1 98.44 247 VAL B CA 1
ATOM 4569 C C . VAL B 1 247 ? 21.188 9.859 13.195 1 98.44 247 VAL B C 1
ATOM 4571 O O . VAL B 1 247 ? 21.297 11.023 13.586 1 98.44 247 VAL B O 1
ATOM 4574 N N . GLU B 1 248 ? 22.047 9.281 12.391 1 98.62 248 GLU B N 1
ATOM 4575 C CA . GLU B 1 248 ? 23.094 10.062 11.75 1 98.62 248 GLU B CA 1
ATOM 4576 C C . GLU B 1 248 ? 22.516 11.062 10.75 1 98.62 248 GLU B C 1
ATOM 4578 O O . GLU B 1 248 ? 21.766 10.672 9.844 1 98.62 248 GLU B O 1
ATOM 4583 N N . ARG B 1 249 ? 22.812 12.289 10.906 1 98.19 249 ARG B N 1
ATOM 4584 C CA . ARG B 1 249 ? 22.203 13.305 10.055 1 98.19 249 ARG B CA 1
ATOM 4585 C C . ARG B 1 249 ? 23.266 14.188 9.414 1 98.19 249 ARG B C 1
ATOM 4587 O O . ARG B 1 249 ? 24.141 14.719 10.102 1 98.19 249 ARG B O 1
ATOM 4594 N N . GLU B 1 250 ? 23.234 14.281 8.148 1 98.06 250 GLU B N 1
ATOM 4595 C CA . GLU B 1 250 ? 24.031 15.203 7.352 1 98.06 250 GLU B CA 1
ATOM 4596 C C . GLU B 1 250 ? 23.156 16.062 6.445 1 98.06 250 GLU B C 1
ATOM 4598 O O . GLU B 1 250 ? 22.312 15.539 5.719 1 98.06 250 GLU B O 1
ATOM 4603 N N . GLY B 1 251 ? 23.344 17.344 6.465 1 97.06 251 GLY B N 1
ATOM 4604 C CA . GLY B 1 251 ? 22.531 18.25 5.676 1 97.06 251 GLY B CA 1
ATOM 4605 C C . GLY B 1 251 ? 22.859 18.219 4.195 1 97.06 251 GLY B C 1
ATOM 4606 O O . GLY B 1 251 ? 23.906 17.703 3.803 1 97.06 251 GLY B O 1
ATOM 4607 N N . LEU B 1 252 ? 21.953 18.719 3.408 1 96.94 252 LEU B N 1
ATOM 4608 C CA . LEU B 1 252 ? 22.109 18.734 1.957 1 96.94 252 LEU B CA 1
ATOM 4609 C C . LEU B 1 252 ? 23.297 19.609 1.554 1 96.94 252 LEU B C 1
ATOM 4611 O O . LEU B 1 252 ? 23.891 19.406 0.492 1 96.94 252 LEU B O 1
ATOM 4615 N N . ASN B 1 253 ? 23.625 20.562 2.34 1 93.38 253 ASN B N 1
ATOM 4616 C CA . ASN B 1 253 ? 24.688 21.516 2.037 1 93.38 253 ASN B CA 1
ATOM 4617 C C . ASN B 1 253 ? 26.047 20.812 1.942 1 93.38 253 ASN B C 1
ATOM 4619 O O . ASN B 1 253 ? 27.016 21.391 1.471 1 93.38 253 ASN B O 1
ATOM 4623 N N . THR B 1 254 ? 26.125 19.594 2.4 1 95.19 254 THR B N 1
ATOM 4624 C CA . THR B 1 254 ? 27.375 18.844 2.322 1 95.19 254 THR B CA 1
ATOM 4625 C C . THR B 1 254 ? 27.562 18.266 0.921 1 95.19 254 THR B C 1
ATOM 4627 O O . THR B 1 254 ? 28.656 17.812 0.581 1 95.19 254 THR B O 1
ATOM 4630 N N . LEU B 1 255 ? 26.531 18.234 0.146 1 95.81 255 LEU B N 1
ATOM 4631 C CA . LEU B 1 255 ? 26.609 17.719 -1.217 1 95.81 255 LEU B CA 1
ATOM 4632 C C . LEU B 1 255 ? 27.141 18.781 -2.17 1 95.81 255 LEU B C 1
ATOM 4634 O O . LEU B 1 255 ? 26.531 19.828 -2.344 1 95.81 255 LEU B O 1
ATOM 4638 N N . THR B 1 256 ? 28.25 18.469 -2.84 1 93.5 256 THR B N 1
ATOM 4639 C CA . THR B 1 256 ? 28.891 19.469 -3.695 1 93.5 256 THR B CA 1
ATOM 4640 C C . THR B 1 256 ? 28.469 19.297 -5.148 1 93.5 256 THR B C 1
ATOM 4642 O O . THR B 1 256 ? 28.047 18.203 -5.551 1 93.5 256 THR B O 1
ATOM 4645 N N . ARG B 1 257 ? 28.641 20.359 -5.809 1 91.12 257 ARG B N 1
ATOM 4646 C CA . ARG B 1 257 ? 28.391 20.328 -7.246 1 91.12 257 ARG B CA 1
ATOM 4647 C C . ARG B 1 257 ? 29.297 19.328 -7.938 1 91.12 257 ARG B C 1
ATOM 4649 O O . ARG B 1 257 ? 28.859 18.609 -8.852 1 91.12 257 ARG B O 1
ATOM 4656 N N . GLU B 1 258 ? 30.484 19.266 -7.574 1 93 258 GLU B N 1
ATOM 4657 C CA . GLU B 1 258 ? 31.453 18.344 -8.141 1 93 258 GLU B CA 1
ATOM 4658 C C . GLU B 1 258 ? 31.016 16.891 -7.957 1 93 258 GLU B C 1
ATOM 4660 O O . GLU B 1 258 ? 31.141 16.078 -8.867 1 93 258 GLU B O 1
ATOM 4665 N N . ALA B 1 259 ? 30.5 16.641 -6.777 1 95 259 ALA B N 1
ATOM 4666 C CA . ALA B 1 259 ? 30.016 15.281 -6.508 1 95 259 ALA B CA 1
ATOM 4667 C C . ALA B 1 259 ? 28.859 14.914 -7.426 1 95 259 ALA B C 1
ATOM 4669 O O . ALA B 1 259 ? 28.781 13.797 -7.93 1 95 259 ALA B O 1
ATOM 4670 N N . ILE B 1 260 ? 27.984 15.781 -7.633 1 94.44 260 ILE B N 1
ATOM 4671 C CA . ILE B 1 260 ? 26.828 15.562 -8.477 1 94.44 260 ILE B CA 1
ATOM 4672 C C . ILE B 1 260 ? 27.266 15.289 -9.914 1 94.44 260 ILE B C 1
ATOM 4674 O O . ILE B 1 260 ? 26.797 14.344 -10.547 1 94.44 260 ILE B O 1
ATOM 4678 N N . LEU B 1 261 ? 28.188 16.078 -10.383 1 91 261 LEU B N 1
ATOM 4679 C CA . LEU B 1 261 ? 28.688 15.922 -11.75 1 91 261 LEU B CA 1
ATOM 4680 C C . LEU B 1 261 ? 29.422 14.594 -11.914 1 91 261 LEU B C 1
ATOM 4682 O O . LEU B 1 261 ? 29.266 13.922 -12.938 1 91 261 LEU B O 1
ATOM 4686 N N . ALA B 1 262 ? 30.156 14.234 -10.953 1 93.94 262 ALA B N 1
ATOM 4687 C CA . ALA B 1 262 ? 30.938 13 -11 1 93.94 262 ALA B CA 1
ATOM 4688 C C . ALA B 1 262 ? 30.016 11.781 -11.047 1 93.94 262 ALA B C 1
ATOM 4690 O O . ALA B 1 262 ? 30.359 10.758 -11.641 1 93.94 262 ALA B O 1
ATOM 4691 N N . SER B 1 263 ? 28.875 11.82 -10.383 1 94.38 263 SER B N 1
ATOM 4692 C CA . SER B 1 263 ? 27.969 10.68 -10.312 1 94.38 263 SER B CA 1
ATOM 4693 C C . SER B 1 263 ? 27.359 10.367 -11.68 1 94.38 263 SER B C 1
ATOM 4695 O O . SER B 1 263 ? 27.062 9.211 -11.977 1 94.38 263 SER B O 1
ATOM 4697 N N . LYS B 1 264 ? 27.219 11.32 -12.461 1 88.38 264 LYS B N 1
ATOM 4698 C CA . LYS B 1 264 ? 26.656 11.125 -13.797 1 88.38 264 LYS B CA 1
ATOM 4699 C C . LYS B 1 264 ? 27.531 10.188 -14.633 1 88.38 264 LYS B C 1
ATOM 4701 O O . LYS B 1 264 ? 27.031 9.328 -15.352 1 88.38 264 LYS B O 1
ATOM 4706 N N . GLU B 1 265 ? 28.719 10.352 -14.492 1 90.62 265 GLU B N 1
ATOM 4707 C CA . GLU B 1 265 ? 29.672 9.531 -15.234 1 90.62 265 GLU B CA 1
ATOM 4708 C C . GLU B 1 265 ? 29.672 8.086 -14.742 1 90.62 265 GLU B C 1
ATOM 4710 O O . GLU B 1 265 ? 30.016 7.168 -15.484 1 90.62 265 GLU B O 1
ATOM 4715 N N . LYS B 1 266 ? 29.219 7.852 -13.531 1 92.12 266 LYS B N 1
ATOM 4716 C CA . LYS B 1 266 ? 29.234 6.535 -12.898 1 92.12 266 LYS B CA 1
ATOM 4717 C C . LYS B 1 266 ? 27.875 5.852 -13.008 1 92.12 266 LYS B C 1
ATOM 4719 O O . LYS B 1 266 ? 27.641 4.828 -12.367 1 92.12 266 LYS B O 1
ATOM 4724 N N . GLN B 1 267 ? 27 6.363 -13.734 1 90 267 GLN B N 1
ATOM 4725 C CA . GLN B 1 267 ? 25.641 5.82 -13.867 1 90 267 GLN B CA 1
ATOM 4726 C C . GLN B 1 267 ? 24.953 5.742 -12.508 1 90 267 GLN B C 1
ATOM 4728 O O . GLN B 1 267 ? 24.391 4.707 -12.156 1 90 267 GLN B O 1
ATOM 4733 N N . SER B 1 268 ? 25.141 6.789 -11.773 1 95.12 268 SER B N 1
ATOM 4734 C CA . SER B 1 268 ? 24.547 6.945 -10.453 1 95.12 268 SER B CA 1
ATOM 4735 C C . SER B 1 268 ? 23.969 8.344 -10.266 1 95.12 268 SER B C 1
ATOM 4737 O O . SER B 1 268 ? 24.109 9.203 -11.141 1 95.12 268 SER B O 1
ATOM 4739 N N . CYS B 1 269 ? 23.25 8.531 -9.219 1 94.06 269 CYS B N 1
ATOM 4740 C CA . CYS B 1 269 ? 22.719 9.844 -8.859 1 94.06 269 CYS B CA 1
ATOM 4741 C C . CYS B 1 269 ? 22.688 10.016 -7.344 1 94.06 269 CYS B C 1
ATOM 4743 O O . CYS B 1 269 ? 22.859 9.055 -6.602 1 94.06 269 CYS B O 1
ATOM 4745 N N . TRP B 1 270 ? 22.578 11.258 -6.949 1 96.38 270 TRP B N 1
ATOM 4746 C CA . TRP B 1 270 ? 22.531 11.547 -5.52 1 96.38 270 TRP B CA 1
ATOM 4747 C C . TRP B 1 270 ? 21.094 11.789 -5.062 1 96.38 270 TRP B C 1
ATOM 4749 O O . TRP B 1 270 ? 20.312 12.398 -5.781 1 96.38 270 TRP B O 1
ATOM 4759 N N . LYS B 1 271 ? 20.781 11.297 -3.918 1 96.81 271 LYS B N 1
ATOM 4760 C CA . LYS B 1 271 ? 19.5 11.539 -3.246 1 96.81 271 LYS B CA 1
ATOM 4761 C C . LYS B 1 271 ? 19.719 11.82 -1.76 1 96.81 271 LYS B C 1
ATOM 4763 O O . LYS B 1 271 ? 20.656 11.32 -1.153 1 96.81 271 LYS B O 1
ATOM 4768 N N . MET B 1 272 ? 18.922 12.742 -1.223 1 97.88 272 MET B N 1
ATOM 4769 C CA . MET B 1 272 ? 18.812 12.844 0.23 1 97.88 272 MET B CA 1
ATOM 4770 C C . MET B 1 272 ? 17.938 11.734 0.79 1 97.88 272 MET B C 1
ATOM 4772 O O . MET B 1 272 ? 16.703 11.82 0.738 1 97.88 272 MET B O 1
ATOM 4776 N N . LEU B 1 273 ? 18.516 10.703 1.405 1 98.38 273 LEU B N 1
ATOM 4777 C CA . LEU B 1 273 ? 17.75 9.531 1.814 1 98.38 273 LEU B CA 1
ATOM 4778 C C . LEU B 1 273 ? 17.641 9.453 3.334 1 98.38 273 LEU B C 1
ATOM 4780 O O . LEU B 1 273 ? 18.609 9.742 4.039 1 98.38 273 LEU B O 1
ATOM 4784 N N . GLY B 1 274 ? 16.438 9.258 3.828 1 98.75 274 GLY B N 1
ATOM 4785 C CA . GLY B 1 274 ? 16.25 8.688 5.152 1 98.75 274 GLY B CA 1
ATOM 4786 C C . GLY B 1 274 ? 16.25 7.168 5.148 1 98.75 274 GLY B C 1
ATOM 4787 O O . GLY B 1 274 ? 15.508 6.539 4.395 1 98.75 274 GLY B O 1
ATOM 4788 N N . THR B 1 275 ? 17.141 6.598 5.977 1 98.69 275 THR B N 1
ATOM 4789 C CA . THR B 1 275 ? 17.297 5.145 5.941 1 98.69 275 THR B CA 1
ATOM 4790 C C . THR B 1 275 ? 17.328 4.57 7.352 1 98.69 275 THR B C 1
ATOM 4792 O O . THR B 1 275 ? 17.922 5.164 8.258 1 98.69 275 THR B O 1
ATOM 4795 N N . VAL B 1 276 ? 16.688 3.486 7.547 1 98.81 276 VAL B N 1
ATOM 4796 C CA . VAL B 1 276 ? 16.859 2.639 8.727 1 98.81 276 VAL B CA 1
ATOM 4797 C C . VAL B 1 276 ? 17.078 1.19 8.289 1 98.81 276 VAL B C 1
ATOM 4799 O O . VAL B 1 276 ? 16.359 0.681 7.422 1 98.81 276 VAL B O 1
ATOM 4802 N N . GLU B 1 277 ? 18.078 0.564 8.805 1 98.56 277 GLU B N 1
ATOM 4803 C CA . GLU B 1 277 ? 18.469 -0.791 8.422 1 98.56 277 GLU B CA 1
ATOM 4804 C C . GLU B 1 277 ? 18.828 -1.626 9.641 1 98.56 277 GLU B C 1
ATOM 4806 O O . GLU B 1 277 ? 19.547 -1.156 10.531 1 98.56 277 GLU B O 1
ATOM 4811 N N . GLU B 1 278 ? 18.234 -2.76 9.742 1 97.94 278 GLU B N 1
ATOM 4812 C CA . GLU B 1 278 ? 18.672 -3.738 10.734 1 97.94 278 GLU B CA 1
ATOM 4813 C C . GLU B 1 278 ? 19.703 -4.699 10.156 1 97.94 278 GLU B C 1
ATOM 4815 O O . GLU B 1 278 ? 19.391 -5.48 9.25 1 97.94 278 GLU B O 1
ATOM 4820 N N . ARG B 1 279 ? 20.875 -4.711 10.719 1 96.19 279 ARG B N 1
ATOM 4821 C CA . ARG B 1 279 ? 21.938 -5.609 10.281 1 96.19 279 ARG B CA 1
ATOM 4822 C C . ARG B 1 279 ? 21.719 -7.016 10.836 1 96.19 279 ARG B C 1
ATOM 4824 O O . ARG B 1 279 ? 20.891 -7.227 11.711 1 96.19 279 ARG B O 1
ATOM 4831 N N . GLU B 1 280 ? 22.438 -7.926 10.312 1 92.88 280 GLU B N 1
ATOM 4832 C CA . GLU B 1 280 ? 22.297 -9.328 10.688 1 92.88 280 GLU B CA 1
ATOM 4833 C C . GLU B 1 280 ? 22.547 -9.539 12.18 1 92.88 280 GLU B C 1
ATOM 4835 O O . GLU B 1 280 ? 21.938 -10.398 12.805 1 92.88 280 GLU B O 1
ATOM 4840 N N . ASN B 1 281 ? 23.391 -8.75 12.75 1 93.62 281 ASN B N 1
ATOM 4841 C CA . ASN B 1 281 ? 23.734 -8.898 14.156 1 93.62 281 ASN B CA 1
ATOM 4842 C C . ASN B 1 281 ? 22.719 -8.219 15.062 1 93.62 281 ASN B C 1
ATOM 4844 O O . ASN B 1 281 ? 22.875 -8.18 16.281 1 93.62 281 ASN B O 1
ATOM 4848 N N . GLY B 1 282 ? 21.703 -7.59 14.43 1 92.19 282 GLY B N 1
ATOM 4849 C CA . GLY B 1 282 ? 20.625 -6.996 15.211 1 92.19 282 GLY B CA 1
ATOM 4850 C C . GLY B 1 282 ? 20.797 -5.5 15.414 1 92.19 282 GLY B C 1
ATOM 4851 O O . GLY B 1 282 ? 19.875 -4.828 15.891 1 92.19 282 GLY B O 1
ATOM 4852 N N . VAL B 1 283 ? 22 -5.039 14.953 1 96.19 283 VAL B N 1
ATOM 4853 C CA . VAL B 1 283 ? 22.25 -3.611 15.109 1 96.19 283 VAL B CA 1
ATOM 4854 C C . VAL B 1 283 ? 21.391 -2.822 14.117 1 96.19 283 VAL B C 1
ATOM 4856 O O . VAL B 1 283 ? 21.312 -3.178 12.938 1 96.19 283 VAL B O 1
ATOM 4859 N N . VAL B 1 284 ? 20.75 -1.77 14.664 1 97.88 284 VAL B N 1
ATOM 4860 C CA . VAL B 1 284 ? 19.922 -0.906 13.836 1 97.88 284 VAL B CA 1
ATOM 4861 C C . VAL B 1 284 ? 20.672 0.376 13.5 1 97.88 284 VAL B C 1
ATOM 4863 O O . VAL B 1 284 ? 21.156 1.078 14.398 1 97.88 284 VAL B O 1
ATOM 4866 N N . LEU B 1 285 ? 20.891 0.634 12.227 1 98.56 285 LEU B N 1
ATOM 4867 C CA . LEU B 1 285 ? 21.516 1.858 11.734 1 98.56 285 LEU B CA 1
ATOM 4868 C C . LEU B 1 285 ? 20.469 2.773 11.094 1 98.56 285 LEU B C 1
ATOM 4870 O O . LEU B 1 285 ? 19.641 2.322 10.297 1 98.56 285 LEU B O 1
ATOM 4874 N N . ALA B 1 286 ? 20.453 4.004 11.5 1 98.75 286 ALA B N 1
ATOM 4875 C CA . ALA B 1 286 ? 19.531 5.004 10.961 1 98.75 286 ALA B CA 1
ATOM 4876 C C . ALA B 1 286 ? 20.281 6.266 10.539 1 98.75 286 ALA B C 1
ATOM 4878 O O . ALA B 1 286 ? 21.234 6.688 11.219 1 98.75 286 ALA B O 1
ATOM 4879 N N . SER B 1 287 ? 19.922 6.84 9.391 1 98.81 287 SER B N 1
ATOM 4880 C CA . SER B 1 287 ? 20.609 8.031 8.914 1 98.81 287 SER B CA 1
ATOM 4881 C C . SER B 1 287 ? 19.719 8.859 7.996 1 98.81 287 SER B C 1
ATOM 4883 O O . SER B 1 287 ? 18.734 8.352 7.457 1 98.81 287 SER B O 1
ATOM 4885 N N . VAL B 1 288 ? 19.953 10.07 7.957 1 98.81 288 VAL B N 1
ATOM 4886 C CA . VAL B 1 288 ? 19.484 11.016 6.953 1 98.81 288 VAL B CA 1
ATOM 4887 C C . VAL B 1 288 ? 20.656 11.773 6.352 1 98.81 288 VAL B C 1
ATOM 4889 O O . VAL B 1 288 ? 21.312 12.562 7.043 1 98.81 288 VAL B O 1
ATOM 4892 N N . LYS B 1 289 ? 20.906 11.539 5.082 1 98.62 289 LYS B N 1
ATOM 4893 C CA . LYS B 1 289 ? 22.078 12.164 4.457 1 98.62 289 LYS B CA 1
ATOM 4894 C C . LYS B 1 289 ? 22.047 12 2.939 1 98.62 289 LYS B C 1
ATOM 4896 O O . LYS B 1 289 ? 21.266 11.195 2.416 1 98.62 289 LYS B O 1
ATOM 4901 N N . PRO B 1 290 ? 22.812 12.828 2.232 1 98.06 290 PRO B N 1
ATOM 4902 C CA . PRO B 1 290 ? 22.984 12.547 0.805 1 98.06 290 PRO B CA 1
ATOM 4903 C C . PRO B 1 290 ? 23.656 11.203 0.543 1 98.06 290 PRO B C 1
ATOM 4905 O O . PRO B 1 290 ? 24.656 10.883 1.172 1 98.06 290 PRO B O 1
ATOM 4908 N N . VAL B 1 291 ? 23.062 10.453 -0.313 1 97.88 291 VAL B N 1
ATOM 4909 C CA . VAL B 1 291 ? 23.578 9.133 -0.657 1 97.88 291 VAL B CA 1
ATOM 4910 C C . VAL B 1 291 ? 23.641 8.977 -2.176 1 97.88 291 VAL B C 1
ATOM 4912 O O . VAL B 1 291 ? 22.719 9.391 -2.883 1 97.88 291 VAL B O 1
ATOM 4915 N N . GLU B 1 292 ? 24.75 8.492 -2.67 1 97.5 292 GLU B N 1
ATOM 4916 C CA . GLU B 1 292 ? 24.859 8.133 -4.082 1 97.5 292 GLU B CA 1
ATOM 4917 C C . GLU B 1 292 ? 24.297 6.742 -4.344 1 97.5 292 GLU B C 1
ATOM 4919 O O . GLU B 1 292 ? 24.703 5.77 -3.705 1 97.5 292 GLU B O 1
ATOM 4924 N N . ILE B 1 293 ? 23.359 6.645 -5.25 1 95.56 293 ILE B N 1
ATOM 4925 C CA . ILE B 1 293 ? 22.766 5.352 -5.547 1 95.56 293 ILE B CA 1
ATOM 4926 C C . ILE B 1 293 ? 22.828 5.082 -7.051 1 95.56 293 ILE B C 1
ATOM 4928 O O . ILE B 1 293 ? 22.844 6.02 -7.855 1 95.56 293 ILE B O 1
ATOM 4932 N N . PRO B 1 294 ? 22.938 3.785 -7.43 1 93.12 294 PRO B N 1
ATOM 4933 C CA . PRO B 1 294 ? 22.906 3.475 -8.859 1 93.12 294 PRO B CA 1
ATOM 4934 C C . PRO B 1 294 ? 21.594 3.857 -9.531 1 93.12 294 PRO B C 1
ATOM 4936 O O . PRO B 1 294 ? 20.547 3.867 -8.875 1 93.12 294 PRO B O 1
ATOM 4939 N N . LEU B 1 295 ? 21.625 4.121 -10.797 1 87.94 295 LEU B N 1
ATOM 4940 C CA . LEU B 1 295 ? 20.438 4.527 -11.547 1 87.94 295 LEU B CA 1
ATOM 4941 C C . LEU B 1 295 ? 19.406 3.406 -11.578 1 87.94 295 LEU B C 1
ATOM 4943 O O . LEU B 1 295 ? 18.234 3.646 -11.867 1 87.94 295 LEU B O 1
ATOM 4947 N N . THR B 1 296 ? 19.75 2.178 -11.25 1 82.69 296 THR B N 1
ATOM 4948 C CA . THR B 1 296 ? 18.844 1.032 -11.234 1 82.69 296 THR B CA 1
ATOM 4949 C C . THR B 1 296 ? 18.078 0.97 -9.922 1 82.69 296 THR B C 1
ATOM 4951 O O . THR B 1 296 ? 17.094 0.225 -9.797 1 82.69 296 THR B O 1
ATOM 4954 N N . HIS B 1 297 ? 18.547 1.766 -9 1 87.31 297 HIS B N 1
ATOM 4955 C CA . HIS B 1 297 ? 17.844 1.799 -7.715 1 87.31 297 HIS B CA 1
ATOM 4956 C C . HIS B 1 297 ? 16.422 2.332 -7.871 1 87.31 297 HIS B C 1
ATOM 4958 O O . HIS B 1 297 ? 16.188 3.275 -8.633 1 87.31 297 HIS B O 1
ATOM 4964 N N . PRO B 1 298 ? 15.492 1.777 -7.137 1 84.94 298 PRO B N 1
ATOM 4965 C CA . PRO B 1 298 ? 14.094 2.164 -7.281 1 84.94 298 PRO B CA 1
ATOM 4966 C C . PRO B 1 298 ? 13.859 3.652 -7.023 1 84.94 298 PRO B C 1
ATOM 4968 O O . PRO B 1 298 ? 12.938 4.246 -7.59 1 84.94 298 PRO B O 1
ATOM 4971 N N . LEU B 1 299 ? 14.672 4.305 -6.23 1 92.81 299 LEU B N 1
ATOM 4972 C CA . LEU B 1 299 ? 14.461 5.691 -5.824 1 92.81 299 LEU B CA 1
ATOM 4973 C C . LEU B 1 299 ? 15.211 6.652 -6.738 1 92.81 299 LEU B C 1
ATOM 4975 O O . LEU B 1 299 ? 15.047 7.867 -6.637 1 92.81 299 LEU B O 1
ATOM 4979 N N . ALA B 1 300 ? 16.016 6.141 -7.66 1 89.38 300 ALA B N 1
ATOM 4980 C CA . ALA B 1 300 ? 16.891 6.969 -8.492 1 89.38 300 ALA B CA 1
ATOM 4981 C C . ALA B 1 300 ? 16.078 7.848 -9.43 1 89.38 300 ALA B C 1
ATOM 4983 O O . ALA B 1 300 ? 16.453 8.984 -9.711 1 89.38 300 ALA B O 1
ATOM 4984 N N . SER B 1 301 ? 14.961 7.34 -9.781 1 84.38 301 SER B N 1
ATOM 4985 C CA . SER B 1 301 ? 14.211 8.008 -10.828 1 84.38 301 SER B CA 1
ATOM 4986 C C . SER B 1 301 ? 13.211 9.008 -10.25 1 84.38 301 SER B C 1
ATOM 4988 O O . SER B 1 301 ? 12.5 9.688 -10.992 1 84.38 301 SER B O 1
ATOM 4990 N N . ILE B 1 302 ? 13.141 9.062 -8.961 1 89.25 302 ILE B N 1
ATOM 4991 C CA . ILE B 1 302 ? 12.172 9.93 -8.312 1 89.25 302 ILE B CA 1
ATOM 4992 C C . ILE B 1 302 ? 12.695 11.367 -8.289 1 89.25 302 ILE B C 1
ATOM 4994 O O . ILE B 1 302 ? 13.703 11.656 -7.641 1 89.25 302 ILE B O 1
ATOM 4998 N N . GLY B 1 303 ? 12.055 12.273 -9.039 1 88.44 303 GLY B N 1
ATOM 4999 C CA . GLY B 1 303 ? 12.5 13.656 -9.109 1 88.44 303 GLY B CA 1
ATOM 5000 C C . GLY B 1 303 ? 11.477 14.641 -8.57 1 88.44 303 GLY B C 1
ATOM 5001 O O . GLY B 1 303 ? 10.469 14.234 -7.984 1 88.44 303 GLY B O 1
ATOM 5002 N N . GLY B 1 304 ? 11.844 15.875 -8.672 1 88.62 304 GLY B N 1
ATOM 5003 C CA . GLY B 1 304 ? 10.945 16.922 -8.219 1 88.62 304 GLY B CA 1
ATOM 5004 C C . GLY B 1 304 ? 10.727 16.906 -6.715 1 88.62 304 GLY B C 1
ATOM 5005 O O . GLY B 1 304 ? 11.656 16.641 -5.953 1 88.62 304 GLY B O 1
ATOM 5006 N N . ALA B 1 305 ? 9.5 17.266 -6.332 1 89.88 305 ALA B N 1
ATOM 5007 C CA . ALA B 1 305 ? 9.18 17.359 -4.91 1 89.88 305 ALA B CA 1
ATOM 5008 C C . ALA B 1 305 ? 8.43 16.109 -4.438 1 89.88 305 ALA B C 1
ATOM 5010 O O . ALA B 1 305 ? 7.812 16.109 -3.373 1 89.88 305 ALA B O 1
A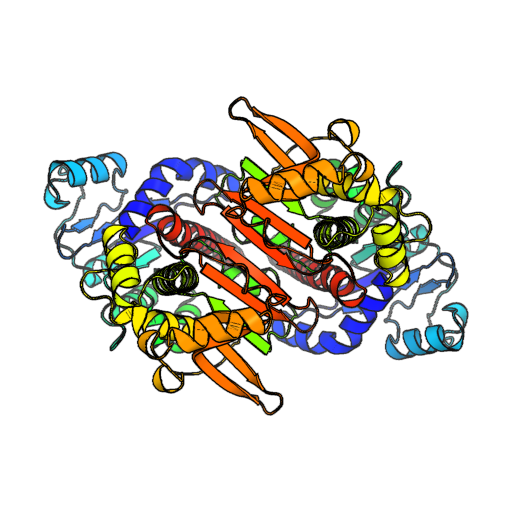TOM 5011 N N . THR B 1 306 ? 8.547 15.031 -5.164 1 91 306 THR B N 1
ATOM 5012 C CA . THR B 1 306 ? 7.824 13.797 -4.883 1 91 306 THR B CA 1
ATOM 5013 C C . THR B 1 306 ? 8.531 12.992 -3.793 1 91 306 THR B C 1
ATOM 5015 O O . THR B 1 306 ? 9.766 12.938 -3.76 1 91 306 THR B O 1
ATOM 5018 N N . ASN B 1 307 ? 7.73 12.414 -2.883 1 96.81 307 ASN B N 1
ATOM 5019 C CA . ASN B 1 307 ? 8.25 11.516 -1.859 1 96.81 307 ASN B CA 1
ATOM 5020 C C . ASN B 1 307 ? 8.125 10.055 -2.279 1 96.81 307 ASN B C 1
ATOM 5022 O O . ASN B 1 307 ? 7.234 9.703 -3.057 1 96.81 307 ASN B O 1
ATOM 5026 N N . ALA B 1 308 ? 9 9.242 -1.82 1 97.38 308 ALA B N 1
ATOM 5027 C CA . ALA B 1 308 ? 9.008 7.809 -2.1 1 97.38 308 ALA B CA 1
ATOM 5028 C C . ALA B 1 308 ? 9.648 7.031 -0.956 1 97.38 308 ALA B C 1
ATOM 5030 O O . ALA B 1 308 ? 10.531 7.547 -0.261 1 97.38 308 ALA B O 1
ATOM 5031 N N . ILE B 1 309 ? 9.203 5.816 -0.803 1 98.5 309 ILE B N 1
ATOM 5032 C CA . ILE B 1 309 ? 9.758 4.957 0.236 1 98.5 309 ILE B CA 1
ATOM 5033 C C . ILE B 1 309 ? 9.859 3.521 -0.28 1 98.5 309 ILE B C 1
ATOM 5035 O O . ILE B 1 309 ? 8.961 3.043 -0.975 1 98.5 309 ILE B O 1
ATOM 5039 N N . THR B 1 310 ? 10.969 2.852 -0.023 1 98.12 310 THR B N 1
ATOM 5040 C CA . THR B 1 310 ? 11.172 1.445 -0.353 1 98.12 310 THR B CA 1
ATOM 5041 C C . THR B 1 310 ? 11.297 0.604 0.915 1 98.12 310 THR B C 1
ATOM 5043 O O . THR B 1 310 ? 12.062 0.939 1.818 1 98.12 310 THR B O 1
ATOM 5046 N N . TYR B 1 311 ? 10.516 -0.43 0.997 1 98.62 311 TYR B N 1
ATOM 5047 C CA . TYR B 1 311 ? 10.617 -1.451 2.033 1 98.62 311 TYR B CA 1
ATOM 5048 C C . TYR B 1 311 ? 11.328 -2.689 1.507 1 98.62 311 TYR B C 1
ATOM 5050 O O . TYR B 1 311 ? 10.898 -3.295 0.524 1 98.62 311 TYR B O 1
ATOM 5058 N N . SER B 1 312 ? 12.414 -3.057 2.133 1 98 312 SER B N 1
ATOM 5059 C CA . SER B 1 312 ? 13.102 -4.293 1.769 1 98 312 SER B CA 1
ATOM 5060 C C . SER B 1 312 ? 12.555 -5.48 2.553 1 98 312 SER B C 1
ATOM 5062 O O . SER B 1 312 ? 12.75 -5.574 3.766 1 98 312 SER B O 1
ATOM 5064 N N . CYS B 1 313 ? 11.867 -6.418 1.871 1 97.25 313 CYS B N 1
ATOM 5065 C CA . CYS B 1 313 ? 11.148 -7.527 2.488 1 97.25 313 CYS B CA 1
ATOM 5066 C C . CYS B 1 313 ? 11.781 -8.859 2.121 1 97.25 313 CYS B C 1
ATOM 5068 O O . CYS B 1 313 ? 12.258 -9.039 0.998 1 97.25 313 CYS B O 1
ATOM 5070 N N . ASN B 1 314 ? 11.758 -9.812 3.012 1 96.25 314 ASN B N 1
ATOM 5071 C CA . ASN B 1 314 ? 12.422 -11.094 2.795 1 96.25 314 ASN B CA 1
ATOM 5072 C C . ASN B 1 314 ? 11.586 -12.008 1.902 1 96.25 314 ASN B C 1
ATOM 5074 O O . ASN B 1 314 ? 12.125 -12.906 1.245 1 96.25 314 ASN B O 1
ATOM 5078 N N . MET B 1 315 ? 10.312 -11.844 1.821 1 97.19 315 MET B N 1
ATOM 5079 C CA . MET B 1 315 ? 9.492 -12.75 1.025 1 97.19 315 MET B CA 1
ATOM 5080 C C . MET B 1 315 ? 9.016 -12.07 -0.252 1 97.19 315 MET B C 1
ATOM 5082 O O . MET B 1 315 ? 9.07 -12.656 -1.333 1 97.19 315 MET B O 1
ATOM 5086 N N . SER B 1 316 ? 8.625 -10.82 -0.192 1 96.88 316 SER B N 1
ATOM 5087 C CA . SER B 1 316 ? 8.055 -10.133 -1.341 1 96.88 316 SER B CA 1
ATOM 5088 C C . SER B 1 316 ? 9.117 -9.367 -2.125 1 96.88 316 SER B C 1
ATOM 5090 O O . SER B 1 316 ? 8.859 -8.883 -3.229 1 96.88 316 SER B O 1
ATOM 5092 N N . GLY B 1 317 ? 10.359 -9.281 -1.598 1 96 317 GLY B N 1
ATOM 5093 C CA . GLY B 1 317 ? 11.328 -8.383 -2.191 1 96 317 GLY B CA 1
ATOM 5094 C C . GLY B 1 317 ? 11.047 -6.918 -1.902 1 96 317 GLY B C 1
ATOM 5095 O O . GLY B 1 317 ? 10.281 -6.598 -0.993 1 96 317 GLY B O 1
ATOM 5096 N N . ASP B 1 318 ? 11.695 -6.035 -2.643 1 96.38 318 ASP B N 1
ATOM 5097 C CA . ASP B 1 318 ? 11.539 -4.598 -2.432 1 96.38 318 ASP B CA 1
ATOM 5098 C C . ASP B 1 318 ? 10.164 -4.125 -2.9 1 96.38 318 ASP B C 1
ATOM 5100 O O . ASP B 1 318 ? 9.727 -4.469 -4 1 96.38 318 ASP B O 1
ATOM 5104 N N . ILE B 1 319 ? 9.5 -3.445 -2.08 1 98 319 ILE B N 1
ATOM 5105 C CA . ILE B 1 319 ? 8.25 -2.762 -2.391 1 98 319 ILE B CA 1
ATOM 5106 C C . ILE B 1 319 ? 8.445 -1.251 -2.289 1 98 319 ILE B C 1
ATOM 5108 O O . ILE B 1 319 ? 8.859 -0.742 -1.246 1 98 319 ILE B O 1
ATOM 5112 N N . THR B 1 320 ? 8.18 -0.515 -3.371 1 97.44 320 THR B N 1
ATOM 5113 C CA . THR B 1 320 ? 8.367 0.932 -3.373 1 97.44 320 THR B CA 1
ATOM 5114 C C . THR B 1 320 ? 7.027 1.647 -3.518 1 97.44 320 THR B C 1
ATOM 5116 O O . THR B 1 320 ? 6.195 1.257 -4.336 1 97.44 320 THR B O 1
ATOM 5119 N N . LEU B 1 321 ? 6.832 2.623 -2.67 1 98.12 321 LEU B N 1
ATOM 5120 C CA . LEU B 1 321 ? 5.633 3.455 -2.631 1 98.12 321 LEU B CA 1
ATOM 5121 C C . LEU B 1 321 ? 5.973 4.914 -2.918 1 98.12 321 LEU B C 1
ATOM 5123 O O . LEU B 1 321 ? 6.918 5.461 -2.346 1 98.12 321 LEU B O 1
ATOM 5127 N N . THR B 1 322 ? 5.23 5.547 -3.881 1 96.94 322 THR B N 1
ATOM 5128 C CA . THR B 1 322 ? 5.43 6.949 -4.223 1 96.94 322 THR B CA 1
ATOM 5129 C C . THR B 1 322 ? 4.121 7.727 -4.105 1 96.94 322 THR B C 1
ATOM 5131 O O . THR B 1 322 ? 3.055 7.219 -4.457 1 96.94 322 THR B O 1
ATOM 5134 N N . GLY B 1 323 ? 4.195 8.93 -3.652 1 96 323 GLY B N 1
ATOM 5135 C CA . GLY B 1 323 ? 3.062 9.836 -3.529 1 96 323 GLY B CA 1
ATOM 5136 C C . GLY B 1 323 ? 3.436 11.18 -2.936 1 96 323 GLY B C 1
ATOM 5137 O O . GLY B 1 323 ? 4.605 11.43 -2.637 1 96 323 GLY B O 1
ATOM 5138 N N . ALA B 1 324 ? 2.43 11.977 -2.76 1 93.62 324 ALA B N 1
ATOM 5139 C CA . ALA B 1 324 ? 2.66 13.305 -2.205 1 93.62 324 ALA B CA 1
ATOM 5140 C C . ALA B 1 324 ? 3.107 13.227 -0.749 1 93.62 324 ALA B C 1
ATOM 5142 O O . ALA B 1 324 ? 2.605 12.391 0.015 1 93.62 324 ALA B O 1
ATOM 5143 N N . GLY B 1 325 ? 4.023 14.125 -0.39 1 93 325 GLY B N 1
ATOM 5144 C CA . GLY B 1 325 ? 4.516 14.156 0.979 1 93 325 GLY B CA 1
ATOM 5145 C C . GLY B 1 325 ? 3.93 15.289 1.796 1 93 325 GLY B C 1
ATOM 5146 O O . GLY B 1 325 ? 4.191 15.398 2.996 1 93 325 GLY B O 1
ATOM 5147 N N . ALA B 1 326 ? 3.256 16.125 1.144 1 90.44 326 ALA B N 1
ATOM 5148 C CA . ALA B 1 326 ? 2.631 17.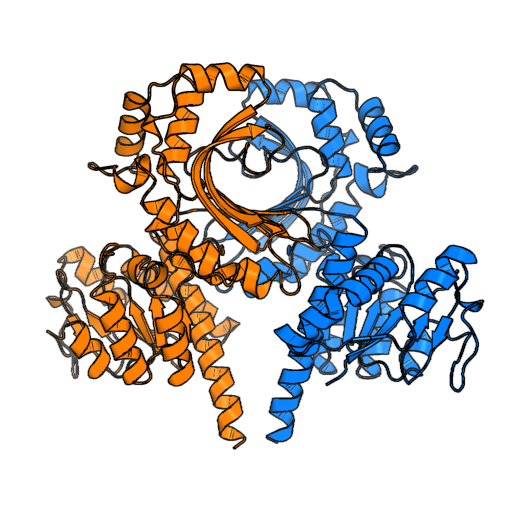297 1.757 1 90.44 326 ALA B CA 1
ATOM 5149 C C . ALA B 1 326 ? 1.397 17.734 0.972 1 90.44 326 ALA B C 1
ATOM 5151 O O . ALA B 1 326 ? 1 17.062 0.009 1 90.44 326 ALA B O 1
ATOM 5152 N N . GLY B 1 327 ? 0.718 18.734 1.581 1 92.69 327 GLY B N 1
ATOM 5153 C CA . GLY B 1 327 ? -0.462 19.281 0.934 1 92.69 327 GLY B CA 1
ATOM 5154 C C . GLY B 1 327 ? -1.702 19.219 1.807 1 92.69 327 GLY B C 1
ATOM 5155 O O . GLY B 1 327 ? -1.912 18.25 2.533 1 92.69 327 GLY B O 1
ATOM 5156 N N . LYS B 1 328 ? -2.5 20.219 1.667 1 95.69 328 LYS B N 1
ATOM 5157 C CA . LYS B 1 328 ? -3.717 20.344 2.463 1 95.69 328 LYS B CA 1
ATOM 5158 C C . LYS B 1 328 ? -4.648 19.156 2.225 1 95.69 328 LYS B C 1
ATOM 5160 O O . LYS B 1 328 ? -5.07 18.484 3.174 1 95.69 328 LYS B O 1
ATOM 5165 N N . ARG B 1 329 ? -4.883 18.844 0.954 1 96.88 329 ARG B N 1
ATOM 5166 C CA . ARG B 1 329 ? -5.797 17.781 0.573 1 96.88 329 ARG B CA 1
ATOM 5167 C C . ARG B 1 329 ? -5.262 16.422 1.008 1 96.88 329 ARG B C 1
ATOM 5169 O O . ARG B 1 329 ? -5.973 15.641 1.641 1 96.88 329 ARG B O 1
ATOM 5176 N N . GLU B 1 330 ? -4.023 16.172 0.69 1 97.25 330 GLU B N 1
ATOM 5177 C CA . GLU B 1 330 ? -3.391 14.891 0.964 1 97.25 330 GLU B CA 1
ATOM 5178 C C . GLU B 1 330 ? -3.279 14.641 2.465 1 97.25 330 GLU B C 1
ATOM 5180 O O . GLU B 1 330 ? -3.561 13.531 2.938 1 97.25 330 GLU B O 1
ATOM 5185 N N . THR B 1 331 ? -2.902 15.656 3.219 1 97.44 331 THR B N 1
ATOM 5186 C CA . THR B 1 331 ? -2.766 15.492 4.66 1 97.44 331 THR B CA 1
ATOM 5187 C C . THR B 1 331 ? -4.137 15.375 5.324 1 97.44 331 THR B C 1
ATOM 5189 O O . THR B 1 331 ? -4.297 14.633 6.297 1 97.44 331 THR B O 1
ATOM 5192 N N . GLY B 1 332 ? -5.125 16.156 4.805 1 98.44 332 GLY B N 1
ATOM 5193 C CA . GLY B 1 332 ? -6.496 15.969 5.258 1 98.44 332 GLY B CA 1
ATOM 5194 C C . GLY B 1 332 ? -6.992 14.547 5.07 1 98.44 332 GLY B C 1
ATOM 5195 O O . GLY B 1 332 ? -7.688 14.008 5.93 1 98.44 332 GLY B O 1
ATOM 5196 N N . TYR B 1 333 ? -6.617 13.945 4.008 1 98.44 333 TYR B N 1
ATOM 5197 C CA . TYR B 1 333 ? -7.004 12.562 3.746 1 98.44 333 TYR B CA 1
ATOM 5198 C C . TYR B 1 333 ? -6.375 11.617 4.766 1 98.4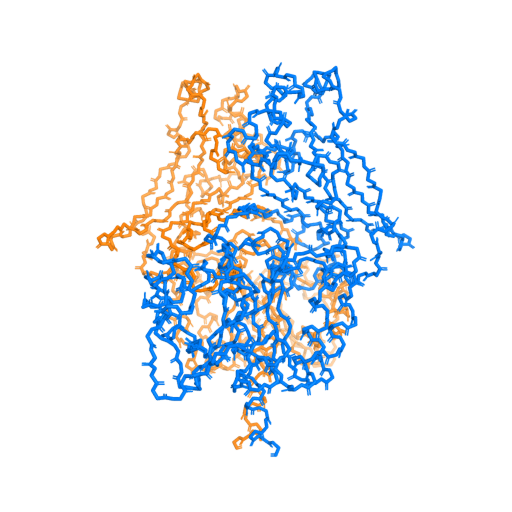4 333 TYR B C 1
ATOM 5200 O O . TYR B 1 333 ? -7 10.641 5.176 1 98.44 333 TYR B O 1
ATOM 5208 N N . ALA B 1 334 ? -5.148 11.867 5.098 1 98.56 334 ALA B N 1
ATOM 5209 C CA . ALA B 1 334 ? -4.504 11.016 6.094 1 98.56 334 ALA B CA 1
ATOM 5210 C C . ALA B 1 334 ? -5.332 10.945 7.375 1 98.56 334 ALA B C 1
ATOM 5212 O O . ALA B 1 334 ? -5.488 9.875 7.961 1 98.56 334 ALA B O 1
ATOM 5213 N N . LEU B 1 335 ? -5.844 12.086 7.801 1 98.75 335 LEU B N 1
ATOM 5214 C CA . LEU B 1 335 ? -6.715 12.117 8.969 1 98.75 335 LEU B CA 1
ATOM 5215 C C . LEU B 1 335 ? -8.023 11.383 8.68 1 98.75 335 LEU B C 1
ATOM 5217 O O . LEU B 1 335 ? -8.516 10.625 9.523 1 98.75 335 LEU B O 1
ATOM 5221 N N . PHE B 1 336 ? -8.555 11.625 7.516 1 98.56 336 PHE B N 1
ATOM 5222 C CA . PHE B 1 336 ? -9.82 11.039 7.094 1 98.56 336 PHE B CA 1
ATOM 5223 C C . PHE B 1 336 ? -9.758 9.516 7.172 1 98.56 336 PHE B C 1
ATOM 5225 O O . PHE B 1 336 ? -10.641 8.883 7.762 1 98.56 336 PHE B O 1
ATOM 5232 N N . ILE B 1 337 ? -8.766 8.914 6.652 1 98.12 337 ILE B N 1
ATOM 5233 C CA . ILE B 1 337 ? -8.695 7.457 6.621 1 98.12 337 ILE B CA 1
ATOM 5234 C C . ILE B 1 337 ? -8.414 6.926 8.023 1 98.12 337 ILE B C 1
ATOM 5236 O O . ILE B 1 337 ? -8.898 5.855 8.398 1 98.12 337 ILE B O 1
ATOM 5240 N N . ASP B 1 338 ? -7.59 7.605 8.828 1 98.56 338 ASP B N 1
ATOM 5241 C CA . ASP B 1 338 ? -7.395 7.191 10.219 1 98.56 338 ASP B CA 1
ATOM 5242 C C . ASP B 1 338 ? -8.719 7.191 10.977 1 98.56 338 ASP B C 1
ATOM 5244 O O . ASP B 1 338 ? -8.953 6.328 11.828 1 98.56 338 ASP B O 1
ATOM 5248 N N . LEU B 1 339 ? -9.555 8.148 10.68 1 98.56 339 LEU B N 1
ATOM 5249 C CA . LEU B 1 339 ? -10.867 8.195 11.32 1 98.56 339 LEU B CA 1
ATOM 5250 C C . LEU B 1 339 ? -11.719 7.008 10.891 1 98.56 339 LEU B C 1
ATOM 5252 O O . LEU B 1 339 ? -12.484 6.469 11.695 1 98.56 339 LEU B O 1
ATOM 5256 N N . ILE B 1 340 ? -11.641 6.645 9.648 1 97.5 340 ILE B N 1
ATOM 5257 C CA . ILE B 1 340 ? -12.359 5.465 9.18 1 97.5 340 ILE B CA 1
ATOM 5258 C C . ILE B 1 340 ? -11.906 4.238 9.969 1 97.5 340 ILE B C 1
ATOM 5260 O O . ILE B 1 340 ? -12.727 3.453 10.438 1 97.5 340 ILE B O 1
ATOM 5264 N N . TYR B 1 341 ? -10.648 4.09 10.141 1 97.31 341 TYR B N 1
ATOM 5265 C CA . TYR B 1 341 ? -10.133 2.939 10.867 1 97.31 341 TYR B CA 1
ATOM 5266 C C . TYR B 1 341 ? -10.5 3.025 12.344 1 97.31 341 TYR B C 1
ATOM 5268 O O . TYR B 1 341 ? -10.727 2.002 13 1 97.31 341 TYR B O 1
ATOM 5276 N N . CYS B 1 342 ? -10.5 4.223 12.844 1 97.75 342 CYS B N 1
ATOM 5277 C CA . CYS B 1 342 ? -10.984 4.402 14.203 1 97.75 342 CYS B CA 1
ATOM 5278 C C . CYS B 1 342 ? -12.422 3.914 14.344 1 97.75 342 CYS B C 1
ATOM 5280 O O . CYS B 1 342 ? -12.758 3.213 15.297 1 97.75 342 CYS B O 1
ATOM 5282 N N . HIS B 1 343 ? -13.258 4.277 13.391 1 96.69 343 HIS B N 1
ATOM 5283 C CA . HIS B 1 343 ? -14.648 3.828 13.352 1 96.69 343 HIS B CA 1
ATOM 5284 C C . HIS B 1 343 ? -14.734 2.305 13.344 1 96.69 343 HIS B C 1
ATOM 5286 O O . HIS B 1 343 ? -15.523 1.719 14.086 1 96.69 343 HIS B O 1
ATOM 5292 N N . LEU B 1 344 ? -13.953 1.677 12.516 1 92.69 344 LEU B N 1
ATOM 5293 C CA . LEU B 1 344 ? -13.945 0.221 12.414 1 92.69 344 LEU B CA 1
ATOM 5294 C C . LEU B 1 344 ? -13.5 -0.409 13.727 1 92.69 344 LEU B C 1
ATOM 5296 O O . LEU B 1 344 ? -14.023 -1.448 14.141 1 92.69 344 LEU B O 1
ATOM 5300 N N . HIS B 1 345 ? -12.508 0.211 14.352 1 92.81 345 HIS B N 1
ATOM 5301 C CA . HIS B 1 345 ? -12.031 -0.247 15.656 1 92.81 345 HIS B CA 1
ATOM 5302 C C . HIS B 1 345 ? -13.141 -0.202 16.703 1 92.81 345 HIS B C 1
ATOM 5304 O O . HIS B 1 345 ? -13.328 -1.156 17.453 1 92.81 345 HIS B O 1
ATOM 5310 N N . VAL B 1 346 ? -13.875 0.885 16.719 1 90.62 346 VAL B N 1
ATOM 5311 C CA . VAL B 1 346 ? -14.961 1.068 17.688 1 90.62 346 VAL B CA 1
ATOM 5312 C C . VAL B 1 346 ? -16.062 0.044 17.422 1 90.62 346 VAL B C 1
ATOM 5314 O O . VAL B 1 346 ? -16.625 -0.521 18.359 1 90.62 346 VAL B O 1
ATOM 5317 N N . GLN B 1 347 ? -16.344 -0.241 16.172 1 87.5 347 GLN B N 1
ATOM 5318 C CA . GLN B 1 347 ? -17.375 -1.209 15.805 1 87.5 347 GLN B CA 1
ATOM 5319 C C . GLN B 1 347 ? -16.984 -2.619 16.234 1 87.5 347 GLN B C 1
ATOM 5321 O O . GLN B 1 347 ? -17.844 -3.398 16.672 1 87.5 347 GLN B O 1
ATOM 5326 N N . SER B 1 348 ? -15.742 -2.947 16.094 1 82.75 348 SER B N 1
ATOM 5327 C CA . SER B 1 348 ? -15.266 -4.281 16.453 1 82.75 348 SER B CA 1
ATOM 5328 C C . SER B 1 348 ? -15.336 -4.508 17.969 1 82.75 348 SER B C 1
ATOM 5330 O O . SER B 1 348 ? -15.547 -5.637 18.422 1 82.75 348 SER B O 1
ATOM 5332 N N . GLN B 1 349 ? -15.094 -3.49 18.734 1 78.38 349 GLN B N 1
ATOM 5333 C CA . GLN B 1 349 ? -15.164 -3.605 20.188 1 78.38 349 GLN B CA 1
ATOM 5334 C C . GLN B 1 349 ? -16.609 -3.781 20.656 1 78.38 349 GLN B C 1
ATOM 5336 O O . GLN B 1 349 ? -16.859 -4.457 21.656 1 78.38 349 GLN B O 1
ATOM 5341 N N . SER B 1 350 ? -17.453 -3.109 19.969 1 70.06 350 SER B N 1
ATOM 5342 C CA . SER B 1 350 ? -18.859 -3.199 20.328 1 70.06 350 SER B CA 1
ATOM 5343 C C . SER B 1 350 ? -19.422 -4.594 20.062 1 70.06 350 SER B C 1
ATOM 5345 O O . SER B 1 350 ? -20.281 -5.078 20.797 1 70.06 350 SER B O 1
ATOM 5347 N N . ASN B 1 351 ? -18.922 -5.227 19.078 1 63.97 351 ASN B N 1
ATOM 5348 C CA . ASN B 1 351 ? -19.375 -6.574 18.75 1 63.97 351 ASN B CA 1
ATOM 5349 C C . ASN B 1 351 ? -18.828 -7.605 19.734 1 63.97 351 ASN B C 1
ATOM 5351 O O . ASN B 1 351 ? -19.469 -8.617 20 1 63.97 351 ASN B O 1
ATOM 5355 N N . THR B 1 352 ? -17.734 -7.309 20.406 1 52 352 THR B N 1
ATOM 5356 C CA . THR B 1 352 ? -17.156 -8.219 21.391 1 52 352 THR B CA 1
ATOM 5357 C C . THR B 1 352 ? -17.859 -8.055 22.75 1 52 352 THR B C 1
ATOM 5359 O O . THR B 1 352 ? -18.047 -9.039 23.469 1 52 352 THR B O 1
ATOM 5362 N N . THR B 1 353 ? -18.297 -6.785 23.188 1 47.28 353 THR B N 1
ATOM 5363 C CA . THR B 1 353 ? -18.969 -6.531 24.469 1 47.28 353 THR B CA 1
ATOM 5364 C C . THR B 1 353 ? -20.375 -7.109 24.453 1 47.28 353 THR B C 1
ATOM 5366 O O . THR B 1 353 ? -20.953 -7.391 25.516 1 47.28 353 THR B O 1
ATOM 5369 N N . MET B 1 354 ? -21.094 -7.043 23.406 1 39.12 354 MET B N 1
ATOM 5370 C CA . MET B 1 354 ? -22.422 -7.633 23.391 1 39.12 354 MET B CA 1
ATOM 5371 C C . MET B 1 354 ? -22.359 -9.133 23.641 1 39.12 354 MET B C 1
ATOM 5373 O O . MET B 1 354 ? -23.391 -9.773 23.875 1 39.12 354 MET B O 1
ATOM 5377 N N . ILE B 1 355 ? -21.109 -9.695 23.453 1 36.34 355 ILE B N 1
ATOM 5378 C CA . ILE B 1 355 ? -21.016 -11.133 23.688 1 36.34 355 ILE B CA 1
ATOM 5379 C C . ILE B 1 355 ? -20.672 -11.398 25.156 1 36.34 355 ILE B C 1
ATOM 5381 O O . ILE B 1 355 ? -20.766 -12.531 25.625 1 36.34 355 ILE B O 1
ATOM 5385 N N . ASN B 1 356 ? -20.062 -10.602 25.891 1 28.88 356 ASN B N 1
ATOM 5386 C CA . ASN B 1 356 ? -19.875 -10.836 27.312 1 28.88 356 ASN B CA 1
ATOM 5387 C C . ASN B 1 356 ? -21.125 -10.484 28.109 1 28.88 356 ASN B C 1
ATOM 5389 O O . ASN B 1 356 ? -21.719 -9.414 27.906 1 28.88 356 ASN B O 1
#